Protein AF-A0A960NK13-F1 (afdb_monomer)

Foldseek 3Di:
DVVLVVLLVQLVQQQCQVLVVQVVCCVVPVRHQKDQPCVQQVVPFPVSVPPTPQWIDRPPWKIWGDDDDPPDQKDKDAFAQDAKKFWQKSNDASHDIGHHPDIDMGTDHPSTTTMITHQADWGKTAPGDPDPVPPAGLAIEIEGRADQDKHKDKGKAAPVPDPVVVVFRIKIWMWIWHDDPFKTKIKIAQIDTNHDSHPPQKHKYWYKYFPAAAFPFKDKVNHTFAEDQDPVCCVPDPDWHKYADPQGRMITTIGMNNSHMIMIMTTHDPPTDDDDDPDADDPFDAKDKQKVQNVRFRQPSQWDRQHRQKIKHKDAGAWDAWMKTWMHGPRDLVRIFADDPQPDQEPQRGFTASPDSPGIRINGDIDGGMWMWMARRVRRTIGIHHQCVDQRNPLQAGNRLCVVLVHDSSDSVQQQDQQCPLPHGVVRCRVLVARSNDQQRCPLPDGPVNCVVQVFRSNDSVRDDFDDFDDPPPDFAGKDKGFFDAPKFKWKWKDFPPDPDDIGTQPPRGRHGGDGGMDMDGRRPCPVTHMTMDMDIHD

Radius of gyration: 27.94 Å; Cα contacts (8 Å, |Δi|>4): 1240; chains: 1; bounding box: 67×61×84 Å

Secondary structure (DSSP, 8-state):
-HHHHHHHHHHHHHTHHHHHHHHHHHHHH---SEE-HHHHHTTT-GGGGTS-SS-EEETTTEEE----STT--EEEEEEPSSSEEEE-GGGT----EEESSEEEEEE--TT---EEEETT-EEEEPPP-SSGGG---SEEEEEE---SS-EEEEEEE--SSSSGGGGT--EEEEEEEEE-SSEEEEEEPPPEES--S-TTS-EEEEEEE-SPPPEEEEEETTEEPPB-S-HHHHHH-SS-EEEEETTTTEEEEEEEE-SS-EEEEEEEPTT------SS---S-S-EEEEEGGGTT-TT---BEEEETTEEEEEEEEEEEEEEEEEEEETTSTTSEEB-SS-S--SSSEEEEE--BTT--EEEEEEEEEEEEEEEETTT-EEEEEEGGG--SS-SSS-HHHHHHHT--TT-TTGGG--SSSSS--HHHHHHHT--TT-SSSS-SSS-HHHHHHHT--TT-TT-S---------TTS--EEEEEE-TT-EEEEEEEETT--SPPEEPTT-SSEEP-SEEEEEE-TT-SS--EEEEEEEE-

Solvent-accessible surface area (backbone atoms only — not comparable to full-atom values): 29511 Å² total; per-residue (Å²): 106,69,65,36,55,49,52,52,50,35,43,54,46,15,35,40,53,44,55,48,24,31,52,51,41,29,72,74,74,66,46,62,43,66,34,48,53,34,77,85,37,55,91,76,24,74,62,43,78,76,73,44,90,65,44,38,19,53,49,96,40,31,41,38,43,71,88,84,60,90,88,53,50,56,45,78,45,75,38,66,55,74,51,42,34,25,34,26,46,70,77,78,46,62,63,63,77,40,70,34,62,39,77,47,76,44,78,24,46,93,70,44,51,42,26,34,36,34,55,33,26,63,48,42,26,44,50,87,44,95,49,82,88,63,72,70,52,69,36,39,36,36,40,30,29,60,22,74,57,78,30,72,38,69,44,49,48,58,86,90,78,70,74,52,50,83,76,55,34,23,28,34,35,42,36,39,34,29,31,57,99,57,31,40,40,39,40,38,42,42,56,48,64,67,36,78,92,49,100,80,78,64,37,30,34,40,36,31,42,37,80,40,58,61,70,70,47,44,26,51,73,81,43,77,47,54,78,44,80,41,68,67,59,50,69,72,42,95,60,66,27,31,29,74,43,83,89,70,22,33,35,43,36,41,43,73,50,74,58,49,67,44,38,40,37,37,34,39,40,85,95,62,75,88,78,89,69,102,57,69,48,66,98,60,92,38,34,9,74,17,18,65,90,60,74,53,32,27,65,59,56,54,31,46,80,69,40,69,30,26,31,36,27,74,46,80,37,83,74,39,69,52,42,37,33,28,45,17,34,65,54,28,78,92,43,42,30,6,22,83,77,71,87,66,44,52,83,66,26,56,77,46,57,35,81,27,75,86,38,53,34,60,35,64,52,75,42,69,48,52,29,32,39,38,37,27,75,82,79,32,33,31,34,36,35,50,9,76,78,36,48,76,46,68,55,81,54,34,28,39,55,29,53,73,73,73,47,59,46,68,42,46,68,52,34,72,35,47,77,50,69,64,82,48,28,33,39,55,19,55,76,58,67,31,47,44,78,42,54,40,51,46,72,65,84,58,36,36,52,60,22,58,74,72,71,36,49,32,64,38,68,81,38,67,86,71,80,68,92,57,78,90,72,90,84,51,57,50,48,45,70,50,80,26,46,64,83,34,30,30,30,33,30,33,33,57,60,96,56,94,68,75,77,40,78,39,89,93,36,62,75,39,77,26,45,72,45,83,41,72,50,62,43,68,77,55,84,88,59,65,63,44,63,44,72,47,69,49,123

pLDDT: mean 80.12, std 13.92, range [32.22, 98.44]

Sequence (539 aa):
YFFAMRELAWFRYKLMPYLYTFAWSAHQDGIPMNAPTVFYFHQQDPQTFYDNETEIMVGENLLVAPIYLQGAVDRAVYLPDAGDWYHWPNGESTGEKFAGGQWVTVPAPLSTLPMFVREGAIIPMSAKMRNVYEFQPDFLEVRCWPSTNQTEYLLYEDDGLTMAYTNGVFAKTRFESQRHADKWVLDIGATVGSYDAYTNGTRDFLVMGHDLPMIDEVTVNGESLTRYGDKVVLRNSTNIGWVYDTADGSLLVKTPETGATNRVEALFRSGWTPIVPSSFASSYSHMAVAANFNQWNSGARNMTLVDDYIWAGVISIDNYDNAQLKFTANDTFAVNWGDNSQGDTSVPINLEAADASGANIQVPGNLNGLYSFEFNEATLEYRINLASDYDSDRDGMDDGWEVAHGLNPLEAQDAALDLNNDGLSNLENYQLGANPLWVNSDADEFTDLEEAIAGTNPTNSASFFQWTQGDSAAALGPKVGWMGVTGRLYDVEYKPSGSDGPWFELPGATNLSGVMGPMSVTDTSAASQVRVYRVDVER

Structure (mmCIF, N/CA/C/O backbone):
data_AF-A0A960NK13-F1
#
_entry.id   AF-A0A960NK13-F1
#
loop_
_atom_site.group_PDB
_atom_site.id
_atom_site.type_symbol
_atom_site.label_atom_id
_atom_site.label_alt_id
_atom_site.label_comp_id
_atom_site.label_asym_id
_atom_site.label_entity_id
_atom_site.label_seq_id
_atom_site.pdbx_PDB_ins_code
_atom_site.Cartn_x
_atom_site.Cartn_y
_atom_site.Cartn_z
_atom_site.occupancy
_atom_site.B_iso_or_equiv
_atom_site.auth_seq_id
_atom_site.auth_comp_id
_atom_site.auth_asym_id
_atom_site.auth_atom_id
_atom_site.pdbx_PDB_model_num
ATOM 1 N N . TYR A 1 1 ? 16.468 -3.676 15.982 1.00 56.84 1 TYR A N 1
ATOM 2 C CA . TYR A 1 1 ? 15.453 -4.087 16.990 1.00 56.84 1 TYR A CA 1
ATOM 3 C C . TYR A 1 1 ? 14.478 -2.965 17.352 1.00 56.84 1 TYR A C 1
ATOM 5 O O . TYR A 1 1 ? 13.300 -3.114 17.057 1.00 56.84 1 TYR A O 1
ATOM 13 N N . PHE A 1 2 ? 14.913 -1.852 17.967 1.00 61.72 2 PHE A N 1
ATOM 14 C CA . PHE A 1 2 ? 13.989 -0.782 18.393 1.00 61.72 2 PHE A CA 1
ATOM 15 C C . PHE A 1 2 ? 13.251 -0.114 17.233 1.00 61.72 2 PHE A C 1
ATOM 17 O O . PHE A 1 2 ? 12.047 0.079 17.342 1.00 61.72 2 PHE A O 1
ATOM 24 N N . PHE A 1 3 ? 13.938 0.152 16.119 1.00 60.19 3 PHE A N 1
ATOM 25 C CA . PHE A 1 3 ? 13.314 0.627 14.881 1.00 60.19 3 PHE A CA 1
ATOM 26 C C . PHE A 1 3 ? 12.159 -0.287 14.439 1.00 60.19 3 PHE A C 1
ATOM 28 O O . PHE A 1 3 ? 11.022 0.158 14.351 1.00 60.19 3 PHE A O 1
ATOM 35 N N . ALA A 1 4 ? 12.413 -1.592 14.305 1.00 64.38 4 ALA A N 1
ATOM 36 C CA . ALA A 1 4 ? 11.392 -2.575 13.938 1.00 64.38 4 ALA A CA 1
ATOM 37 C C . ALA A 1 4 ? 10.188 -2.585 14.897 1.00 64.38 4 ALA A C 1
ATOM 39 O O . ALA A 1 4 ? 9.038 -2.575 14.467 1.00 64.38 4 ALA A O 1
ATOM 40 N N . MET A 1 5 ? 10.433 -2.550 16.212 1.00 75.12 5 MET A N 1
ATOM 41 C CA . MET A 1 5 ? 9.354 -2.484 17.208 1.00 75.12 5 MET A CA 1
ATOM 42 C C . MET A 1 5 ? 8.523 -1.205 17.077 1.00 75.12 5 MET A C 1
ATOM 44 O O . MET A 1 5 ? 7.310 -1.225 17.277 1.00 75.12 5 MET A O 1
ATOM 48 N N . ARG A 1 6 ? 9.184 -0.093 16.765 1.00 75.38 6 ARG A N 1
ATOM 49 C CA . ARG A 1 6 ? 8.594 1.230 16.599 1.00 75.38 6 ARG A CA 1
ATOM 50 C C . ARG A 1 6 ? 7.700 1.273 15.353 1.00 75.38 6 ARG A C 1
ATOM 52 O O . ARG A 1 6 ? 6.543 1.668 15.472 1.00 75.38 6 ARG A O 1
ATOM 59 N N . GLU A 1 7 ? 8.187 0.779 14.213 1.00 70.56 7 GLU A N 1
ATOM 60 C CA . GLU A 1 7 ? 7.403 0.660 12.973 1.00 70.56 7 GLU A CA 1
ATOM 61 C C . GLU A 1 7 ? 6.195 -0.264 13.145 1.00 70.56 7 GLU A C 1
ATOM 63 O O . GLU A 1 7 ? 5.072 0.134 12.841 1.00 70.56 7 GLU A O 1
ATOM 68 N N . LEU A 1 8 ? 6.373 -1.443 13.750 1.00 79.31 8 LEU A N 1
ATOM 69 C CA . LEU A 1 8 ? 5.261 -2.359 14.028 1.00 79.31 8 LEU A CA 1
ATOM 70 C C . LEU A 1 8 ? 4.236 -1.763 15.002 1.00 79.31 8 LEU A C 1
ATOM 72 O O . LEU A 1 8 ? 3.032 -1.991 14.856 1.00 79.31 8 LEU A O 1
ATOM 76 N N . ALA A 1 9 ? 4.685 -0.974 15.983 1.00 83.31 9 ALA A N 1
ATOM 77 C CA . ALA A 1 9 ? 3.778 -0.238 16.852 1.00 83.31 9 ALA A CA 1
ATOM 78 C C . ALA A 1 9 ? 2.959 0.775 16.041 1.00 83.31 9 ALA A C 1
ATOM 80 O O . ALA A 1 9 ? 1.735 0.776 16.149 1.00 83.31 9 ALA A O 1
ATOM 81 N N . TRP A 1 10 ? 3.588 1.587 15.188 1.00 77.56 10 TRP A N 1
ATOM 82 C CA . TRP A 1 10 ? 2.859 2.533 14.337 1.00 77.56 10 TRP A CA 1
ATOM 83 C C . TRP A 1 10 ? 1.909 1.858 13.364 1.00 77.56 10 TRP A C 1
ATOM 85 O O . TRP A 1 10 ? 0.780 2.322 13.219 1.00 77.56 10 TRP A O 1
ATOM 95 N N . PHE A 1 11 ? 2.314 0.749 12.756 1.00 82.88 11 PHE A N 1
ATOM 96 C CA . PHE A 1 11 ? 1.445 -0.043 11.901 1.00 82.88 11 PHE A CA 1
ATOM 97 C C . PHE A 1 11 ? 0.209 -0.543 12.661 1.00 82.88 11 PHE A C 1
ATOM 99 O O . PHE A 1 11 ? -0.918 -0.365 12.198 1.00 82.88 11 PHE A O 1
ATOM 106 N N . ARG A 1 12 ? 0.381 -1.058 13.887 1.00 88.50 12 ARG A N 1
ATOM 107 C CA . ARG A 1 12 ? -0.750 -1.416 14.755 1.00 88.50 12 ARG A CA 1
ATOM 108 C C . ARG A 1 12 ? -1.677 -0.224 15.020 1.00 88.50 12 ARG A C 1
ATOM 110 O O . ARG A 1 12 ? -2.889 -0.414 15.044 1.00 88.50 12 ARG A O 1
ATOM 117 N N . TYR A 1 13 ? -1.132 0.977 15.225 1.00 85.56 13 TYR A N 1
ATOM 118 C CA . TYR A 1 13 ? -1.944 2.188 15.388 1.00 85.56 13 TYR A CA 1
ATOM 119 C C . TYR A 1 13 ? -2.686 2.567 14.098 1.00 85.56 13 TYR A C 1
ATOM 121 O O . TYR A 1 13 ? -3.863 2.906 14.178 1.00 85.56 13 TYR A O 1
ATOM 129 N N . LYS A 1 14 ? -2.061 2.434 12.918 1.00 85.81 14 LYS A N 1
ATOM 130 C CA . LYS A 1 14 ? -2.747 2.601 11.622 1.00 85.81 14 LYS A CA 1
ATOM 131 C C . LYS A 1 14 ? -3.895 1.593 11.471 1.00 85.81 14 LYS A C 1
ATOM 133 O O . LYS A 1 14 ? -4.950 1.946 10.969 1.00 85.81 14 LYS A O 1
ATOM 138 N N . LEU A 1 15 ? -3.740 0.359 11.955 1.00 90.75 15 LEU A N 1
ATOM 139 C CA . LEU A 1 15 ? -4.778 -0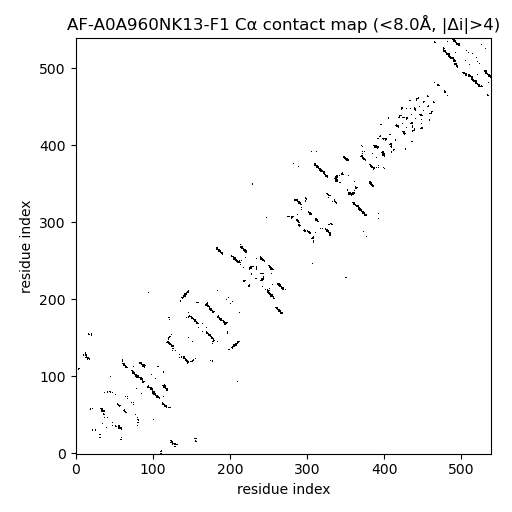.684 11.923 1.00 90.75 15 LEU A CA 1
ATOM 140 C C . LEU A 1 15 ? -5.934 -0.481 12.922 1.00 90.75 15 LEU A C 1
ATOM 142 O O . LEU A 1 15 ? -6.829 -1.325 12.991 1.00 90.75 15 LEU A O 1
ATOM 146 N N . MET A 1 16 ? -5.952 0.591 13.718 1.00 90.44 16 MET A N 1
ATOM 147 C CA . MET A 1 16 ? -6.969 0.765 14.760 1.00 90.44 16 MET A CA 1
ATOM 148 C C . MET A 1 16 ? -8.420 0.718 14.256 1.00 90.44 16 MET A C 1
ATOM 150 O O . MET A 1 16 ? -9.199 0.036 14.918 1.00 90.44 16 MET A O 1
ATOM 154 N N . PRO A 1 17 ? -8.811 1.322 13.114 1.00 91.06 17 PRO A N 1
ATOM 155 C CA . PRO A 1 17 ? -10.180 1.192 12.596 1.00 91.06 17 PRO A CA 1
ATOM 156 C C . PRO A 1 17 ? -10.590 -0.269 12.347 1.00 91.06 17 PRO A C 1
ATOM 158 O O . PRO A 1 17 ? -11.694 -0.690 12.709 1.00 91.06 17 PRO A O 1
ATOM 161 N N . TYR A 1 18 ? -9.667 -1.065 11.798 1.00 94.62 18 TYR A N 1
ATOM 162 C CA . TYR A 1 18 ? -9.856 -2.497 11.582 1.00 94.62 18 TYR A CA 1
ATOM 163 C C . TYR A 1 18 ? -9.993 -3.249 12.914 1.00 94.62 18 TYR A C 1
ATOM 165 O O . TYR A 1 18 ? -11.001 -3.902 13.181 1.00 94.62 18 TYR A O 1
ATOM 173 N N . LEU A 1 19 ? -9.019 -3.092 13.813 1.00 94.12 19 LEU A N 1
ATOM 174 C CA . LEU A 1 19 ? -9.003 -3.781 15.107 1.00 94.12 19 LEU A CA 1
ATOM 175 C C . LEU A 1 19 ? -10.193 -3.400 15.999 1.00 94.12 19 LEU A C 1
ATOM 177 O O . LEU A 1 19 ? -10.745 -4.256 16.688 1.00 94.12 19 LEU A O 1
ATOM 181 N N . TYR A 1 20 ? -10.596 -2.130 15.999 1.00 93.75 20 TYR A N 1
ATOM 182 C CA . TYR A 1 20 ? -11.680 -1.632 16.842 1.00 93.75 20 TYR A CA 1
ATOM 183 C C . TYR A 1 20 ? -13.041 -2.189 16.420 1.00 93.75 20 TYR A C 1
ATOM 185 O O . TYR A 1 20 ? -13.849 -2.574 17.265 1.00 93.75 20 TYR A O 1
ATOM 193 N N . THR A 1 21 ? -13.247 -2.355 15.115 1.00 94.88 21 THR A N 1
ATOM 194 C CA . THR A 1 21 ? -14.425 -3.040 14.578 1.00 94.88 21 THR A CA 1
ATOM 195 C C . THR A 1 21 ? -14.520 -4.482 15.091 1.00 94.88 21 THR A C 1
ATOM 197 O O . THR A 1 21 ? -15.588 -4.910 15.532 1.00 94.88 21 THR A O 1
ATOM 200 N N . PHE A 1 22 ? -13.413 -5.236 15.113 1.00 94.38 22 PHE A N 1
ATOM 201 C CA . PHE A 1 22 ? -13.426 -6.594 15.674 1.00 94.38 22 PHE A CA 1
ATOM 202 C C . PHE A 1 22 ? -13.597 -6.609 17.192 1.00 94.38 22 PHE A C 1
ATOM 204 O O . PHE A 1 22 ? -14.197 -7.543 17.717 1.00 94.38 22 PHE A O 1
ATOM 211 N N . ALA A 1 23 ? -13.124 -5.589 17.913 1.00 94.12 23 ALA A N 1
ATOM 212 C CA . ALA A 1 23 ? -13.413 -5.456 19.341 1.00 94.12 23 ALA A CA 1
ATOM 213 C C . ALA A 1 23 ? -14.922 -5.274 19.587 1.00 94.12 23 ALA A C 1
ATOM 215 O O . ALA A 1 23 ? -15.489 -5.913 20.477 1.00 94.12 23 ALA A O 1
ATOM 216 N N . TRP A 1 24 ? -15.586 -4.463 18.759 1.00 94.44 24 TRP A N 1
ATOM 217 C CA . TRP A 1 24 ? -17.040 -4.316 18.777 1.00 94.44 24 TRP A CA 1
ATOM 218 C C . TRP A 1 24 ? -17.761 -5.628 18.420 1.00 94.44 24 TRP A C 1
ATOM 220 O O . TRP A 1 24 ? -18.676 -6.029 19.140 1.00 94.44 24 TRP A O 1
ATOM 230 N N . SER A 1 25 ? -17.320 -6.344 17.379 1.00 93.00 25 SER A N 1
ATOM 231 C CA . SER A 1 25 ? -17.879 -7.656 17.008 1.00 93.00 25 SER A CA 1
ATOM 232 C C . SER A 1 25 ? -17.698 -8.704 18.116 1.00 93.00 25 SER A C 1
ATOM 234 O O . SER A 1 25 ? -18.624 -9.456 18.417 1.00 93.00 25 SER A O 1
ATOM 236 N N . ALA A 1 26 ? -16.558 -8.700 18.812 1.00 94.50 26 ALA A N 1
ATOM 237 C CA . ALA A 1 26 ? -16.326 -9.563 19.968 1.00 94.50 26 ALA A CA 1
ATOM 238 C C . ALA A 1 26 ? -17.299 -9.269 21.117 1.00 94.50 26 ALA A C 1
ATOM 240 O O . ALA A 1 26 ? -17.813 -10.195 21.744 1.00 94.50 26 ALA A O 1
ATOM 241 N N . HIS A 1 27 ? -17.583 -7.992 21.381 1.00 93.12 27 HIS A N 1
ATOM 242 C CA . HIS A 1 27 ? -18.586 -7.584 22.363 1.00 93.12 27 HIS A CA 1
ATOM 243 C C . HIS A 1 27 ? -20.011 -7.990 21.947 1.00 93.12 27 HIS A C 1
ATOM 245 O O . HIS A 1 27 ? -20.787 -8.444 22.787 1.00 93.12 27 HIS A O 1
ATOM 251 N N . GLN A 1 28 ? -20.354 -7.821 20.669 1.00 92.88 28 GLN A N 1
ATOM 252 C CA . GLN A 1 28 ? -21.710 -8.009 20.156 1.00 92.88 28 GLN A CA 1
ATOM 253 C C . GLN A 1 28 ? -22.070 -9.487 19.943 1.00 92.88 28 GLN A C 1
ATOM 255 O O . GLN A 1 28 ? -23.138 -9.928 20.369 1.00 92.88 28 GLN A O 1
ATOM 260 N N . ASP A 1 29 ? -21.179 -10.239 19.299 1.00 93.50 29 ASP A N 1
ATOM 261 C CA . ASP A 1 29 ? -21.450 -11.576 18.762 1.00 93.50 29 ASP A CA 1
ATOM 262 C C . ASP A 1 29 ? -20.527 -12.657 19.350 1.00 93.50 29 ASP A C 1
ATOM 264 O O . ASP A 1 29 ? -20.713 -13.847 19.095 1.00 93.50 29 ASP A O 1
ATOM 268 N N . GLY A 1 30 ? -19.530 -12.272 20.157 1.00 93.00 30 GLY A N 1
ATOM 269 C CA . GLY A 1 30 ? -18.564 -13.203 20.748 1.00 93.00 30 GLY A CA 1
ATOM 270 C C . GLY A 1 30 ? -17.512 -13.726 19.765 1.00 93.00 30 GLY A C 1
ATOM 271 O O . GLY A 1 30 ? -16.807 -14.683 20.088 1.00 93.00 30 GLY A O 1
ATOM 272 N N . ILE A 1 31 ? -17.397 -13.121 18.579 1.00 91.44 31 ILE A N 1
ATOM 273 C CA . ILE A 1 31 ? -16.384 -13.474 17.577 1.00 91.44 31 ILE A CA 1
ATOM 274 C C . ILE A 1 31 ? -15.017 -12.971 18.067 1.00 91.44 31 ILE A C 1
ATOM 276 O O . ILE A 1 31 ? -14.867 -11.780 18.338 1.00 91.44 31 ILE A O 1
ATOM 280 N N . PRO A 1 32 ? -14.005 -13.839 18.224 1.00 91.44 32 PRO A N 1
ATOM 281 C CA . PRO A 1 32 ? -12.723 -13.418 18.764 1.00 91.44 32 PRO A CA 1
ATOM 282 C C . PRO A 1 32 ? -11.967 -12.531 17.767 1.00 91.44 32 PRO A C 1
ATOM 284 O O . PRO A 1 32 ? -11.891 -12.834 16.580 1.00 91.44 32 PRO A O 1
ATOM 287 N N . MET A 1 33 ? -11.342 -11.462 18.271 1.00 92.69 33 MET A N 1
ATOM 288 C CA . MET A 1 33 ? -10.496 -10.581 17.452 1.00 92.69 33 MET A CA 1
ATOM 289 C C . MET A 1 33 ? -9.311 -11.330 16.836 1.00 92.69 33 MET A C 1
ATOM 291 O O . MET A 1 33 ? -8.970 -11.113 15.678 1.00 92.69 33 MET A O 1
ATOM 295 N N . ASN A 1 34 ? -8.700 -12.206 17.635 1.00 92.75 34 ASN A N 1
ATOM 296 C CA . ASN A 1 34 ? -7.624 -13.089 17.221 1.00 92.75 34 ASN A CA 1
ATOM 297 C C . ASN A 1 34 ? -8.149 -14.519 17.247 1.00 92.75 34 ASN A C 1
ATOM 299 O O . ASN A 1 34 ? -8.603 -14.980 18.297 1.00 92.75 34 ASN A O 1
ATOM 303 N N . ALA A 1 35 ? -8.063 -15.222 16.127 1.00 91.75 35 ALA A N 1
ATOM 304 C CA . ALA A 1 35 ? -8.569 -16.578 16.000 1.00 91.75 35 ALA A CA 1
ATOM 305 C C . ALA A 1 35 ? -7.506 -17.503 15.390 1.00 91.75 35 ALA A C 1
ATOM 307 O O . ALA A 1 35 ? -6.690 -17.052 14.586 1.00 91.75 35 ALA A O 1
ATOM 308 N N . PRO A 1 36 ? -7.500 -18.802 15.726 1.00 91.25 36 PRO A N 1
ATOM 309 C CA . PRO A 1 36 ? -6.766 -19.775 14.925 1.00 91.25 36 PRO A CA 1
ATOM 310 C C . PRO A 1 36 ? -7.412 -19.877 13.534 1.00 91.25 36 PRO A C 1
ATOM 312 O O . PRO A 1 36 ? -8.621 -19.672 13.401 1.00 91.25 36 PRO A O 1
ATOM 315 N N . THR A 1 37 ? -6.654 -20.237 12.498 1.00 90.81 37 THR A N 1
ATOM 316 C CA . THR A 1 37 ? -7.194 -20.338 11.122 1.00 90.81 37 THR A CA 1
ATOM 317 C C . THR A 1 37 ? -8.384 -21.294 11.017 1.00 90.81 37 THR A C 1
ATOM 319 O O . THR A 1 37 ? -9.346 -21.009 10.303 1.00 90.81 37 THR A O 1
ATOM 322 N N . VAL A 1 38 ? -8.394 -22.374 11.807 1.00 91.25 38 VAL A N 1
ATOM 323 C CA . VAL A 1 38 ? -9.515 -23.324 11.888 1.00 91.25 38 VAL A CA 1
ATOM 324 C C . VAL A 1 38 ? -10.846 -22.636 12.215 1.00 91.25 38 VAL A C 1
ATOM 326 O O . VAL A 1 38 ? -11.894 -23.070 11.748 1.00 91.25 38 VAL A O 1
ATOM 329 N N . PHE A 1 39 ? -10.846 -21.520 12.950 1.00 91.12 39 PHE A N 1
ATOM 330 C CA . PHE A 1 39 ? -12.076 -20.791 13.259 1.00 91.12 39 PHE A CA 1
ATOM 331 C C . PHE A 1 39 ? -12.818 -20.361 11.984 1.00 91.12 39 PHE A C 1
ATOM 333 O O . PHE A 1 39 ? -14.020 -20.601 11.872 1.00 91.12 39 PHE A O 1
ATOM 340 N N . TYR A 1 40 ? -12.093 -19.823 11.000 1.00 89.62 40 TYR A N 1
ATOM 341 C CA . TYR A 1 40 ? -12.664 -19.326 9.746 1.00 89.62 40 TYR A CA 1
ATOM 342 C C . TYR A 1 40 ? -12.722 -20.381 8.630 1.00 89.62 40 TYR A C 1
ATOM 344 O O . TYR A 1 40 ? -13.609 -20.306 7.784 1.00 89.62 40 TYR A O 1
ATOM 352 N N . PHE A 1 41 ? -11.822 -21.373 8.631 1.00 87.94 41 PHE A N 1
ATOM 353 C CA . PHE A 1 41 ? -11.599 -22.246 7.465 1.00 87.94 41 PHE A CA 1
ATOM 354 C C . PHE A 1 41 ? -11.849 -23.748 7.709 1.00 87.94 41 PHE A C 1
ATOM 356 O O . PHE A 1 41 ? -11.673 -24.558 6.799 1.00 87.94 41 PHE A O 1
ATOM 363 N N . HIS A 1 42 ? -12.306 -24.151 8.904 1.00 75.50 42 HIS A N 1
ATOM 364 C CA . HIS A 1 42 ? -12.519 -25.565 9.268 1.00 75.50 42 HIS A CA 1
ATOM 365 C C . HIS A 1 42 ? -13.437 -26.361 8.327 1.00 75.50 42 HIS A C 1
ATOM 367 O O . HIS A 1 42 ? -13.396 -27.591 8.338 1.00 75.50 42 HIS A O 1
ATOM 373 N N . GLN A 1 43 ? -14.323 -25.701 7.576 1.00 79.56 43 GLN A N 1
ATOM 374 C CA . GLN A 1 43 ? -15.279 -26.393 6.704 1.00 79.56 43 GLN A CA 1
ATOM 375 C C . GLN A 1 43 ? -14.668 -26.774 5.354 1.00 79.56 43 GLN A C 1
ATOM 377 O O . GLN A 1 43 ? -15.139 -27.720 4.724 1.00 79.56 43 GLN A O 1
ATOM 382 N N . GLN A 1 44 ? -13.649 -26.039 4.916 1.00 79.56 44 GLN A N 1
ATOM 383 C CA . GLN A 1 44 ? -13.031 -26.166 3.601 1.00 79.56 44 GLN A CA 1
ATOM 384 C C . GLN A 1 44 ? -11.677 -26.869 3.686 1.00 79.56 44 GLN A C 1
ATOM 386 O O . GLN A 1 44 ? -11.338 -27.633 2.788 1.00 79.56 44 GLN A O 1
ATOM 391 N N . ASP A 1 45 ? -10.945 -26.669 4.785 1.00 88.06 45 ASP A N 1
ATOM 392 C CA . ASP A 1 45 ? -9.530 -27.008 4.850 1.00 88.06 45 ASP A CA 1
ATOM 393 C C . ASP A 1 45 ? -9.160 -27.825 6.106 1.00 88.06 45 ASP A C 1
ATOM 395 O O . ASP A 1 45 ? -8.931 -27.269 7.190 1.00 88.06 45 ASP A O 1
ATOM 399 N N . PRO A 1 46 ? -9.055 -29.165 5.979 1.00 85.31 46 PRO A N 1
ATOM 400 C CA . PRO A 1 46 ? -8.625 -30.043 7.062 1.00 85.31 46 PRO A CA 1
ATOM 401 C C . PRO A 1 46 ? -7.207 -29.769 7.580 1.00 85.31 46 PRO A C 1
ATOM 403 O O . PRO A 1 46 ? -6.905 -30.137 8.715 1.00 85.31 46 PRO A O 1
ATOM 406 N N . GLN A 1 47 ? -6.326 -29.144 6.794 1.00 86.31 47 GLN A N 1
ATOM 407 C CA . GLN A 1 47 ? -4.946 -28.881 7.209 1.00 86.31 47 GLN A CA 1
ATOM 408 C C . GLN A 1 47 ? -4.889 -27.862 8.356 1.00 86.31 47 GLN A C 1
ATOM 410 O O . GLN A 1 47 ? -4.010 -27.942 9.217 1.00 86.31 47 GLN A O 1
ATOM 415 N N . THR A 1 48 ? -5.890 -26.979 8.453 1.00 88.25 48 THR A N 1
ATOM 416 C CA . THR A 1 48 ? -6.015 -26.004 9.551 1.00 88.25 48 THR A CA 1
ATOM 417 C C . THR A 1 48 ? -6.214 -26.636 10.933 1.00 88.25 48 THR A C 1
ATOM 419 O O . THR A 1 48 ? -5.977 -25.976 11.942 1.00 88.25 48 THR A O 1
ATOM 422 N N . PHE A 1 49 ? -6.600 -27.917 11.008 1.00 84.25 49 PHE A N 1
ATOM 423 C CA . PHE A 1 49 ? -6.735 -28.651 12.272 1.00 84.25 49 PHE A CA 1
ATOM 424 C C . PHE A 1 49 ? -5.409 -29.201 12.805 1.00 84.25 49 PHE A C 1
ATOM 426 O O . PHE A 1 49 ? -5.326 -29.506 13.995 1.00 84.25 49 PHE A O 1
ATOM 433 N N . TYR A 1 50 ? -4.419 -29.400 11.932 1.00 73.12 50 TYR A N 1
ATOM 434 C CA . TYR A 1 50 ? -3.203 -30.145 12.258 1.00 73.12 50 TYR A CA 1
ATOM 435 C C . TYR A 1 50 ? -2.003 -29.237 12.527 1.00 73.12 50 TYR A C 1
ATOM 437 O O . TYR A 1 50 ? -1.297 -29.476 13.499 1.00 73.12 50 TYR A O 1
ATOM 445 N N . ASP A 1 51 ? -1.799 -28.193 11.716 1.00 63.38 51 ASP A N 1
ATOM 446 C CA . ASP A 1 51 ? -0.545 -27.421 11.709 1.00 63.38 51 ASP A CA 1
ATOM 447 C C . ASP A 1 51 ? -0.781 -25.897 11.731 1.00 63.38 51 ASP A C 1
ATOM 449 O O . ASP A 1 51 ? -0.364 -25.177 10.826 1.00 63.38 51 ASP A O 1
ATOM 453 N N . ASN A 1 52 ? -1.475 -25.382 12.754 1.00 64.81 52 ASN A N 1
ATOM 454 C CA . ASN A 1 52 ? -1.748 -23.941 12.877 1.00 64.81 52 ASN A CA 1
ATOM 455 C C . ASN A 1 52 ? -1.661 -23.412 14.319 1.00 64.81 52 ASN A C 1
ATOM 457 O O . ASN A 1 52 ? -2.556 -22.737 14.824 1.00 64.81 52 ASN A O 1
ATOM 461 N N . GLU A 1 53 ? -0.591 -23.784 15.021 1.00 70.69 53 GLU A N 1
ATOM 462 C CA . GLU A 1 53 ? -0.347 -23.322 16.396 1.00 70.69 53 GLU A CA 1
ATOM 463 C C . GLU A 1 53 ? 0.389 -21.976 16.454 1.00 70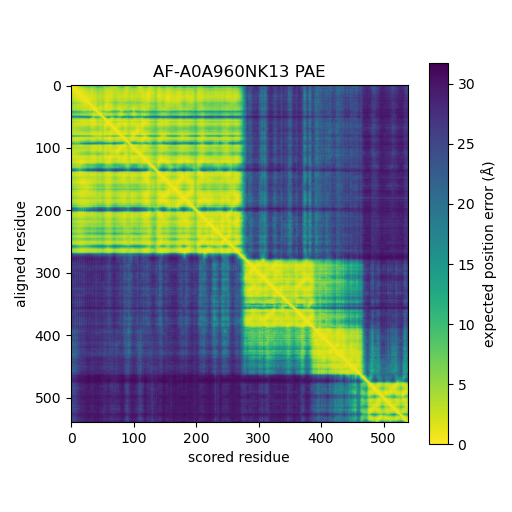.69 53 GLU A C 1
ATOM 465 O O . GLU A 1 53 ? 0.445 -21.345 17.510 1.00 70.69 53 GLU A O 1
ATOM 470 N N . THR A 1 54 ? 0.994 -21.553 15.341 1.00 84.12 54 THR A N 1
ATOM 471 C CA . THR A 1 54 ? 2.000 -20.481 15.333 1.00 84.12 54 THR A CA 1
ATOM 472 C C . THR A 1 54 ? 1.604 -19.253 14.522 1.00 84.12 54 THR A C 1
ATOM 474 O O . THR A 1 54 ? 2.208 -18.196 14.680 1.00 84.12 54 THR A O 1
ATOM 477 N N . GLU A 1 55 ? 0.581 -19.377 13.686 1.00 88.50 55 GLU A N 1
ATOM 478 C CA . GLU A 1 55 ? -0.051 -18.321 12.911 1.00 88.50 55 GLU A CA 1
ATOM 479 C C . GLU A 1 55 ? -1.351 -17.893 13.597 1.00 88.50 55 GLU A C 1
ATOM 481 O O . GLU A 1 55 ? -2.015 -18.676 14.278 1.00 88.50 55 GLU A O 1
ATOM 486 N N . ILE A 1 56 ? -1.731 -16.629 13.431 1.00 92.19 56 ILE A N 1
ATOM 487 C CA . ILE A 1 56 ? -2.937 -16.074 14.047 1.00 92.19 56 ILE A CA 1
ATOM 488 C C . ILE A 1 56 ? -3.699 -15.274 13.000 1.00 92.19 56 ILE A C 1
ATOM 490 O O . ILE A 1 56 ? -3.133 -14.405 12.341 1.00 92.19 56 ILE A O 1
ATOM 494 N N . MET A 1 57 ? -5.001 -15.525 12.892 1.00 94.12 57 MET A N 1
ATOM 495 C CA . MET A 1 57 ? -5.910 -14.655 12.156 1.00 94.12 57 MET A CA 1
ATOM 496 C C . MET A 1 57 ? -6.267 -13.449 13.019 1.00 94.12 57 MET A C 1
ATOM 498 O O . MET A 1 57 ? -6.723 -13.613 14.151 1.00 94.12 57 MET A O 1
ATOM 502 N N . VAL A 1 58 ? -6.075 -12.248 12.487 1.00 94.50 58 VAL A N 1
ATOM 503 C CA . VAL A 1 58 ? -6.525 -10.982 13.070 1.00 94.50 58 VAL A CA 1
ATOM 504 C C . VAL A 1 58 ? -7.742 -10.529 12.273 1.00 94.50 58 VAL A C 1
ATOM 506 O O . VAL A 1 58 ? -7.624 -10.042 11.146 1.00 94.50 58 VAL A O 1
ATOM 509 N N . GLY A 1 59 ? -8.930 -10.737 12.836 1.00 91.81 59 GLY A N 1
ATOM 510 C CA . GLY A 1 59 ? -10.162 -10.754 12.048 1.00 91.81 59 GLY A CA 1
ATOM 511 C C . GLY A 1 59 ? -10.144 -11.861 10.987 1.00 91.81 59 GLY A C 1
ATOM 512 O O . GLY A 1 59 ? -9.349 -12.794 11.064 1.00 91.81 59 GLY A O 1
ATOM 513 N N . GLU A 1 60 ? -11.014 -11.769 9.986 1.00 89.69 60 GLU A N 1
ATOM 514 C CA . GLU A 1 60 ? -11.139 -12.794 8.933 1.00 89.69 60 GLU A CA 1
ATOM 515 C C . GLU A 1 60 ? -10.204 -12.584 7.725 1.00 89.69 60 GLU A C 1
ATOM 517 O O . GLU A 1 60 ? -10.029 -13.494 6.913 1.00 89.69 60 GLU A O 1
ATOM 522 N N . ASN A 1 61 ? -9.595 -11.398 7.612 1.00 93.44 61 ASN A N 1
ATOM 523 C CA . ASN A 1 61 ? -8.905 -10.950 6.397 1.00 93.44 61 ASN A CA 1
ATOM 524 C C . ASN A 1 61 ? -7.374 -10.936 6.491 1.00 93.44 61 ASN A C 1
ATOM 526 O O . ASN A 1 61 ? -6.714 -10.779 5.464 1.00 93.44 61 ASN A O 1
ATOM 530 N N . LEU A 1 62 ? -6.804 -11.082 7.691 1.00 94.88 62 LEU A N 1
ATOM 531 C CA . LEU A 1 62 ? -5.371 -10.914 7.915 1.00 94.88 62 LEU A CA 1
ATOM 532 C C . LEU A 1 62 ? -4.786 -12.084 8.707 1.00 94.88 62 LEU A C 1
ATOM 534 O O . LEU A 1 62 ? -5.171 -12.312 9.851 1.00 94.88 62 LEU A O 1
ATOM 538 N N . LEU A 1 63 ? -3.825 -12.788 8.118 1.00 95.12 63 LEU A N 1
ATOM 539 C CA . LEU A 1 63 ? -3.037 -13.835 8.762 1.00 95.12 63 LEU A CA 1
ATOM 540 C C . LEU A 1 63 ? -1.684 -13.253 9.175 1.00 95.12 63 LEU A C 1
ATOM 542 O O . LEU A 1 63 ? -0.972 -12.679 8.357 1.00 95.12 63 LEU A O 1
ATOM 546 N N . VAL A 1 64 ? -1.312 -13.402 10.441 1.00 94.44 64 VAL A N 1
ATOM 547 C CA . VAL A 1 64 ? -0.030 -12.947 10.991 1.00 94.44 64 VAL A CA 1
ATOM 548 C C . VAL A 1 64 ? 0.786 -14.165 11.403 1.00 94.44 64 VAL A C 1
ATOM 550 O O . VAL A 1 64 ? 0.283 -15.024 12.128 1.00 94.44 64 VAL A O 1
ATOM 553 N N . ALA A 1 65 ? 2.048 -14.229 10.977 1.00 92.56 65 ALA A N 1
ATOM 554 C CA . ALA A 1 65 ? 2.954 -15.340 11.265 1.00 92.56 65 ALA A CA 1
ATOM 555 C C . ALA A 1 65 ? 4.214 -14.845 12.005 1.00 92.56 65 ALA A C 1
ATOM 557 O O . ALA A 1 65 ? 5.247 -14.593 11.381 1.00 92.56 65 ALA A O 1
ATOM 558 N N . PRO A 1 66 ? 4.153 -14.685 13.342 1.00 90.50 66 PRO A N 1
ATOM 559 C CA . PRO A 1 66 ? 5.284 -14.216 14.136 1.00 90.50 66 PRO A CA 1
ATOM 560 C C . PRO A 1 66 ? 6.521 -15.116 14.025 1.00 90.50 66 PRO A C 1
ATOM 562 O O . PRO A 1 66 ? 6.424 -16.341 13.923 1.00 90.50 66 PRO A O 1
ATOM 565 N N . ILE A 1 67 ? 7.701 -14.503 14.141 1.00 89.62 67 ILE A N 1
ATOM 566 C CA . ILE A 1 67 ? 8.975 -15.219 14.254 1.00 89.62 67 ILE A CA 1
ATOM 567 C C . ILE A 1 67 ? 9.251 -15.525 15.721 1.00 89.62 67 ILE A C 1
ATOM 569 O O . ILE A 1 67 ? 9.358 -14.621 16.548 1.00 89.62 67 ILE A O 1
ATOM 573 N N . TYR A 1 68 ? 9.360 -16.812 16.046 1.00 86.69 68 TYR A N 1
ATOM 574 C CA . TYR A 1 68 ? 9.540 -17.293 17.420 1.00 86.69 68 TYR A CA 1
ATOM 575 C C . TYR A 1 68 ? 10.815 -18.125 17.620 1.00 86.69 68 TYR A C 1
ATOM 577 O O . TYR A 1 68 ? 11.167 -18.444 18.756 1.00 86.69 68 TYR A O 1
ATOM 585 N N . LEU A 1 69 ? 11.520 -18.478 16.540 1.00 87.88 69 LEU A N 1
ATOM 586 C CA . LEU A 1 69 ? 12.798 -19.186 16.601 1.00 87.88 69 LEU A CA 1
ATOM 587 C C . LEU A 1 69 ? 13.957 -18.189 16.549 1.00 87.88 69 LEU A C 1
ATOM 589 O O . LEU A 1 69 ? 14.044 -17.358 15.647 1.00 87.88 69 LEU A O 1
ATOM 593 N N . GLN A 1 70 ? 14.868 -18.287 17.517 1.00 89.12 70 GLN A N 1
ATOM 594 C CA . GLN A 1 70 ? 16.050 -17.431 17.568 1.00 89.12 70 GLN A CA 1
ATOM 595 C C . GLN A 1 70 ? 16.934 -17.651 16.332 1.00 89.12 70 GLN A C 1
ATOM 597 O O . GLN A 1 70 ? 17.334 -18.778 16.048 1.00 89.12 70 GLN A O 1
ATOM 602 N N . GLY A 1 71 ? 17.281 -16.560 15.644 1.00 87.75 71 GLY A N 1
ATOM 603 C CA . GLY A 1 71 ? 18.171 -16.575 14.480 1.00 87.75 71 GLY A CA 1
ATOM 604 C C . GLY A 1 71 ? 17.508 -16.983 13.162 1.00 87.75 71 GLY A C 1
ATOM 605 O O . GLY A 1 71 ? 18.210 -17.064 12.159 1.00 87.75 71 GLY A O 1
ATOM 606 N N . ALA A 1 72 ? 16.195 -17.232 13.143 1.00 85.56 72 ALA A N 1
ATOM 607 C CA . ALA A 1 72 ? 15.465 -17.433 11.895 1.00 85.56 72 ALA A CA 1
ATOM 608 C C . ALA A 1 72 ? 15.438 -16.133 11.074 1.00 85.56 72 ALA A C 1
ATOM 610 O O . ALA A 1 72 ? 15.216 -15.056 11.628 1.00 85.56 72 ALA A O 1
ATOM 611 N N . VAL A 1 73 ? 15.669 -16.259 9.766 1.00 85.81 73 VAL A N 1
ATOM 612 C CA . VAL A 1 73 ? 15.633 -15.160 8.780 1.00 85.81 73 VAL A CA 1
ATOM 613 C C . VAL A 1 73 ? 14.584 -15.396 7.689 1.00 85.81 73 VAL A C 1
ATOM 615 O O . VAL A 1 73 ? 14.428 -14.590 6.777 1.00 85.81 73 VAL A O 1
ATOM 618 N N . ASP A 1 74 ? 13.854 -16.502 7.798 1.00 86.94 74 ASP A N 1
ATOM 619 C CA . ASP A 1 74 ? 12.774 -16.934 6.926 1.00 86.94 74 ASP A CA 1
ATOM 620 C C . ASP A 1 74 ? 11.689 -17.628 7.760 1.00 86.94 74 ASP A C 1
ATOM 622 O O . ASP A 1 74 ? 11.910 -18.026 8.914 1.00 86.94 74 ASP A O 1
ATOM 626 N N . ARG A 1 75 ? 10.486 -17.730 7.192 1.00 89.56 75 ARG A N 1
ATOM 627 C CA . ARG A 1 75 ? 9.322 -18.313 7.856 1.00 89.56 75 ARG A CA 1
ATOM 628 C C . ARG A 1 75 ? 8.487 -19.125 6.879 1.00 89.56 75 ARG A C 1
ATOM 630 O O . ARG A 1 75 ? 7.901 -18.573 5.953 1.00 89.56 75 ARG A O 1
ATOM 637 N N . ALA A 1 76 ? 8.384 -20.428 7.136 1.00 91.19 76 ALA A N 1
ATOM 638 C CA . ALA A 1 76 ? 7.394 -21.287 6.490 1.00 91.19 76 ALA A CA 1
ATOM 639 C C . ALA A 1 76 ? 6.003 -21.011 7.079 1.00 91.19 76 ALA A C 1
ATOM 641 O O . ALA A 1 76 ? 5.874 -21.011 8.297 1.00 91.19 76 ALA A O 1
ATOM 642 N N . VAL A 1 77 ? 4.976 -20.791 6.266 1.00 91.94 77 VAL A N 1
ATOM 643 C CA . VAL A 1 77 ? 3.610 -20.445 6.686 1.00 91.94 77 VAL A CA 1
ATOM 644 C C . VAL A 1 77 ? 2.624 -21.267 5.870 1.00 91.94 77 VAL A C 1
ATOM 646 O O . VAL A 1 77 ? 2.751 -21.346 4.649 1.00 91.94 77 VAL A O 1
ATOM 649 N N . TYR A 1 78 ? 1.642 -21.879 6.529 1.00 92.38 78 TYR A N 1
ATOM 650 C CA . TYR A 1 78 ? 0.534 -22.512 5.825 1.00 92.38 78 TYR A CA 1
ATOM 651 C C . TYR A 1 78 ? -0.560 -21.489 5.525 1.00 92.38 78 TYR A C 1
ATOM 653 O O . TYR A 1 78 ? -1.085 -20.852 6.442 1.00 92.38 78 TYR A O 1
ATOM 661 N N . LEU A 1 79 ? -0.917 -21.357 4.249 1.00 93.62 79 LEU A N 1
ATOM 662 C CA . LEU A 1 79 ? -1.986 -20.484 3.779 1.00 93.62 79 LEU A CA 1
ATOM 663 C C . LEU A 1 79 ? -3.262 -21.312 3.581 1.00 93.62 79 LEU A C 1
ATOM 665 O O . LEU A 1 79 ? -3.253 -22.213 2.742 1.00 93.62 79 LEU A O 1
ATOM 669 N N . PRO A 1 80 ? -4.353 -21.036 4.319 1.00 93.19 80 PRO A N 1
ATOM 670 C CA . PRO A 1 80 ? -5.592 -21.803 4.202 1.00 93.19 80 PRO A CA 1
ATOM 671 C C . PRO A 1 80 ? -6.190 -21.804 2.787 1.00 93.19 80 PRO A C 1
ATOM 673 O O . PRO A 1 80 ? -6.079 -20.813 2.059 1.00 93.19 80 PRO A O 1
ATOM 676 N N . ASP A 1 81 ? -6.860 -22.894 2.411 1.00 88.50 81 ASP A N 1
ATOM 677 C CA . ASP A 1 81 ? -7.525 -23.083 1.107 1.00 88.50 81 ASP A CA 1
ATOM 678 C C . ASP A 1 81 ? -8.828 -22.267 0.990 1.00 88.50 81 ASP A C 1
ATOM 680 O O . ASP A 1 81 ? -9.946 -22.786 1.038 1.00 88.50 81 ASP A O 1
ATOM 684 N N . ALA A 1 82 ? -8.688 -20.941 0.931 1.00 80.44 82 ALA A N 1
ATOM 685 C CA . ALA A 1 82 ? -9.801 -19.997 0.995 1.00 80.44 82 ALA A CA 1
ATOM 686 C C . ALA A 1 82 ? -9.655 -18.814 0.026 1.00 80.44 82 ALA A C 1
ATOM 688 O O . ALA A 1 82 ? -10.066 -17.692 0.353 1.00 80.44 82 ALA A O 1
ATOM 689 N N . GLY A 1 83 ? -9.107 -19.094 -1.159 1.00 86.50 83 GLY A N 1
ATOM 690 C CA . GLY A 1 83 ? -8.764 -18.114 -2.189 1.00 86.50 83 GLY A CA 1
ATOM 691 C C . GLY A 1 83 ? -7.264 -17.838 -2.241 1.00 86.50 83 GLY A C 1
ATOM 692 O O . GLY A 1 83 ? -6.465 -18.562 -1.642 1.00 86.50 83 GLY A O 1
ATOM 693 N N . ASP A 1 84 ? -6.897 -16.794 -2.974 1.00 93.19 84 ASP A N 1
ATOM 694 C CA . ASP A 1 84 ? -5.517 -16.325 -3.018 1.00 93.19 84 ASP A CA 1
ATOM 695 C C . ASP A 1 84 ? -5.169 -15.505 -1.760 1.00 93.19 84 ASP A C 1
ATOM 697 O O . ASP A 1 84 ? -6.035 -14.963 -1.067 1.00 93.19 84 ASP A O 1
ATOM 701 N N . TRP A 1 85 ? -3.878 -15.406 -1.472 1.00 94.50 85 TRP A N 1
ATOM 702 C CA . TRP A 1 85 ? -3.301 -14.662 -0.360 1.00 94.50 85 TRP A CA 1
ATOM 703 C C . TRP A 1 85 ? -2.171 -13.771 -0.865 1.00 94.50 85 TRP A C 1
ATOM 705 O O . TRP A 1 85 ? -1.395 -14.163 -1.731 1.00 94.50 85 TRP A O 1
ATOM 715 N N . TYR A 1 86 ? -2.051 -12.585 -0.289 1.00 92.44 86 TYR A N 1
ATOM 716 C CA . TYR A 1 86 ? -1.081 -11.567 -0.675 1.00 92.44 86 TYR A CA 1
ATOM 717 C C . TYR A 1 86 ? -0.110 -11.347 0.475 1.00 92.44 86 TYR A C 1
ATOM 719 O O . TYR A 1 86 ? -0.544 -11.018 1.582 1.00 92.44 86 TYR A O 1
ATOM 727 N N . HIS A 1 87 ? 1.185 -11.560 0.253 1.00 90.69 87 HIS A N 1
ATOM 728 C CA . HIS A 1 87 ? 2.193 -11.343 1.287 1.00 90.69 87 HIS A CA 1
ATOM 729 C C . HIS A 1 87 ? 2.377 -9.847 1.553 1.00 90.69 87 HIS A C 1
ATOM 731 O O . HIS A 1 87 ? 2.883 -9.122 0.713 1.00 90.69 87 HIS A O 1
ATOM 737 N N . TRP A 1 88 ? 1.991 -9.385 2.740 1.00 88.62 88 TRP A N 1
ATOM 738 C CA . TRP A 1 88 ? 1.924 -7.970 3.104 1.00 88.62 88 TRP A CA 1
ATOM 739 C C . TRP A 1 88 ? 2.869 -7.627 4.270 1.00 88.62 88 TRP A C 1
ATOM 741 O O . TRP A 1 88 ? 2.404 -7.279 5.363 1.00 88.62 88 TRP A O 1
ATOM 751 N N . PRO A 1 89 ? 4.198 -7.763 4.094 1.00 81.56 89 PRO A N 1
ATOM 752 C CA . PRO A 1 89 ? 5.163 -7.571 5.170 1.00 81.56 89 PRO A CA 1
ATOM 753 C C . PRO A 1 89 ? 5.088 -6.145 5.720 1.00 81.56 89 PRO A C 1
ATOM 755 O O . PRO A 1 89 ? 5.084 -5.168 4.970 1.00 81.56 89 PRO A O 1
ATOM 758 N N . ASN A 1 90 ? 5.016 -6.025 7.048 1.00 72.12 90 ASN A N 1
ATOM 759 C CA . ASN A 1 90 ? 4.953 -4.749 7.778 1.00 72.12 90 ASN A CA 1
ATOM 760 C C . ASN A 1 90 ? 3.816 -3.784 7.373 1.00 72.12 90 ASN A C 1
ATOM 762 O O . ASN A 1 90 ? 3.762 -2.668 7.887 1.00 72.12 90 ASN A O 1
ATOM 766 N N . GLY A 1 91 ? 2.894 -4.191 6.498 1.00 71.00 91 GLY A N 1
ATOM 767 C CA . GLY A 1 91 ? 1.790 -3.348 6.061 1.00 71.00 91 GLY A CA 1
ATOM 768 C C . GLY A 1 91 ? 2.086 -2.363 4.927 1.00 71.00 91 GLY A C 1
ATOM 769 O O . GLY A 1 91 ? 1.267 -1.471 4.697 1.00 71.00 91 GLY A O 1
ATOM 770 N N . GLU A 1 92 ? 3.222 -2.480 4.234 1.00 62.41 92 GLU A N 1
ATOM 771 C CA . GLU A 1 92 ? 3.670 -1.452 3.277 1.00 62.41 92 GLU A CA 1
ATOM 772 C C . GLU A 1 92 ? 3.598 -1.905 1.801 1.00 62.41 92 GLU A C 1
ATOM 774 O O . GLU A 1 92 ? 3.101 -1.135 0.982 1.00 62.41 92 GLU A O 1
ATOM 779 N N . SER A 1 93 ? 3.923 -3.160 1.452 1.00 61.41 93 SER A N 1
ATOM 780 C CA . SER A 1 93 ? 3.869 -3.671 0.063 1.00 61.41 93 SER A CA 1
ATOM 781 C C . SER A 1 93 ? 3.010 -4.929 -0.064 1.00 61.41 93 SER A C 1
ATOM 783 O O . SER A 1 93 ? 3.114 -5.823 0.765 1.00 61.41 93 SER A O 1
ATOM 785 N N . THR A 1 94 ? 2.142 -5.030 -1.079 1.00 58.00 94 THR A N 1
ATOM 786 C CA . THR A 1 94 ? 1.240 -6.195 -1.252 1.00 58.00 94 THR A CA 1
ATOM 787 C C . THR A 1 94 ? 1.935 -7.503 -1.595 1.00 58.00 94 THR A C 1
ATOM 789 O O . THR A 1 94 ? 1.279 -8.543 -1.530 1.00 58.00 94 THR A O 1
ATOM 792 N N . GLY A 1 95 ? 3.227 -7.423 -1.930 1.00 64.75 95 GLY A N 1
ATOM 793 C CA . GLY A 1 95 ? 4.131 -8.543 -2.141 1.00 64.75 95 GLY A CA 1
ATOM 794 C C . GLY A 1 95 ? 3.622 -9.589 -3.126 1.00 64.75 95 GLY A C 1
ATOM 795 O O . GLY A 1 95 ? 2.721 -9.359 -3.931 1.00 64.75 95 GLY A O 1
ATOM 796 N N . GLU A 1 96 ? 4.255 -10.756 -3.074 1.00 80.94 96 GLU A N 1
ATOM 797 C CA . GLU A 1 96 ? 3.915 -11.887 -3.927 1.00 80.94 96 GLU A CA 1
ATOM 798 C C . GLU A 1 96 ? 2.523 -12.441 -3.589 1.00 80.94 96 GLU A C 1
ATOM 800 O O . GLU A 1 96 ? 2.111 -12.534 -2.425 1.00 80.94 96 GLU A O 1
ATOM 805 N N . LYS A 1 97 ? 1.804 -12.825 -4.645 1.00 88.06 97 LYS A N 1
ATOM 806 C CA . LYS A 1 97 ? 0.504 -13.479 -4.572 1.00 88.06 97 LYS A CA 1
ATOM 807 C C . LYS A 1 97 ? 0.680 -14.996 -4.549 1.00 88.06 97 LYS A C 1
ATOM 809 O O . LYS A 1 97 ? 1.276 -15.575 -5.453 1.00 88.06 97 LYS A O 1
ATOM 814 N N . PHE A 1 98 ? 0.068 -15.647 -3.571 1.00 91.31 98 PHE A N 1
ATOM 815 C CA . PHE A 1 98 ? 0.106 -17.090 -3.377 1.00 91.31 98 PHE A CA 1
ATOM 816 C C . PHE A 1 98 ? -1.298 -17.683 -3.447 1.00 91.31 98 PHE A C 1
ATOM 818 O O . PHE A 1 98 ? -2.226 -17.166 -2.831 1.00 91.31 98 PHE A O 1
ATOM 825 N N . ALA A 1 99 ? -1.457 -18.814 -4.132 1.00 93.50 99 ALA A N 1
ATOM 826 C CA . ALA A 1 99 ? -2.686 -19.593 -4.007 1.00 93.50 99 ALA A CA 1
ATOM 827 C C . ALA A 1 99 ? -2.819 -20.154 -2.576 1.00 93.50 99 ALA A C 1
ATOM 829 O O . ALA A 1 99 ? -1.814 -20.486 -1.945 1.00 93.50 99 ALA A O 1
ATOM 830 N N . GLY A 1 100 ? -4.041 -20.283 -2.062 1.00 93.06 100 GLY A N 1
ATOM 831 C CA . GLY A 1 100 ? -4.302 -20.974 -0.797 1.00 93.06 100 GLY A CA 1
ATOM 832 C C . GLY A 1 100 ? -4.036 -22.485 -0.857 1.00 93.06 100 GLY A C 1
ATOM 833 O O . GLY A 1 100 ? -3.730 -23.056 -1.904 1.00 93.06 100 GLY A O 1
ATOM 834 N N . GLY A 1 101 ? -4.148 -23.143 0.295 1.00 91.31 101 GLY A N 1
ATOM 835 C CA . GLY A 1 101 ? -4.033 -24.595 0.440 1.00 91.31 101 GLY A CA 1
ATOM 836 C C . GLY A 1 101 ? -2.598 -25.128 0.444 1.00 91.31 101 GLY A C 1
ATOM 837 O O . GLY A 1 101 ? -2.395 -26.339 0.324 1.00 91.31 101 GLY A O 1
ATOM 838 N N . GLN A 1 102 ? -1.594 -24.260 0.587 1.00 91.25 102 GLN A N 1
ATOM 839 C CA . GLN A 1 102 ? -0.181 -24.627 0.478 1.00 91.25 102 GLN A CA 1
ATOM 840 C C . GLN A 1 102 ? 0.697 -24.005 1.567 1.00 91.25 102 GLN A C 1
ATOM 842 O O . GLN A 1 102 ? 0.334 -23.031 2.224 1.00 91.25 102 GLN A O 1
ATOM 847 N N . TRP A 1 103 ? 1.889 -24.580 1.722 1.00 91.69 103 TRP A N 1
ATOM 848 C CA . TRP A 1 103 ? 2.970 -23.987 2.499 1.00 91.69 103 TRP A CA 1
ATOM 849 C C . TRP A 1 103 ? 3.794 -23.057 1.618 1.00 91.69 103 TRP A C 1
ATOM 851 O O . TRP A 1 103 ? 4.207 -23.445 0.526 1.00 91.69 103 TRP A O 1
ATOM 861 N N . VAL A 1 104 ? 4.084 -21.869 2.131 1.00 91.25 104 VAL A N 1
ATOM 862 C CA . VAL A 1 104 ? 4.990 -20.897 1.514 1.00 91.25 104 VAL A CA 1
ATOM 863 C C . VAL A 1 104 ? 6.122 -20.585 2.479 1.00 91.25 104 VAL A C 1
ATOM 865 O O . VAL A 1 104 ? 5.917 -20.630 3.688 1.00 91.25 104 VAL A O 1
ATOM 868 N N . THR A 1 105 ? 7.307 -20.260 1.973 1.00 90.81 105 THR A N 1
ATOM 869 C CA . THR A 1 105 ? 8.412 -19.765 2.803 1.00 90.81 105 THR A CA 1
ATOM 870 C C . THR A 1 105 ? 8.729 -18.349 2.375 1.00 90.81 105 THR A C 1
ATOM 872 O O . THR A 1 105 ? 9.100 -18.133 1.225 1.00 90.81 105 THR A O 1
ATOM 875 N N . VAL A 1 106 ? 8.589 -17.400 3.296 1.00 85.62 106 VAL A N 1
ATOM 876 C CA . VAL A 1 106 ? 8.838 -15.979 3.032 1.00 85.62 106 VAL A CA 1
ATOM 877 C C . VAL A 1 106 ? 10.033 -15.466 3.835 1.00 85.62 106 VAL A C 1
ATOM 879 O O . VAL A 1 106 ? 10.289 -15.975 4.934 1.00 85.62 106 VAL A O 1
ATOM 882 N N . PRO A 1 107 ? 10.768 -14.462 3.323 1.00 82.56 107 PRO A N 1
ATOM 883 C CA . PRO A 1 107 ? 11.791 -13.771 4.094 1.00 82.56 107 PRO A CA 1
ATOM 884 C C . PRO A 1 107 ? 11.207 -13.162 5.369 1.00 82.56 107 PRO A C 1
ATOM 886 O O . PRO A 1 107 ? 10.132 -12.564 5.364 1.00 82.56 107 PRO A O 1
ATOM 889 N N . ALA A 1 108 ? 11.941 -13.299 6.463 1.00 84.81 108 ALA A N 1
ATOM 890 C CA . ALA A 1 108 ? 11.601 -12.721 7.751 1.00 84.81 108 ALA A CA 1
ATOM 891 C C . ALA A 1 108 ? 12.864 -12.205 8.458 1.00 84.81 108 ALA A C 1
ATOM 893 O O . ALA A 1 108 ? 13.211 -12.688 9.542 1.00 84.81 108 ALA A O 1
ATOM 894 N N . PRO A 1 109 ? 13.597 -11.249 7.848 1.00 81.12 109 PRO A N 1
ATOM 895 C CA . PRO A 1 109 ? 14.690 -10.582 8.536 1.00 81.12 109 PRO A CA 1
ATOM 896 C C . PRO A 1 109 ? 14.158 -9.879 9.787 1.00 81.12 109 PRO A C 1
ATOM 898 O O . PRO A 1 109 ? 12.961 -9.655 9.951 1.00 81.12 109 PRO A O 1
ATOM 901 N N . LEU A 1 110 ? 15.064 -9.495 10.680 1.00 77.00 110 LEU A N 1
ATOM 902 C CA . LEU A 1 110 ? 14.717 -9.030 12.020 1.00 77.00 110 LEU A CA 1
ATOM 903 C C . LEU A 1 110 ? 13.689 -7.875 12.070 1.00 77.00 110 LEU A C 1
ATOM 905 O O . LEU A 1 110 ? 12.975 -7.723 13.063 1.00 77.00 110 LEU A O 1
ATOM 909 N N . SER A 1 111 ? 13.638 -7.044 11.032 1.00 72.94 111 SER A N 1
ATOM 910 C CA . SER A 1 111 ? 12.728 -5.904 10.897 1.00 72.94 111 SER A CA 1
ATOM 911 C C . SER A 1 111 ? 11.391 -6.223 10.224 1.00 72.94 111 SER A C 1
ATOM 913 O O . SER A 1 111 ? 10.590 -5.313 10.028 1.00 72.94 111 SER A O 1
ATOM 915 N N . THR A 1 112 ? 11.129 -7.481 9.870 1.00 77.56 112 THR A N 1
ATOM 916 C CA . THR A 1 112 ? 9.964 -7.879 9.073 1.00 77.56 112 THR A CA 1
ATOM 917 C C . THR A 1 112 ? 9.064 -8.835 9.839 1.00 77.56 112 THR A C 1
ATOM 919 O O . THR A 1 112 ? 9.494 -9.900 10.279 1.00 77.56 112 THR A O 1
ATOM 922 N N . LEU A 1 113 ? 7.790 -8.464 9.971 1.00 86.44 113 LEU A N 1
ATOM 923 C CA . LEU A 1 113 ? 6.725 -9.352 10.422 1.00 86.44 113 LEU A CA 1
ATOM 924 C C . LEU A 1 113 ? 6.007 -9.938 9.197 1.00 86.44 113 LEU A C 1
ATOM 926 O O . LEU A 1 113 ? 5.324 -9.184 8.496 1.00 86.44 113 LEU A O 1
ATOM 930 N N . PRO A 1 114 ? 6.105 -11.259 8.950 1.00 90.38 114 PRO A N 1
ATOM 931 C CA . PRO A 1 114 ? 5.337 -11.903 7.895 1.00 90.38 114 PRO A CA 1
ATOM 932 C C . PRO A 1 114 ? 3.839 -11.821 8.164 1.00 90.38 114 PRO A C 1
ATOM 934 O O . PRO A 1 114 ? 3.340 -12.215 9.227 1.00 90.38 114 PRO A O 1
ATOM 937 N N . MET A 1 115 ? 3.120 -11.306 7.178 1.00 93.19 115 MET A N 1
ATOM 938 C CA . MET A 1 115 ? 1.679 -11.114 7.221 1.00 93.19 115 MET A CA 1
ATOM 939 C C . MET A 1 115 ? 1.096 -11.409 5.847 1.00 93.19 115 MET A C 1
ATOM 941 O O . MET A 1 115 ? 1.750 -11.168 4.838 1.00 93.19 115 MET A O 1
ATOM 945 N N . PHE A 1 116 ? -0.130 -11.915 5.802 1.00 94.62 116 PHE A N 1
ATOM 946 C CA . PHE A 1 116 ? -0.810 -12.254 4.560 1.00 94.62 116 PHE A CA 1
ATOM 947 C C . PHE A 1 116 ? -2.235 -11.729 4.581 1.00 94.62 116 PHE A C 1
ATOM 949 O O . PHE A 1 116 ? -2.972 -11.933 5.548 1.00 94.62 116 PHE A O 1
ATOM 956 N N . VAL A 1 117 ? -2.620 -11.064 3.502 1.00 95.62 117 VAL A N 1
ATOM 957 C CA . VAL A 1 117 ? -3.962 -10.527 3.307 1.00 95.62 117 VAL A CA 1
ATOM 958 C C . VAL A 1 117 ? -4.729 -11.447 2.376 1.00 95.62 117 VAL A C 1
ATOM 960 O O . VAL A 1 117 ? -4.210 -11.883 1.352 1.00 95.62 117 VAL A O 1
ATOM 963 N N . ARG A 1 118 ? -5.964 -11.769 2.738 1.00 94.44 118 ARG A N 1
ATOM 964 C CA . ARG A 1 118 ? -6.816 -12.654 1.946 1.00 94.44 118 ARG A CA 1
ATOM 965 C C . ARG A 1 118 ? -7.373 -11.938 0.710 1.00 94.44 118 ARG A C 1
ATOM 967 O O . ARG A 1 118 ? -7.745 -10.768 0.791 1.00 94.44 118 ARG A O 1
ATOM 974 N N . GLU A 1 119 ? -7.510 -12.637 -0.416 1.00 94.44 119 GLU A N 1
ATOM 975 C CA . GLU A 1 119 ? -8.311 -12.150 -1.545 1.00 94.44 119 GLU A CA 1
ATOM 976 C C . GLU A 1 119 ? -9.738 -11.814 -1.077 1.00 94.44 119 GLU A C 1
ATOM 978 O O . GLU A 1 119 ? -10.385 -12.570 -0.352 1.00 94.44 119 GLU A O 1
ATOM 983 N N . GLY A 1 120 ? -10.231 -10.652 -1.486 1.00 95.25 120 GLY A N 1
ATOM 984 C CA . GLY A 1 120 ? -11.505 -10.084 -1.063 1.00 95.25 120 GLY A CA 1
ATOM 985 C C . GLY A 1 120 ? -11.421 -9.185 0.171 1.00 95.25 120 GLY A C 1
ATOM 986 O O . GLY A 1 120 ? -12.424 -8.556 0.512 1.00 95.25 120 GLY A O 1
ATOM 987 N N . ALA A 1 121 ? -10.265 -9.084 0.829 1.00 96.38 121 ALA A N 1
ATOM 988 C CA . ALA A 1 121 ? -10.109 -8.269 2.025 1.00 96.38 121 ALA A CA 1
ATOM 989 C C . ALA A 1 121 ? -10.365 -6.778 1.766 1.00 96.38 121 ALA A C 1
ATOM 991 O O . ALA A 1 121 ? -9.915 -6.208 0.768 1.00 96.38 121 ALA A O 1
ATOM 992 N N . ILE A 1 122 ? -11.025 -6.143 2.734 1.00 97.56 122 ILE A N 1
ATOM 993 C CA . ILE A 1 122 ? -11.138 -4.691 2.870 1.00 97.56 122 ILE A CA 1
ATOM 994 C C . ILE A 1 122 ? -10.603 -4.344 4.264 1.00 97.56 122 ILE A C 1
ATOM 996 O O . ILE A 1 122 ? -11.117 -4.834 5.271 1.00 97.56 122 ILE A O 1
ATOM 1000 N N . ILE A 1 123 ? -9.545 -3.538 4.326 1.00 96.06 123 ILE A N 1
ATOM 1001 C CA . ILE A 1 123 ? -8.832 -3.187 5.558 1.00 96.06 123 ILE A CA 1
ATOM 1002 C C . ILE A 1 123 ? -8.813 -1.658 5.692 1.00 96.06 123 ILE A C 1
ATOM 1004 O O . ILE A 1 123 ? -8.023 -0.995 5.012 1.00 96.06 123 ILE A O 1
ATOM 1008 N N . PRO A 1 124 ? -9.671 -1.067 6.547 1.00 94.00 124 PRO A N 1
ATOM 1009 C CA . PRO A 1 124 ? -9.595 0.348 6.866 1.00 94.00 124 PRO A CA 1
ATOM 1010 C C . PRO A 1 124 ? -8.435 0.642 7.821 1.00 94.00 124 PRO A C 1
ATOM 1012 O O . PRO A 1 124 ? -8.211 -0.062 8.811 1.00 94.00 124 PRO A O 1
ATOM 1015 N N . MET A 1 125 ? -7.723 1.726 7.542 1.00 89.38 125 MET A N 1
ATOM 1016 C CA . MET A 1 125 ? -6.558 2.178 8.284 1.00 89.38 125 MET A CA 1
ATOM 1017 C C . MET A 1 125 ? -6.630 3.685 8.533 1.00 89.38 125 MET A C 1
ATOM 1019 O O . MET A 1 125 ? -7.115 4.456 7.707 1.00 89.38 125 MET A O 1
ATOM 1023 N N . SER A 1 126 ? -6.136 4.121 9.684 1.00 79.12 126 SER A N 1
ATOM 1024 C CA . SER A 1 126 ? -5.972 5.533 10.005 1.00 79.12 126 SER A CA 1
ATOM 1025 C C . SER A 1 126 ? -4.617 6.056 9.531 1.00 79.12 126 SER A C 1
ATOM 1027 O O . SER A 1 126 ? -3.701 5.299 9.196 1.00 79.12 126 SER A O 1
ATOM 1029 N N . ALA A 1 127 ? -4.455 7.376 9.597 1.00 72.12 127 ALA A N 1
ATOM 1030 C CA . ALA A 1 127 ? -3.140 7.999 9.554 1.00 72.12 127 ALA A CA 1
ATOM 1031 C C . ALA A 1 127 ? -2.232 7.508 10.703 1.00 72.12 127 ALA A C 1
ATOM 1033 O O . ALA A 1 127 ? -2.686 6.914 11.689 1.00 72.12 127 ALA A O 1
ATOM 1034 N N . LYS A 1 128 ? -0.931 7.800 10.587 1.00 68.38 128 LYS A N 1
ATOM 1035 C CA . LYS A 1 128 ? 0.051 7.564 11.653 1.00 68.38 128 LYS A CA 1
ATOM 1036 C C . LYS A 1 128 ? -0.323 8.394 12.887 1.00 68.38 128 LYS A C 1
ATOM 1038 O O . LYS A 1 128 ? -0.435 9.611 12.802 1.00 68.38 128 LYS A O 1
ATOM 1043 N N . MET A 1 129 ? -0.470 7.732 14.033 1.00 65.69 129 MET A N 1
ATOM 1044 C CA . MET A 1 129 ? -0.866 8.347 15.306 1.00 65.69 129 MET A CA 1
ATOM 1045 C C . MET A 1 129 ? 0.106 7.963 16.422 1.00 65.69 129 MET A C 1
ATOM 1047 O O . MET A 1 129 ? 0.671 6.866 16.399 1.00 65.69 129 MET A O 1
ATOM 1051 N N . ARG A 1 130 ? 0.299 8.836 17.421 1.00 63.38 130 ARG A N 1
ATOM 1052 C CA . ARG A 1 130 ? 1.124 8.512 18.603 1.00 63.38 130 ARG A CA 1
ATOM 1053 C C . ARG A 1 130 ? 0.314 7.842 19.706 1.00 63.38 130 ARG A C 1
ATOM 1055 O O . ARG A 1 130 ? 0.878 7.115 20.519 1.00 63.38 130 ARG A O 1
ATOM 1062 N N . ASN A 1 131 ? -0.988 8.105 19.765 1.00 70.12 131 ASN A N 1
ATOM 1063 C CA . ASN A 1 131 ? -1.919 7.479 20.699 1.00 70.12 131 ASN A CA 1
ATOM 1064 C C . ASN A 1 131 ? -3.361 7.554 20.165 1.00 70.12 131 ASN A C 1
ATOM 1066 O O . ASN A 1 131 ? -3.648 8.321 19.254 1.00 70.12 131 ASN A O 1
ATOM 1070 N N . VAL A 1 132 ? -4.276 6.783 20.758 1.00 68.88 132 VAL A N 1
ATOM 1071 C CA . VAL A 1 132 ? -5.686 6.716 20.326 1.00 68.88 132 VAL A CA 1
ATOM 1072 C C . VAL A 1 132 ? -6.489 8.005 20.554 1.00 68.88 132 VAL A C 1
ATOM 1074 O O . VAL A 1 132 ? -7.519 8.178 19.921 1.00 68.88 132 VAL A O 1
ATOM 1077 N N . TYR A 1 133 ? -6.036 8.931 21.408 1.00 64.12 133 TYR A N 1
ATOM 1078 C CA . TYR A 1 133 ? -6.703 10.229 21.601 1.00 64.12 133 TYR A CA 1
ATOM 1079 C C . TYR A 1 133 ? -6.342 11.245 20.509 1.00 64.12 133 TYR A C 1
ATOM 1081 O O . TYR A 1 133 ? -7.038 12.241 20.344 1.00 64.12 133 TYR A O 1
ATOM 1089 N N . GLU A 1 134 ? -5.276 10.983 19.749 1.00 60.16 134 GLU A N 1
ATOM 1090 C CA . GLU A 1 134 ? -4.939 11.699 18.514 1.00 60.16 134 GLU A CA 1
ATOM 1091 C C . GLU A 1 134 ? -5.731 11.165 17.310 1.00 60.16 134 GLU A C 1
ATOM 1093 O O . GLU A 1 134 ? -5.393 11.488 16.173 1.00 60.16 134 GLU A O 1
ATOM 1098 N N . PHE A 1 135 ? -6.754 10.323 17.529 1.00 58.56 135 PHE A N 1
ATOM 1099 C CA . PHE A 1 135 ? -7.620 9.826 16.461 1.00 58.56 135 PHE A CA 1
ATOM 1100 C C . PHE A 1 135 ? -8.457 10.981 15.913 1.00 58.56 135 PHE A C 1
ATOM 1102 O O . PHE A 1 135 ? -9.578 11.218 16.347 1.00 58.56 135 PHE A O 1
ATOM 1109 N N . GLN A 1 136 ? -7.865 11.733 14.992 1.00 59.84 136 GLN A N 1
ATOM 1110 C CA . GLN A 1 136 ? -8.522 12.686 14.105 1.00 59.84 136 GLN A CA 1
ATOM 1111 C C . GLN A 1 136 ? -7.784 12.687 12.769 1.00 59.84 136 GLN A C 1
ATOM 1113 O O . GLN A 1 136 ? -7.064 13.637 12.464 1.00 59.84 136 GLN A O 1
ATOM 1118 N N . PRO A 1 137 ? -7.859 11.601 11.987 1.00 59.38 137 PRO A N 1
ATOM 1119 C CA . PRO A 1 137 ? -7.195 11.606 10.708 1.00 59.38 137 PRO A CA 1
ATOM 1120 C C . PRO A 1 137 ? -8.110 12.330 9.716 1.00 59.38 137 PRO A C 1
ATOM 1122 O O . PRO A 1 137 ? -9.257 11.939 9.506 1.00 59.38 137 PRO A O 1
ATOM 1125 N N . ASP A 1 138 ? -7.588 13.381 9.086 1.00 62.88 138 ASP A N 1
ATOM 1126 C CA . ASP A 1 138 ? -8.259 14.111 8.001 1.00 62.88 138 ASP A CA 1
ATOM 1127 C C . ASP A 1 138 ? -8.699 13.176 6.845 1.00 62.88 138 ASP A C 1
ATOM 1129 O O . ASP A 1 138 ? -9.512 13.554 6.001 1.00 62.88 138 ASP A O 1
ATOM 1133 N N . PHE A 1 139 ? -8.199 11.930 6.826 1.00 74.69 139 PHE A N 1
ATOM 1134 C CA . PHE A 1 139 ? -8.598 10.864 5.915 1.00 74.69 139 PHE A CA 1
ATOM 1135 C C . PHE A 1 139 ? -8.689 9.473 6.581 1.00 74.69 139 PHE A C 1
ATOM 1137 O O . PHE A 1 139 ? -8.023 9.192 7.575 1.00 74.69 139 PHE A O 1
ATOM 1144 N N . LEU A 1 140 ? -9.447 8.557 5.977 1.00 86.75 140 LEU A N 1
ATOM 1145 C CA . LEU A 1 140 ? -9.412 7.116 6.241 1.00 86.75 140 LEU A CA 1
ATOM 1146 C C . LEU A 1 140 ? -8.839 6.395 5.015 1.00 86.75 140 LEU A C 1
ATOM 1148 O O . LEU A 1 140 ? -9.371 6.518 3.912 1.00 86.75 140 LEU A O 1
ATOM 1152 N N . GLU A 1 141 ? -7.764 5.632 5.196 1.00 89.12 141 GLU A N 1
ATOM 1153 C CA . GLU A 1 141 ? -7.276 4.719 4.161 1.00 89.12 141 GLU A CA 1
ATOM 1154 C C . GLU A 1 141 ? -8.167 3.475 4.120 1.00 89.12 141 GLU A C 1
ATOM 1156 O O . GLU A 1 141 ? -8.485 2.904 5.159 1.00 89.12 141 GLU A O 1
ATOM 1161 N N . VAL A 1 142 ? -8.564 3.032 2.930 1.00 94.38 142 VAL A N 1
ATOM 1162 C CA . VAL A 1 142 ? -9.370 1.819 2.739 1.00 94.38 142 VAL A CA 1
ATOM 1163 C C . VAL A 1 142 ? -8.673 0.948 1.708 1.00 94.38 142 VAL A C 1
ATOM 1165 O O . VAL A 1 142 ? -8.798 1.178 0.506 1.00 94.38 142 VAL A O 1
ATOM 1168 N N . ARG A 1 143 ? -7.909 -0.040 2.177 1.00 94.81 143 ARG A N 1
ATOM 1169 C CA . ARG A 1 143 ? -7.157 -0.952 1.309 1.00 94.81 143 ARG A CA 1
ATOM 1170 C C . ARG A 1 143 ? -8.006 -2.154 0.928 1.00 94.81 143 ARG A C 1
ATOM 1172 O O . ARG A 1 143 ? -8.589 -2.793 1.800 1.00 94.81 143 ARG A O 1
ATOM 1179 N N . CYS A 1 144 ? -8.077 -2.454 -0.359 1.00 96.44 144 CYS A N 1
ATOM 1180 C CA . CYS A 1 144 ? -8.933 -3.477 -0.940 1.00 96.44 144 CYS A CA 1
ATOM 1181 C C . CYS A 1 144 ? -8.099 -4.427 -1.800 1.00 96.44 144 CYS A C 1
ATOM 1183 O O . CYS A 1 144 ? -7.356 -3.973 -2.667 1.00 96.44 144 CYS A O 1
ATOM 1185 N N . TRP A 1 145 ? -8.288 -5.733 -1.618 1.00 95.25 145 TRP A N 1
ATOM 1186 C CA . TRP A 1 145 ? -7.753 -6.790 -2.484 1.00 95.25 145 TRP A CA 1
ATOM 1187 C C . TRP A 1 145 ? -8.924 -7.439 -3.217 1.00 95.25 145 TRP A C 1
ATOM 1189 O O . TRP A 1 145 ? -9.532 -8.360 -2.683 1.00 95.25 145 TRP A O 1
ATOM 1199 N N . PRO A 1 146 ? -9.355 -6.926 -4.377 1.00 94.88 146 PRO A N 1
ATOM 1200 C CA . PRO A 1 146 ? -10.672 -7.253 -4.910 1.00 94.88 146 PRO A CA 1
ATOM 1201 C C . PRO A 1 146 ? -10.780 -8.697 -5.411 1.00 94.88 146 PRO A C 1
ATOM 1203 O O . PRO A 1 146 ? -9.976 -9.145 -6.224 1.00 94.88 146 PRO A O 1
ATOM 1206 N N . SER A 1 147 ? -11.836 -9.400 -4.991 1.00 94.69 147 SER A N 1
ATOM 1207 C CA . SER A 1 147 ? -12.164 -10.742 -5.488 1.00 94.69 147 SER A CA 1
ATOM 1208 C C . SER A 1 147 ? -13.254 -10.691 -6.561 1.00 94.69 147 SER A C 1
ATOM 1210 O O . SER A 1 147 ? -13.993 -9.712 -6.674 1.00 94.69 147 SER A O 1
ATOM 1212 N N . THR A 1 148 ? -13.395 -11.763 -7.343 1.00 94.88 148 THR A N 1
ATOM 1213 C CA . THR A 1 148 ? -14.520 -11.896 -8.292 1.00 94.88 148 THR A CA 1
ATOM 1214 C C . THR A 1 148 ? -15.870 -12.106 -7.599 1.00 94.88 148 THR A C 1
ATOM 1216 O O . THR A 1 148 ? -16.916 -11.730 -8.136 1.00 94.88 148 THR A O 1
ATOM 1219 N N . ASN A 1 149 ? -15.856 -12.661 -6.387 1.00 94.44 149 ASN A N 1
ATOM 1220 C CA . ASN A 1 149 ? -17.009 -12.673 -5.499 1.00 94.44 149 ASN A CA 1
ATOM 1221 C C . ASN A 1 149 ? -17.128 -11.315 -4.802 1.00 94.44 149 ASN A C 1
ATOM 1223 O O . ASN A 1 149 ? -16.126 -10.704 -4.429 1.00 94.44 149 ASN A O 1
ATOM 1227 N N . GLN A 1 150 ? -18.357 -10.851 -4.600 1.00 97.25 150 GLN A N 1
ATOM 1228 C CA . GLN A 1 150 ? -18.576 -9.659 -3.793 1.00 97.25 150 GLN A CA 1
ATOM 1229 C C . GLN A 1 150 ? -18.169 -9.945 -2.343 1.00 97.25 150 GLN A C 1
ATOM 1231 O O . GLN A 1 150 ? -18.601 -10.944 -1.763 1.00 97.25 150 GLN A O 1
ATOM 1236 N N . THR A 1 151 ? -17.352 -9.067 -1.771 1.00 97.31 151 THR A N 1
ATOM 1237 C CA . THR A 1 151 ? -16.970 -9.091 -0.358 1.00 97.31 151 THR A CA 1
ATOM 1238 C C . THR A 1 151 ? -17.416 -7.821 0.340 1.00 97.31 151 THR A C 1
ATOM 1240 O O . THR A 1 151 ? -17.695 -6.809 -0.305 1.00 97.31 151 THR A O 1
ATOM 1243 N N . GLU A 1 152 ? -17.514 -7.879 1.666 1.00 97.25 152 GLU A N 1
ATOM 1244 C CA . GLU A 1 152 ? -17.963 -6.755 2.475 1.00 97.25 152 GLU A CA 1
ATOM 1245 C C . GLU A 1 152 ? -17.097 -6.544 3.714 1.00 97.25 152 GLU A C 1
ATOM 1247 O O . GLU A 1 152 ? -16.452 -7.463 4.212 1.00 97.25 152 GLU A O 1
ATOM 1252 N N . TYR A 1 153 ? -17.123 -5.318 4.227 1.00 97.06 153 TYR A N 1
ATOM 1253 C CA . TYR A 1 153 ? -16.582 -4.968 5.531 1.00 97.06 153 TYR A CA 1
ATOM 1254 C C . TYR A 1 153 ? -17.452 -3.891 6.178 1.00 97.06 153 TYR A C 1
ATOM 1256 O O . TYR A 1 153 ? -17.867 -2.936 5.522 1.00 97.06 153 TYR A O 1
ATOM 1264 N N . LEU A 1 154 ? -17.731 -4.021 7.474 1.00 95.88 154 LEU A N 1
ATOM 1265 C CA . LEU A 1 154 ? -18.509 -3.043 8.231 1.00 95.88 154 LEU A CA 1
ATOM 1266 C C . LEU A 1 154 ? -17.593 -2.290 9.190 1.00 95.88 154 LEU A C 1
ATOM 1268 O O . LEU A 1 154 ? -17.212 -2.841 10.211 1.00 95.88 154 LEU A O 1
ATOM 1272 N N . LEU A 1 155 ? -17.286 -1.027 8.911 1.00 94.75 155 LEU A N 1
ATOM 1273 C CA . LEU A 1 155 ? -16.585 -0.162 9.856 1.00 94.75 155 LEU A CA 1
ATOM 1274 C C . LEU A 1 155 ? -17.525 0.254 10.991 1.00 94.75 155 LEU A C 1
ATOM 1276 O O . LEU A 1 155 ? -18.659 0.658 10.731 1.00 94.75 155 LEU A O 1
ATOM 1280 N N . TYR A 1 156 ? -17.039 0.175 12.230 1.00 94.56 156 TYR A N 1
ATOM 1281 C CA . TYR A 1 156 ? -17.722 0.664 13.427 1.00 94.56 156 TYR A CA 1
ATOM 1282 C C . TYR A 1 156 ? -16.890 1.748 14.121 1.00 94.56 156 TYR A C 1
ATOM 1284 O O . TYR A 1 156 ? -15.706 1.541 14.392 1.00 94.56 156 TYR A O 1
ATOM 1292 N N . GLU A 1 157 ? -17.527 2.872 14.450 1.00 91.50 157 GLU A N 1
ATOM 1293 C CA . GLU A 1 157 ? -16.911 4.012 15.136 1.00 91.50 157 GLU A CA 1
ATOM 1294 C C . GLU A 1 157 ? -17.820 4.488 16.288 1.00 91.50 157 GLU A C 1
ATOM 1296 O O . GLU A 1 157 ? -19.036 4.603 16.131 1.00 91.50 157 GLU A O 1
ATOM 1301 N N . ASP A 1 158 ? -17.245 4.770 17.456 1.00 91.12 158 ASP A N 1
ATOM 1302 C CA . ASP A 1 158 ? -17.899 5.458 18.576 1.00 91.12 158 ASP A CA 1
ATOM 1303 C C . ASP A 1 158 ? -16.864 6.301 19.348 1.00 91.12 158 ASP A C 1
ATOM 1305 O O . ASP A 1 158 ? -15.735 6.475 18.889 1.00 91.12 158 ASP A O 1
ATOM 1309 N N . ASP A 1 159 ? -17.235 6.860 20.504 1.00 87.81 159 ASP A N 1
ATOM 1310 C CA . ASP A 1 159 ? -16.334 7.730 21.267 1.00 87.81 159 ASP A CA 1
ATOM 1311 C C . ASP A 1 159 ? -15.143 7.011 21.926 1.00 87.81 159 ASP A C 1
ATOM 1313 O O . ASP A 1 159 ? -14.268 7.685 22.472 1.00 87.81 159 ASP A O 1
ATOM 1317 N N . GLY A 1 160 ? -15.102 5.674 21.907 1.00 87.69 160 GLY A N 1
ATOM 1318 C CA . GLY A 1 160 ? -14.039 4.841 22.463 1.00 87.69 160 GLY A CA 1
ATOM 1319 C C . GLY A 1 160 ? -13.876 4.917 23.985 1.00 87.69 160 GLY A C 1
ATOM 1320 O O . GLY A 1 160 ? -12.940 4.323 24.527 1.00 87.69 160 GLY A O 1
ATOM 1321 N N . LEU A 1 161 ? -14.741 5.654 24.690 1.00 87.69 161 LEU A N 1
ATOM 1322 C CA . LEU A 1 161 ? -14.515 6.087 26.073 1.00 87.69 161 LEU A CA 1
ATOM 1323 C C . LEU A 1 161 ? -15.715 5.859 26.987 1.00 87.69 161 LEU A C 1
ATOM 1325 O O . LEU A 1 161 ? -15.537 5.537 28.165 1.00 87.69 161 LEU A O 1
ATOM 1329 N N . THR A 1 162 ? -16.931 6.063 26.491 1.00 91.88 162 THR A N 1
ATOM 1330 C CA . THR A 1 162 ? -18.150 6.032 27.295 1.00 91.88 162 THR A CA 1
ATOM 1331 C C . THR A 1 162 ? -19.082 4.900 26.874 1.00 91.88 162 THR A C 1
ATOM 1333 O O . THR A 1 162 ? -18.870 4.185 25.903 1.00 91.88 162 THR A O 1
ATOM 1336 N N . MET A 1 163 ? -20.163 4.720 27.634 1.00 93.50 163 MET A N 1
ATOM 1337 C CA . MET A 1 163 ? -21.224 3.767 27.297 1.00 93.50 163 MET A CA 1
ATOM 1338 C C . MET A 1 163 ? -22.285 4.385 26.371 1.00 93.50 163 MET A C 1
ATOM 1340 O O . MET A 1 163 ? -23.396 3.861 26.284 1.00 93.50 163 MET A O 1
ATOM 1344 N N . ALA A 1 164 ? -22.008 5.513 25.705 1.00 94.19 164 ALA A N 1
ATOM 1345 C CA . ALA A 1 164 ? -22.982 6.192 24.848 1.00 94.19 164 ALA A CA 1
ATOM 1346 C C . ALA A 1 164 ? -23.467 5.308 23.684 1.00 94.19 164 ALA A C 1
ATOM 1348 O O . ALA A 1 164 ? -24.642 5.392 23.310 1.00 94.19 164 ALA A O 1
ATOM 1349 N N . TYR A 1 165 ? -22.629 4.384 23.201 1.00 93.25 165 TYR A N 1
ATOM 1350 C CA . TYR A 1 165 ? -23.002 3.394 22.188 1.00 93.25 165 TYR A CA 1
ATOM 1351 C C . TYR A 1 165 ? -24.225 2.549 22.587 1.00 93.25 165 TYR A C 1
ATOM 1353 O O . TYR A 1 165 ? -25.038 2.196 21.733 1.00 93.25 165 TYR A O 1
ATOM 1361 N N . THR A 1 166 ? -24.435 2.300 23.889 1.00 92.31 166 THR A N 1
ATOM 1362 C CA . THR A 1 166 ? -25.614 1.567 24.399 1.00 92.31 166 THR A CA 1
ATOM 1363 C C . THR A 1 166 ? -26.931 2.309 24.159 1.00 92.31 166 THR A C 1
ATOM 1365 O O . THR A 1 166 ? -27.995 1.692 24.134 1.00 92.31 166 THR A O 1
ATOM 1368 N N . ASN A 1 167 ? -26.861 3.624 23.935 1.00 93.00 167 ASN A N 1
ATOM 1369 C CA . ASN A 1 167 ? -27.993 4.484 23.599 1.00 93.00 167 ASN A CA 1
ATOM 1370 C C . ASN A 1 167 ? -28.063 4.809 22.095 1.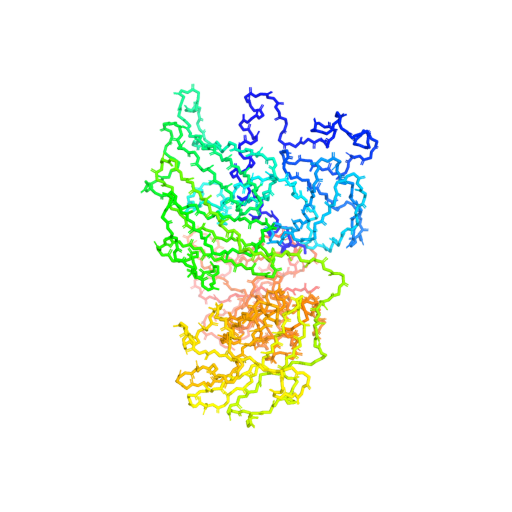00 93.00 167 ASN A C 1
ATOM 1372 O O . ASN A 1 167 ? -28.804 5.709 21.706 1.00 93.00 167 ASN A O 1
ATOM 1376 N N . GLY A 1 168 ? -27.303 4.107 21.247 1.00 90.38 168 GLY A N 1
ATOM 1377 C CA . GLY A 1 168 ? -27.294 4.329 19.797 1.00 90.38 168 GLY A CA 1
ATOM 1378 C C . GLY A 1 168 ? -26.315 5.401 19.310 1.00 90.38 168 GLY A C 1
ATOM 1379 O O . GLY A 1 168 ? -26.384 5.795 18.144 1.00 90.38 168 GLY A O 1
ATOM 1380 N N . VAL A 1 169 ? -25.416 5.884 20.176 1.00 94.31 169 VAL A N 1
ATOM 1381 C CA . VAL A 1 169 ? -24.365 6.846 19.806 1.00 94.31 169 VAL A CA 1
ATOM 1382 C C . VAL A 1 169 ? -23.142 6.096 19.287 1.00 94.31 169 VAL A C 1
ATOM 1384 O O . VAL A 1 169 ? -22.180 5.865 20.008 1.00 94.31 169 VAL A O 1
ATOM 1387 N N . PHE A 1 170 ? -23.238 5.672 18.033 1.00 92.94 170 PHE A N 1
ATOM 1388 C CA . PHE A 1 170 ? -22.168 5.081 17.228 1.00 92.94 170 PHE A CA 1
ATOM 1389 C C . PHE A 1 170 ? -22.393 5.465 15.759 1.00 92.94 170 PHE A C 1
ATOM 1391 O O . PHE A 1 170 ? -23.440 6.038 15.434 1.00 92.94 170 PHE A O 1
ATOM 1398 N N . ALA A 1 171 ? -21.438 5.145 14.893 1.00 91.94 171 ALA A N 1
ATOM 1399 C CA . ALA A 1 171 ? -21.501 5.254 13.443 1.00 91.94 171 ALA A CA 1
ATOM 1400 C C . ALA A 1 171 ? -21.066 3.930 12.800 1.00 91.94 171 ALA A C 1
ATOM 1402 O O . ALA A 1 171 ? -20.224 3.203 13.331 1.00 91.94 171 ALA A O 1
ATOM 1403 N N . LYS A 1 172 ? -21.693 3.591 11.674 1.00 93.75 172 LYS A N 1
ATOM 1404 C CA . LYS A 1 172 ? -21.397 2.394 10.889 1.00 93.75 172 LYS A CA 1
ATOM 1405 C C . LYS A 1 172 ? -21.337 2.723 9.408 1.00 93.75 172 LYS A C 1
ATOM 1407 O O . LYS A 1 172 ? -22.298 3.281 8.879 1.00 93.75 172 LYS A O 1
ATOM 1412 N N . THR A 1 173 ? -20.281 2.271 8.745 1.00 94.06 173 THR A N 1
ATOM 1413 C CA . THR A 1 173 ? -20.076 2.470 7.304 1.00 94.06 173 THR A CA 1
ATOM 1414 C C . THR A 1 173 ? -19.768 1.128 6.663 1.00 94.06 173 THR A C 1
ATOM 1416 O O . THR A 1 173 ? -18.820 0.446 7.047 1.00 94.06 173 THR A O 1
ATOM 1419 N N . ARG A 1 174 ? -20.613 0.704 5.721 1.00 96.94 174 ARG A N 1
ATOM 1420 C CA . ARG A 1 174 ? -20.463 -0.580 5.024 1.00 96.94 174 ARG A CA 1
ATOM 1421 C C . ARG A 1 174 ? -19.683 -0.371 3.735 1.00 96.94 174 ARG A C 1
ATOM 1423 O O . ARG A 1 174 ? -20.019 0.523 2.972 1.00 96.94 174 ARG A O 1
ATOM 1430 N N . PHE A 1 175 ? -18.692 -1.208 3.492 1.00 97.69 175 PHE A N 1
ATOM 1431 C CA . PHE A 1 175 ? -17.915 -1.259 2.263 1.00 97.69 175 PHE A CA 1
ATOM 1432 C C . PHE A 1 175 ? -18.246 -2.557 1.538 1.00 97.69 175 PHE A C 1
ATOM 1434 O O . PHE A 1 175 ? -18.291 -3.607 2.177 1.00 97.69 175 PHE A O 1
ATOM 1441 N N . GLU A 1 176 ? -18.461 -2.499 0.229 1.00 98.44 176 GLU A N 1
ATOM 1442 C CA . GLU A 1 176 ? -18.652 -3.673 -0.624 1.00 98.44 176 GLU A CA 1
ATOM 1443 C C . GLU A 1 176 ? -17.725 -3.584 -1.832 1.00 98.44 176 GLU A C 1
ATOM 1445 O O . GLU A 1 176 ? -17.737 -2.586 -2.545 1.00 98.44 176 GLU A O 1
ATOM 1450 N N . SER A 1 177 ? -16.929 -4.622 -2.075 1.00 98.25 177 SER A N 1
ATOM 1451 C CA . SER A 1 177 ? -15.941 -4.656 -3.157 1.00 98.25 177 SER A CA 1
ATOM 1452 C C . SER A 1 177 ? -16.201 -5.839 -4.080 1.00 98.25 177 SER A C 1
ATOM 14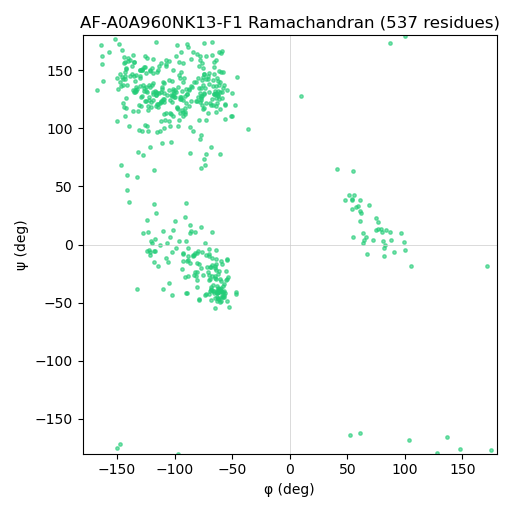54 O O . SER A 1 177 ? -16.484 -6.946 -3.618 1.00 98.25 177 SER A O 1
ATOM 1456 N N . GLN A 1 178 ? -16.102 -5.623 -5.392 1.00 98.00 178 GLN A N 1
ATOM 1457 C CA . GLN A 1 178 ? -16.147 -6.701 -6.376 1.00 98.00 178 GLN A CA 1
ATOM 1458 C C . GLN A 1 178 ? -15.314 -6.368 -7.617 1.00 98.00 178 GLN A C 1
ATOM 1460 O O . GLN A 1 178 ? -15.417 -5.287 -8.201 1.00 98.00 178 GLN A O 1
ATOM 1465 N N . ARG A 1 179 ? -14.512 -7.337 -8.061 1.00 96.06 179 ARG A N 1
ATOM 1466 C CA . ARG A 1 179 ? -13.817 -7.317 -9.349 1.00 96.06 179 ARG A CA 1
ATOM 1467 C C . ARG A 1 179 ? -14.687 -7.969 -10.421 1.00 96.06 179 ARG A C 1
ATOM 1469 O O . ARG A 1 179 ? -15.048 -9.140 -10.318 1.00 96.06 179 ARG A O 1
ATOM 1476 N N . HIS A 1 180 ? -14.992 -7.220 -11.470 1.00 95.12 180 HIS A N 1
ATOM 1477 C CA . HIS A 1 180 ? -15.595 -7.726 -12.699 1.00 95.12 180 HIS A CA 1
ATOM 1478 C C . HIS A 1 180 ? -14.513 -7.978 -13.757 1.00 95.12 180 HIS A C 1
ATOM 1480 O O . HIS A 1 180 ? -13.326 -7.780 -13.514 1.00 95.12 180 HIS A O 1
ATOM 1486 N N . ALA A 1 181 ? -14.916 -8.444 -14.940 1.00 89.00 181 ALA A N 1
ATOM 1487 C CA . ALA A 1 181 ? -13.978 -8.708 -16.031 1.00 89.00 181 ALA A CA 1
ATOM 1488 C C . ALA A 1 181 ? -13.371 -7.422 -16.623 1.00 89.00 181 ALA A C 1
ATOM 1490 O O . ALA A 1 181 ? -12.253 -7.447 -17.124 1.00 89.00 181 ALA A O 1
ATOM 1491 N N . ASP A 1 182 ? -14.118 -6.321 -16.585 1.00 88.94 182 ASP A N 1
ATOM 1492 C CA . ASP A 1 182 ? -13.819 -5.050 -17.247 1.00 88.94 182 ASP A CA 1
ATOM 1493 C C . ASP A 1 182 ? -13.621 -3.884 -16.273 1.00 88.94 182 ASP A C 1
ATOM 1495 O O . ASP A 1 182 ? -13.288 -2.785 -16.706 1.00 88.94 182 ASP A O 1
ATOM 1499 N N . LYS A 1 183 ? -13.845 -4.094 -14.972 1.00 95.06 183 LYS A N 1
ATOM 1500 C CA . LYS A 1 183 ? -13.708 -3.052 -13.954 1.00 95.06 183 LYS A CA 1
ATOM 1501 C C . LYS A 1 183 ? -13.616 -3.601 -12.540 1.00 95.06 183 LYS A C 1
ATOM 1503 O O . LYS A 1 183 ? -14.066 -4.711 -12.255 1.00 95.06 183 LYS A O 1
ATOM 1508 N N . TRP A 1 184 ? -13.139 -2.768 -11.630 1.00 97.94 184 TRP A N 1
ATOM 1509 C CA . TRP A 1 184 ? -13.310 -2.932 -10.192 1.00 97.94 184 TRP A CA 1
ATOM 1510 C C . TRP A 1 184 ? -14.352 -1.941 -9.670 1.00 97.94 184 TRP A C 1
ATOM 1512 O O . TRP A 1 184 ? -14.414 -0.800 -10.127 1.00 97.94 184 TRP A O 1
ATOM 1522 N N . VAL A 1 185 ? -15.177 -2.386 -8.723 1.00 98.44 185 VAL A N 1
ATOM 1523 C CA . VAL A 1 185 ? -16.179 -1.565 -8.042 1.00 98.44 185 VAL A CA 1
ATOM 1524 C C . VAL A 1 185 ? -15.963 -1.650 -6.534 1.00 98.44 185 VAL A C 1
ATOM 1526 O O . VAL A 1 185 ? -15.872 -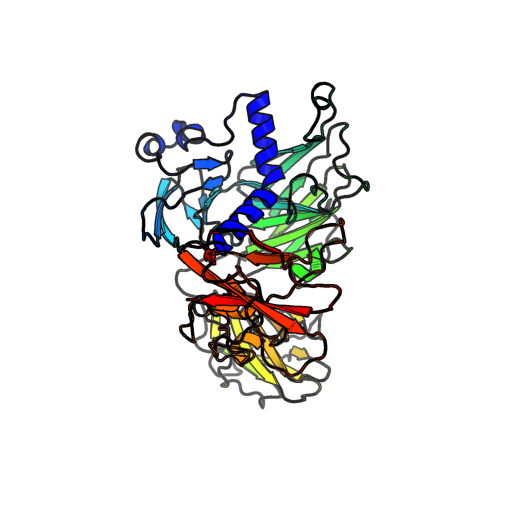2.750 -5.985 1.00 98.44 185 VAL A O 1
ATOM 1529 N N . LEU A 1 186 ? -15.949 -0.490 -5.876 1.00 98.44 186 LEU A N 1
ATOM 1530 C CA . LEU A 1 186 ? -16.073 -0.351 -4.428 1.00 98.44 186 LEU A CA 1
ATOM 1531 C C . LEU A 1 186 ? -17.261 0.565 -4.107 1.00 98.44 186 LEU A C 1
ATOM 1533 O O . LEU A 1 186 ? -17.245 1.755 -4.423 1.00 98.44 186 LEU A O 1
ATOM 1537 N N . ASP A 1 187 ? -18.275 0.020 -3.446 1.00 97.75 187 ASP A N 1
ATOM 1538 C CA . ASP A 1 187 ? -19.389 0.777 -2.886 1.00 97.75 187 ASP A CA 1
ATOM 1539 C C . ASP A 1 187 ? -19.089 1.107 -1.415 1.00 97.75 187 ASP A C 1
ATOM 1541 O O . ASP A 1 187 ? -18.986 0.223 -0.563 1.00 97.75 187 ASP A O 1
ATOM 1545 N N . ILE A 1 188 ? -18.959 2.396 -1.111 1.00 95.62 188 ILE A N 1
ATOM 1546 C CA . ILE A 1 188 ? -18.875 2.937 0.246 1.00 95.62 188 ILE A CA 1
ATOM 1547 C C . ILE A 1 188 ? -20.282 3.389 0.627 1.00 95.62 188 ILE A C 1
ATOM 1549 O O . ILE A 1 188 ? -20.799 4.372 0.101 1.00 95.62 188 ILE A O 1
ATOM 1553 N N . GLY A 1 189 ? -20.938 2.644 1.508 1.00 94.00 189 GLY A N 1
ATOM 1554 C CA . GLY A 1 189 ? -22.288 2.920 1.980 1.00 94.00 189 GLY A CA 1
ATOM 1555 C C . GLY A 1 189 ? -22.390 4.235 2.753 1.00 94.00 189 GLY A C 1
ATOM 1556 O O . GLY A 1 189 ? -21.409 4.740 3.288 1.00 94.00 189 GLY A O 1
ATOM 1557 N N . ALA A 1 190 ? -23.607 4.774 2.842 1.00 91.25 190 ALA A N 1
ATOM 1558 C CA . ALA A 1 190 ? -23.870 5.933 3.687 1.00 91.25 190 ALA A CA 1
ATOM 1559 C C . ALA A 1 190 ? -23.575 5.598 5.157 1.00 91.25 190 ALA A C 1
ATOM 1561 O O . ALA A 1 190 ? -23.961 4.527 5.638 1.00 91.25 190 ALA A O 1
ATOM 1562 N N . THR A 1 191 ? -22.935 6.523 5.868 1.00 89.25 191 THR A N 1
ATOM 1563 C CA . THR A 1 191 ? -22.636 6.370 7.293 1.00 89.25 191 THR A CA 1
ATOM 1564 C C . THR A 1 191 ? -23.941 6.426 8.092 1.00 89.25 191 THR A C 1
ATOM 1566 O O . THR A 1 191 ? -24.688 7.405 8.036 1.00 89.25 191 THR A O 1
ATOM 1569 N N . VAL A 1 192 ? -24.253 5.355 8.826 1.00 89.69 192 VAL A N 1
ATOM 1570 C CA . VAL A 1 192 ? -25.481 5.230 9.626 1.00 89.69 192 VAL A CA 1
ATOM 1571 C C . VAL A 1 192 ? -25.149 5.308 11.105 1.00 89.69 192 VAL A C 1
ATOM 1573 O O . VAL A 1 192 ? -24.375 4.504 11.620 1.00 89.69 192 VAL A O 1
ATOM 1576 N N . GLY A 1 193 ? -25.802 6.223 11.815 1.00 88.88 193 GLY A N 1
ATOM 1577 C CA . GLY A 1 193 ? -25.607 6.386 13.247 1.00 88.88 193 GLY A CA 1
ATOM 1578 C C . GLY A 1 193 ? -25.784 7.827 13.701 1.00 88.88 193 GLY A C 1
ATOM 1579 O O . GLY A 1 193 ? -26.175 8.687 12.917 1.00 88.88 193 GLY A O 1
ATOM 1580 N N . SER A 1 194 ? -25.546 8.072 14.987 1.00 87.44 194 SER A N 1
ATOM 1581 C CA . SER A 1 194 ? -25.648 9.411 15.591 1.00 87.44 194 SER A CA 1
ATOM 1582 C C . SER A 1 194 ? -24.326 9.927 16.154 1.00 87.44 194 SER A C 1
ATOM 1584 O O . SER A 1 194 ? -24.261 11.075 16.591 1.00 87.44 194 SER A O 1
ATOM 1586 N N . TYR A 1 195 ? -23.286 9.089 16.148 1.00 86.81 195 TYR A N 1
ATOM 1587 C CA . TYR A 1 195 ? -21.936 9.523 16.466 1.00 86.81 195 TYR A CA 1
ATOM 1588 C C . TYR A 1 195 ? -21.357 10.288 15.279 1.00 86.81 195 TYR A C 1
ATOM 1590 O O . TYR A 1 195 ? -21.378 9.799 14.151 1.00 86.81 195 TYR A O 1
ATOM 1598 N N . ASP A 1 196 ? -20.860 11.487 15.554 1.00 76.88 196 ASP A N 1
ATOM 1599 C CA . ASP A 1 196 ? -20.085 12.253 14.592 1.00 76.88 196 ASP A CA 1
ATOM 1600 C C . ASP A 1 196 ? -18.628 11.809 14.716 1.00 76.88 196 ASP A C 1
ATOM 1602 O O . ASP A 1 196 ? -17.939 12.172 15.671 1.00 76.88 196 ASP A O 1
ATOM 1606 N N . ALA A 1 197 ? -18.191 10.959 13.788 1.00 64.50 197 ALA A N 1
ATOM 1607 C CA . ALA A 1 197 ? -16.849 10.390 13.805 1.00 64.50 197 ALA A CA 1
ATOM 1608 C C . ALA A 1 197 ? -15.751 11.423 13.486 1.00 64.50 197 ALA A C 1
ATOM 1610 O O . ALA A 1 197 ? -14.568 11.091 13.559 1.00 64.50 197 ALA A O 1
ATOM 1611 N N . TYR A 1 198 ? -16.107 12.672 13.151 1.00 69.38 198 TYR A N 1
ATOM 1612 C CA . TYR A 1 198 ? -15.154 13.697 12.729 1.00 69.38 198 TYR A CA 1
ATOM 1613 C C . TYR A 1 198 ? -15.537 15.105 13.218 1.00 69.38 198 TYR A C 1
ATOM 1615 O O . TYR A 1 198 ? -16.527 15.709 12.824 1.00 69.38 198 TYR A O 1
ATOM 1623 N N . THR A 1 199 ? -14.662 15.704 14.025 1.00 55.12 199 THR A N 1
ATOM 1624 C CA . THR A 1 199 ? -14.826 17.012 14.694 1.00 55.12 199 THR A CA 1
ATOM 1625 C C . THR A 1 199 ? -15.049 18.219 13.770 1.00 55.12 199 THR A C 1
ATOM 1627 O O . THR A 1 199 ? -15.509 19.253 14.254 1.00 55.12 199 THR A O 1
ATOM 1630 N N . ASN A 1 200 ? -14.750 18.105 12.468 1.00 55.41 200 ASN A N 1
ATOM 1631 C CA . ASN A 1 200 ? -14.851 19.189 11.477 1.00 55.41 200 ASN A CA 1
ATOM 1632 C C . ASN A 1 200 ? -15.875 18.941 10.347 1.00 55.41 200 ASN A C 1
ATOM 1634 O O . ASN A 1 200 ? -15.978 19.761 9.436 1.00 55.41 200 ASN A O 1
ATOM 1638 N N . GLY A 1 201 ? -16.651 17.852 10.389 1.00 57.81 201 GLY A N 1
ATOM 1639 C CA . GLY A 1 201 ? -17.759 17.616 9.449 1.00 57.81 201 GLY A CA 1
ATOM 1640 C C . GLY A 1 201 ? -17.403 17.042 8.066 1.00 57.81 201 GLY A C 1
ATOM 1641 O O . GLY A 1 201 ? -18.326 16.775 7.299 1.00 57.81 201 GLY A O 1
ATOM 1642 N N . THR A 1 202 ? -16.123 16.825 7.736 1.00 66.62 202 THR A N 1
ATOM 1643 C CA . THR A 1 202 ? -15.674 16.144 6.500 1.00 66.62 202 THR A CA 1
ATOM 1644 C C . THR A 1 202 ? -14.389 15.344 6.743 1.00 66.62 202 THR A C 1
ATOM 1646 O O . THR A 1 202 ? -13.460 15.878 7.349 1.00 66.62 202 THR A O 1
ATOM 1649 N N . ARG A 1 203 ? -14.316 14.111 6.226 1.00 80.06 203 ARG A N 1
ATOM 1650 C CA . ARG A 1 203 ? -13.119 13.245 6.153 1.00 80.06 203 ARG A CA 1
ATOM 1651 C C . ARG A 1 203 ? -12.915 12.832 4.696 1.00 80.06 203 ARG A C 1
ATOM 1653 O O . ARG A 1 203 ? -13.904 12.666 3.996 1.00 80.06 203 ARG A O 1
ATOM 1660 N N . ASP A 1 204 ? -11.690 12.634 4.224 1.00 86.81 204 ASP A N 1
ATOM 1661 C CA . ASP A 1 204 ? -11.455 12.021 2.907 1.00 86.81 204 ASP A CA 1
ATOM 1662 C C . ASP A 1 204 ? -11.305 10.494 3.016 1.00 86.81 204 ASP A C 1
ATOM 1664 O O . ASP A 1 204 ? -10.685 9.983 3.940 1.00 86.81 204 ASP A O 1
ATOM 1668 N N . PHE A 1 205 ? -11.802 9.733 2.048 1.00 90.25 205 PHE A N 1
ATOM 1669 C CA . PHE A 1 205 ? -11.370 8.356 1.826 1.00 90.25 205 PHE A CA 1
ATOM 1670 C C . PHE A 1 205 ? -10.177 8.329 0.868 1.00 90.25 205 PHE A C 1
ATOM 1672 O O . PHE A 1 205 ? -10.226 8.886 -0.233 1.00 90.25 205 PHE A O 1
ATOM 1679 N N . LEU A 1 206 ? -9.123 7.628 1.281 1.00 91.31 206 LEU A N 1
ATOM 1680 C CA . LEU A 1 206 ? -8.016 7.202 0.430 1.00 91.31 206 LEU A CA 1
ATOM 1681 C C . LEU A 1 206 ? -8.206 5.717 0.119 1.00 91.31 206 LEU A C 1
ATOM 1683 O O . LEU A 1 206 ? -7.749 4.840 0.852 1.00 91.31 206 LEU A O 1
ATOM 1687 N N . VAL A 1 207 ? -8.942 5.439 -0.948 1.00 95.50 207 VAL A N 1
ATOM 1688 C CA . VAL A 1 207 ? -9.256 4.081 -1.388 1.00 95.50 207 VAL A CA 1
ATOM 1689 C C . VAL A 1 207 ? -8.068 3.524 -2.158 1.00 95.50 207 VAL A C 1
ATOM 1691 O O . VAL A 1 207 ? -7.656 4.110 -3.154 1.00 95.50 207 VAL A O 1
ATOM 1694 N N . MET A 1 208 ? -7.538 2.387 -1.721 1.00 92.50 208 MET A N 1
ATOM 1695 C CA . MET A 1 208 ? -6.460 1.681 -2.407 1.00 92.50 208 MET A CA 1
ATOM 1696 C C . MET A 1 208 ? -6.968 0.339 -2.926 1.00 92.50 208 MET A C 1
ATOM 1698 O O . MET A 1 208 ? -7.391 -0.497 -2.135 1.00 92.50 208 MET A O 1
ATOM 1702 N N . GLY A 1 209 ? -6.945 0.129 -4.238 1.00 94.19 209 GLY A N 1
ATOM 1703 C CA . GLY A 1 209 ? -7.204 -1.169 -4.859 1.00 94.19 209 GLY A CA 1
ATOM 1704 C C . GLY A 1 209 ? -5.893 -1.840 -5.246 1.00 94.19 209 GLY A C 1
ATOM 1705 O O . GLY A 1 209 ? -5.057 -1.197 -5.869 1.00 94.19 209 GLY A O 1
ATOM 1706 N N . HIS A 1 210 ? -5.710 -3.102 -4.877 1.00 90.00 210 HIS A N 1
ATOM 1707 C CA . HIS A 1 210 ? -4.490 -3.874 -5.122 1.00 90.00 210 HIS A CA 1
ATOM 1708 C C . HIS A 1 210 ? -4.713 -5.003 -6.137 1.00 90.00 210 HIS A C 1
ATOM 1710 O O . HIS A 1 210 ? -5.842 -5.477 -6.273 1.00 90.00 210 HIS A O 1
ATOM 1716 N N . ASP A 1 211 ? -3.643 -5.456 -6.808 1.00 86.56 211 ASP A N 1
ATOM 1717 C CA . ASP A 1 211 ? -3.693 -6.518 -7.835 1.00 86.56 211 ASP A CA 1
ATOM 1718 C C . ASP A 1 211 ? -4.754 -6.231 -8.916 1.00 86.56 211 ASP A C 1
ATOM 1720 O O . ASP A 1 211 ? -5.569 -7.081 -9.307 1.00 86.56 211 ASP A O 1
ATOM 1724 N N . LEU A 1 212 ? -4.801 -4.968 -9.345 1.00 86.06 212 LEU A N 1
ATOM 1725 C CA . LEU A 1 212 ? -5.712 -4.510 -10.377 1.00 86.06 212 LEU A CA 1
ATOM 1726 C C . LEU A 1 212 ? -5.023 -4.502 -11.737 1.00 86.06 212 LEU A C 1
ATOM 1728 O O . LEU A 1 212 ? -3.838 -4.192 -11.836 1.00 86.06 212 LEU A O 1
ATOM 1732 N N . PRO A 1 213 ? -5.775 -4.797 -12.809 1.00 79.94 213 PRO A N 1
ATOM 1733 C CA . PRO A 1 213 ? -5.319 -4.505 -14.145 1.00 79.94 213 PRO A CA 1
ATOM 1734 C C . PRO A 1 213 ? -5.097 -3.016 -14.386 1.00 79.94 213 PRO A C 1
ATOM 1736 O O . PRO A 1 213 ? -5.611 -2.178 -13.648 1.00 79.94 213 PRO A O 1
ATOM 1739 N N . MET A 1 214 ? -4.406 -2.691 -15.481 1.00 77.25 214 MET A N 1
ATOM 1740 C CA . MET A 1 214 ? -4.247 -1.311 -15.921 1.00 77.25 214 MET A CA 1
ATOM 1741 C C . MET A 1 214 ? -5.591 -0.587 -15.973 1.00 77.25 214 MET A C 1
ATOM 1743 O O . MET A 1 214 ? -6.553 -1.082 -16.563 1.00 77.25 214 MET A O 1
ATOM 1747 N N . ILE A 1 215 ? -5.634 0.596 -15.368 1.00 83.00 215 ILE A N 1
ATOM 1748 C CA . ILE A 1 215 ? -6.845 1.401 -15.239 1.00 83.00 215 ILE A CA 1
ATOM 1749 C C . ILE A 1 215 ? -6.902 2.428 -16.366 1.00 83.00 215 ILE A C 1
ATOM 1751 O O . ILE A 1 215 ? -5.955 3.185 -16.578 1.00 83.00 215 ILE A O 1
ATOM 1755 N N . ASP A 1 216 ? -8.018 2.445 -17.086 1.00 81.12 216 ASP A N 1
ATOM 1756 C CA . ASP A 1 216 ? -8.278 3.403 -18.161 1.00 81.12 216 ASP A CA 1
ATOM 1757 C C . ASP A 1 216 ? -8.969 4.664 -17.633 1.00 81.12 216 ASP A C 1
ATOM 1759 O O . ASP A 1 216 ? -8.605 5.784 -17.982 1.00 81.12 216 ASP A O 1
ATOM 1763 N N . GLU A 1 217 ? -9.933 4.477 -16.734 1.00 87.75 217 GLU A N 1
ATOM 1764 C CA . GLU A 1 217 ? -10.729 5.552 -16.156 1.00 87.75 217 GLU A CA 1
ATOM 1765 C C . GLU A 1 217 ? -11.159 5.186 -14.736 1.00 87.75 217 GLU A C 1
ATOM 1767 O O . GLU A 1 217 ? -11.511 4.040 -14.455 1.00 87.75 217 GLU A O 1
ATOM 1772 N N . VAL A 1 218 ? -11.190 6.179 -13.849 1.00 95.88 218 VAL A N 1
ATOM 1773 C CA . VAL A 1 218 ? -11.834 6.062 -12.539 1.00 95.88 218 VAL A CA 1
ATOM 1774 C C . VAL A 1 218 ? -12.973 7.058 -12.458 1.00 95.88 218 VAL A C 1
ATOM 1776 O O . VAL A 1 218 ? -12.795 8.242 -12.746 1.00 95.88 218 VAL A O 1
ATOM 1779 N N . THR A 1 219 ? -14.130 6.585 -12.006 1.00 95.62 219 THR A N 1
ATOM 1780 C CA . THR A 1 219 ? -15.287 7.424 -11.706 1.00 95.62 219 THR A CA 1
ATOM 1781 C C . THR A 1 219 ? -15.669 7.309 -10.237 1.00 95.62 219 THR A C 1
ATOM 1783 O O . THR A 1 219 ? -15.522 6.250 -9.620 1.00 95.62 219 THR A O 1
ATOM 1786 N N . VAL A 1 220 ? -16.191 8.398 -9.679 1.00 96.19 220 VAL A N 1
ATOM 1787 C CA . VAL A 1 220 ? -16.897 8.387 -8.397 1.00 96.19 220 VAL A CA 1
ATOM 1788 C C . VAL A 1 220 ? -18.308 8.889 -8.627 1.00 96.19 220 VAL A C 1
ATOM 1790 O O . VAL A 1 220 ? -18.507 9.983 -9.144 1.00 96.19 220 VAL A O 1
ATOM 1793 N N . ASN A 1 221 ? -19.300 8.077 -8.263 1.00 94.50 221 ASN A N 1
ATOM 1794 C CA . ASN A 1 221 ? -20.719 8.371 -8.490 1.00 94.50 221 ASN A CA 1
ATOM 1795 C C . ASN A 1 221 ? -21.043 8.680 -9.969 1.00 94.50 221 ASN A C 1
ATOM 1797 O O . ASN A 1 221 ? -21.963 9.439 -10.268 1.00 94.50 221 ASN A O 1
ATOM 1801 N N . GLY A 1 222 ? -20.287 8.075 -10.892 1.00 92.31 222 GLY A N 1
ATOM 1802 C CA . GLY A 1 222 ? -20.410 8.274 -12.337 1.00 92.31 222 GLY A CA 1
ATOM 1803 C C . GLY A 1 222 ? -19.690 9.509 -12.891 1.00 92.31 222 GLY A C 1
ATOM 1804 O O . GLY A 1 222 ? -19.735 9.721 -14.099 1.00 92.31 222 GLY A O 1
ATOM 1805 N N . GLU A 1 223 ? -19.022 10.308 -12.054 1.00 94.38 223 GLU A N 1
ATOM 1806 C CA . GLU A 1 223 ? -18.193 11.434 -12.497 1.00 94.38 223 GLU A CA 1
ATOM 1807 C C . GLU A 1 223 ? -16.729 11.004 -12.635 1.00 94.38 223 GLU A C 1
ATOM 1809 O O . GLU A 1 223 ? -16.136 10.489 -11.685 1.00 94.38 223 GLU A O 1
ATOM 1814 N N . SER A 1 224 ? -16.144 11.216 -13.815 1.00 93.38 224 SER A N 1
ATOM 1815 C CA . SER A 1 224 ? -14.740 10.906 -14.098 1.00 93.38 224 SER A CA 1
ATOM 1816 C C . SER A 1 224 ? -13.801 11.765 -13.259 1.00 93.38 224 SER A C 1
ATOM 1818 O O . SER A 1 224 ? -13.942 12.988 -13.187 1.00 93.38 224 SER A O 1
ATOM 1820 N N . LEU A 1 225 ? -12.813 11.121 -12.645 1.00 92.88 225 LEU A N 1
ATOM 1821 C CA . LEU A 1 225 ? -11.812 11.780 -11.821 1.00 92.88 225 LEU A CA 1
ATOM 1822 C C . LEU A 1 225 ? -10.549 12.120 -12.617 1.00 92.88 225 LEU A C 1
ATOM 1824 O O . LEU A 1 225 ? -10.124 11.381 -13.507 1.00 92.88 225 LEU A O 1
ATOM 1828 N N . THR A 1 226 ? -9.896 13.214 -12.229 1.00 88.75 226 THR A N 1
ATOM 1829 C CA . THR A 1 226 ? -8.581 13.593 -12.754 1.00 88.75 226 THR A CA 1
ATOM 1830 C C . THR A 1 226 ? -7.529 12.557 -12.354 1.00 88.75 226 THR A C 1
ATOM 1832 O O . THR A 1 226 ? -7.409 12.226 -11.170 1.00 88.75 226 THR A O 1
ATOM 1835 N N . ARG A 1 227 ? -6.752 12.075 -13.332 1.00 83.31 227 ARG A N 1
ATOM 1836 C CA . ARG A 1 227 ? -5.573 11.230 -13.099 1.00 83.31 227 ARG A CA 1
ATOM 1837 C C . ARG A 1 227 ? -4.388 12.099 -12.671 1.00 83.31 227 ARG A C 1
ATOM 1839 O O . ARG A 1 227 ? -4.132 13.135 -13.278 1.00 83.31 227 ARG A O 1
ATOM 1846 N N . TYR A 1 228 ? -3.677 11.666 -11.642 1.00 77.94 228 TYR A N 1
ATOM 1847 C CA . TYR A 1 228 ? -2.454 12.269 -11.120 1.00 77.94 228 TYR A CA 1
ATOM 1848 C C . TYR A 1 228 ? -1.247 11.395 -11.475 1.00 77.94 228 TYR A C 1
ATOM 1850 O O . TYR A 1 228 ? -1.392 10.190 -11.676 1.00 77.94 228 TYR A O 1
ATOM 1858 N N . GLY A 1 229 ? -0.063 12.012 -11.536 1.00 59.59 229 GLY A N 1
ATOM 1859 C CA . GLY A 1 229 ? 1.199 11.318 -11.812 1.00 59.59 229 GLY A CA 1
ATOM 1860 C C . GLY A 1 229 ? 1.813 10.610 -10.602 1.00 59.59 229 GLY A C 1
ATOM 1861 O O . GLY A 1 229 ? 2.552 9.652 -10.783 1.00 59.59 229 GLY A O 1
ATOM 1862 N N . ASP A 1 230 ? 1.484 11.051 -9.382 1.00 69.31 230 ASP A N 1
ATOM 1863 C CA . ASP A 1 230 ? 2.117 10.576 -8.150 1.00 69.31 230 ASP A CA 1
ATOM 1864 C C . ASP A 1 230 ? 1.127 10.452 -6.965 1.00 69.31 230 ASP A C 1
ATOM 1866 O O . ASP A 1 230 ? 0.192 11.252 -6.808 1.00 69.31 230 ASP A O 1
ATOM 1870 N N . LYS A 1 231 ? 1.347 9.433 -6.118 1.00 66.75 231 LYS A N 1
ATOM 1871 C CA . LYS A 1 231 ? 0.542 9.107 -4.925 1.00 66.75 231 LYS A CA 1
ATOM 1872 C C . LYS A 1 231 ? 0.687 10.158 -3.829 1.00 66.75 231 LYS A C 1
ATOM 1874 O O . LYS A 1 231 ? -0.317 10.500 -3.197 1.00 66.75 231 LYS A O 1
ATOM 1879 N N . VAL A 1 232 ? 1.885 10.697 -3.611 1.00 66.62 232 VAL A N 1
ATOM 1880 C CA . VAL A 1 232 ? 2.145 11.728 -2.593 1.00 66.62 232 VAL A CA 1
ATOM 1881 C C . VAL A 1 232 ? 1.494 13.051 -2.997 1.00 66.62 232 VAL A C 1
ATOM 1883 O O . VAL A 1 232 ? 0.825 13.685 -2.173 1.00 66.62 232 VAL A O 1
ATOM 1886 N N . VAL A 1 233 ? 1.590 13.431 -4.272 1.00 69.44 233 VAL A N 1
ATOM 1887 C CA . VAL A 1 233 ? 0.936 14.623 -4.830 1.00 69.44 233 VAL A CA 1
ATOM 1888 C C . VAL A 1 233 ? -0.581 14.537 -4.671 1.00 69.44 233 VAL A C 1
ATOM 1890 O O . VAL A 1 233 ? -1.190 15.484 -4.169 1.00 69.44 233 VAL A O 1
ATOM 1893 N N . LEU A 1 234 ? -1.207 13.413 -5.042 1.00 76.75 234 LEU A N 1
ATOM 1894 C CA . LEU A 1 234 ? -2.654 13.239 -4.871 1.00 76.75 234 LEU A CA 1
ATOM 1895 C C . LEU A 1 234 ? -3.057 13.287 -3.392 1.00 76.75 234 LEU A C 1
ATOM 1897 O O . LEU A 1 234 ? -4.010 13.978 -3.030 1.00 76.75 234 LEU A O 1
ATOM 1901 N N . ARG A 1 235 ? -2.321 12.584 -2.525 1.00 71.19 235 ARG A N 1
ATOM 1902 C CA . ARG A 1 235 ? -2.602 12.522 -1.085 1.00 71.19 235 ARG A CA 1
ATOM 1903 C C . ARG A 1 235 ? -2.620 13.912 -0.447 1.00 71.19 235 ARG A C 1
ATOM 1905 O O . ARG A 1 235 ? -3.541 14.215 0.315 1.00 71.19 235 ARG A O 1
ATOM 1912 N N . ASN A 1 236 ? -1.657 14.757 -0.814 1.00 72.56 236 ASN A N 1
ATOM 1913 C CA . ASN A 1 236 ? -1.512 16.127 -0.318 1.00 72.56 236 ASN A CA 1
ATOM 1914 C C . ASN A 1 236 ? -2.385 17.157 -1.062 1.00 72.56 236 ASN A C 1
ATOM 1916 O O . ASN A 1 236 ? -2.478 18.308 -0.633 1.00 72.56 236 ASN A O 1
ATOM 1920 N N . SER A 1 237 ? -3.035 16.776 -2.165 1.00 74.56 237 SER A N 1
ATOM 1921 C CA . SER A 1 237 ? -3.930 17.661 -2.916 1.00 74.56 237 SER A CA 1
ATOM 1922 C C . SER A 1 237 ? -5.221 17.941 -2.145 1.00 74.56 237 SER A C 1
ATOM 1924 O O . SER A 1 237 ? -5.741 17.071 -1.458 1.00 74.56 237 SER A O 1
ATOM 1926 N N . THR A 1 238 ? -5.807 19.128 -2.304 1.00 82.25 238 THR A N 1
ATOM 1927 C CA . THR A 1 238 ? -7.173 19.415 -1.820 1.00 82.25 238 THR A CA 1
ATOM 1928 C C . THR A 1 238 ? -8.263 18.897 -2.760 1.00 82.25 238 THR A C 1
ATOM 1930 O O . THR A 1 238 ? -9.444 19.001 -2.443 1.00 82.25 238 THR A O 1
ATOM 1933 N N . ASN A 1 239 ? -7.886 18.402 -3.939 1.00 85.44 239 ASN A N 1
ATOM 1934 C CA . ASN A 1 239 ? -8.817 17.934 -4.958 1.00 85.44 239 ASN A CA 1
ATOM 1935 C C . ASN A 1 239 ? -9.004 16.415 -4.880 1.00 85.44 239 ASN A C 1
ATOM 1937 O O . ASN A 1 239 ? -8.128 15.683 -4.417 1.00 85.44 239 ASN A O 1
ATOM 1941 N N . ILE A 1 240 ? -10.139 15.951 -5.398 1.00 91.75 240 ILE A N 1
ATOM 1942 C CA . ILE A 1 240 ? -10.379 14.533 -5.676 1.00 91.75 240 ILE A CA 1
ATOM 1943 C C . ILE A 1 240 ? -9.617 14.102 -6.928 1.00 91.75 240 ILE A C 1
ATOM 1945 O O . ILE A 1 240 ? -9.380 14.905 -7.833 1.00 91.75 240 ILE A O 1
ATOM 1949 N N . GLY A 1 241 ? -9.257 12.829 -6.998 1.00 91.00 241 GLY A N 1
ATOM 1950 C CA . GLY A 1 241 ? -8.467 12.310 -8.106 1.00 91.00 241 GLY A CA 1
ATOM 1951 C C . GLY A 1 241 ? -8.075 10.860 -7.903 1.00 91.00 241 GLY A C 1
ATOM 1952 O O . GLY A 1 241 ? -8.447 10.234 -6.908 1.00 91.00 241 GLY A O 1
ATOM 1953 N N . TRP A 1 242 ? -7.305 10.336 -8.845 1.00 93.69 242 TRP A N 1
ATOM 1954 C CA . TRP A 1 242 ? -6.758 8.989 -8.759 1.00 93.69 242 TRP A CA 1
ATOM 1955 C C . TRP A 1 242 ? -5.356 8.909 -9.350 1.00 93.69 242 TRP A C 1
ATOM 1957 O O . TRP A 1 242 ? -4.981 9.718 -10.192 1.00 93.69 242 TRP A O 1
ATOM 1967 N N . VAL A 1 243 ? -4.585 7.920 -8.923 1.00 82.88 243 VAL A N 1
ATOM 1968 C CA . VAL A 1 243 ? -3.288 7.566 -9.501 1.00 82.88 243 VAL A CA 1
ATOM 1969 C C . VAL A 1 243 ? -3.168 6.053 -9.515 1.00 82.88 243 VAL A C 1
ATOM 1971 O O . VAL A 1 243 ? -3.542 5.387 -8.551 1.00 82.88 243 VAL A O 1
ATOM 1974 N N . TYR A 1 244 ? -2.666 5.515 -10.618 1.00 78.62 244 TYR A N 1
ATOM 1975 C CA . TYR A 1 244 ? -2.426 4.089 -10.780 1.00 78.62 244 TYR A CA 1
ATOM 1976 C C . TYR A 1 244 ? -0.938 3.847 -10.957 1.00 78.62 244 TYR A C 1
ATOM 1978 O O . TYR A 1 244 ? -0.290 4.510 -11.769 1.00 78.62 244 TYR A O 1
ATOM 1986 N N . ASP A 1 245 ? -0.429 2.898 -10.192 1.00 70.12 245 ASP A N 1
ATOM 1987 C CA . ASP A 1 245 ? 0.946 2.455 -10.223 1.00 70.12 245 ASP A CA 1
ATOM 1988 C C . ASP A 1 245 ? 1.024 1.123 -10.965 1.00 70.12 245 ASP A C 1
ATOM 1990 O O . ASP A 1 245 ? 0.475 0.104 -10.551 1.00 70.12 245 ASP A O 1
ATOM 1994 N N . THR A 1 246 ? 1.664 1.169 -12.127 1.00 63.41 246 THR A N 1
ATOM 1995 C CA . THR A 1 246 ? 1.748 0.052 -13.063 1.00 63.41 246 THR A CA 1
ATOM 1996 C C . THR A 1 246 ? 2.635 -1.083 -12.576 1.00 63.41 246 THR A C 1
ATOM 1998 O O . THR A 1 246 ? 2.420 -2.199 -13.035 1.00 63.41 246 THR A O 1
ATOM 2001 N N . ALA A 1 247 ? 3.595 -0.829 -11.680 1.00 56.78 247 ALA A N 1
ATOM 2002 C CA . ALA A 1 247 ? 4.545 -1.864 -11.264 1.00 56.78 247 ALA A CA 1
ATOM 2003 C C . ALA A 1 247 ? 3.960 -2.804 -10.200 1.00 56.78 247 ALA A C 1
ATOM 2005 O O . ALA A 1 247 ? 4.194 -4.004 -10.230 1.00 56.78 247 ALA A O 1
ATOM 2006 N N . ASP A 1 248 ? 3.141 -2.284 -9.279 1.00 62.88 248 ASP A N 1
ATOM 2007 C CA . ASP A 1 248 ? 2.497 -3.100 -8.237 1.00 62.88 248 ASP A CA 1
ATOM 2008 C C . ASP A 1 248 ? 0.992 -3.325 -8.479 1.00 62.88 248 ASP A C 1
ATOM 2010 O O . ASP A 1 248 ? 0.306 -3.959 -7.672 1.00 62.88 248 ASP A O 1
ATOM 2014 N N . GLY A 1 249 ? 0.462 -2.800 -9.589 1.00 74.25 249 GLY A N 1
ATOM 2015 C CA . GLY A 1 249 ? -0.953 -2.892 -9.940 1.00 74.25 249 GLY A CA 1
ATOM 2016 C C . GLY A 1 249 ? -1.870 -2.212 -8.924 1.00 74.25 249 GLY A C 1
ATOM 2017 O O . GLY A 1 249 ? -3.019 -2.636 -8.753 1.00 74.25 249 GLY A O 1
ATOM 2018 N N . SER A 1 250 ? -1.373 -1.203 -8.198 1.00 82.25 250 SER A N 1
ATOM 2019 C CA . SER A 1 250 ? -2.148 -0.504 -7.177 1.00 82.25 250 SER A CA 1
ATOM 2020 C C . SER A 1 250 ? -2.771 0.792 -7.689 1.00 82.25 250 SER A C 1
ATOM 2022 O O . SER A 1 250 ? -2.150 1.629 -8.342 1.00 82.25 250 SER A O 1
ATOM 2024 N N . LEU A 1 251 ? -4.037 0.988 -7.344 1.00 89.56 251 LEU A N 1
ATOM 2025 C CA . LEU A 1 251 ? -4.805 2.191 -7.621 1.00 89.56 251 LEU A CA 1
ATOM 2026 C C . LEU A 1 251 ? -5.051 2.938 -6.314 1.00 89.56 251 LEU A C 1
ATOM 2028 O O . LEU A 1 251 ? -5.652 2.366 -5.414 1.00 89.56 251 LEU A O 1
ATOM 2032 N N . LEU A 1 252 ? -4.683 4.215 -6.226 1.00 89.44 252 LEU A N 1
ATOM 2033 C CA . LEU A 1 252 ? -5.131 5.120 -5.165 1.00 89.44 252 LEU A CA 1
ATOM 2034 C C . LEU A 1 252 ? -6.209 6.058 -5.714 1.00 89.44 252 LEU A C 1
ATOM 2036 O O . LEU A 1 252 ? -5.990 6.737 -6.714 1.00 89.44 252 LEU A O 1
ATOM 2040 N N . VAL A 1 253 ? -7.346 6.145 -5.028 1.00 96.00 253 VAL A N 1
ATOM 2041 C CA . VAL A 1 253 ? -8.444 7.076 -5.312 1.00 96.00 253 VAL A CA 1
ATOM 2042 C C . VAL A 1 253 ? -8.704 7.928 -4.076 1.00 96.00 253 VAL A C 1
ATOM 2044 O O . VAL A 1 253 ? -8.935 7.403 -2.988 1.00 96.00 253 VAL A O 1
ATOM 2047 N N . LYS A 1 254 ? -8.697 9.250 -4.246 1.00 92.31 254 LYS A N 1
ATOM 2048 C CA . LYS A 1 254 ? -9.059 10.214 -3.205 1.00 92.31 254 LYS A CA 1
ATOM 2049 C C . LYS A 1 254 ? -10.472 10.731 -3.446 1.00 92.31 254 LYS A C 1
ATOM 2051 O O . LYS A 1 254 ? -10.752 11.300 -4.502 1.00 92.31 254 LYS A O 1
ATOM 2056 N N . THR A 1 255 ? -11.354 10.560 -2.465 1.00 91.69 255 THR A N 1
ATOM 2057 C CA . THR A 1 255 ? -12.756 10.995 -2.542 1.00 91.69 255 THR A CA 1
ATOM 2058 C C . THR A 1 255 ? -13.289 11.412 -1.167 1.00 91.69 255 THR A C 1
ATOM 2060 O O . THR A 1 255 ? -12.963 10.746 -0.192 1.00 91.69 255 THR A O 1
ATOM 2063 N N . PRO A 1 256 ? -14.093 12.481 -1.034 1.00 87.88 256 PRO A N 1
ATOM 2064 C CA . PRO A 1 256 ? -14.604 12.921 0.259 1.00 87.88 256 PRO A CA 1
ATOM 2065 C C . PRO A 1 256 ? -15.650 11.952 0.814 1.00 87.88 256 PRO A C 1
ATOM 2067 O O . PRO A 1 256 ? -16.526 11.474 0.093 1.00 87.88 256 PRO A O 1
ATOM 2070 N N . GLU A 1 257 ? -15.638 11.735 2.122 1.00 82.81 257 GLU A N 1
ATOM 2071 C CA . GLU A 1 257 ? -16.761 11.174 2.864 1.00 82.81 257 GLU A CA 1
ATOM 2072 C C . GLU A 1 257 ? -17.865 12.228 2.961 1.00 82.81 257 GLU A C 1
ATOM 2074 O O . GLU A 1 257 ? -17.767 13.221 3.681 1.00 82.81 257 GLU A O 1
ATOM 2079 N N . THR A 1 258 ? -18.939 12.015 2.207 1.00 72.69 258 THR A N 1
ATOM 2080 C CA . THR A 1 258 ? -20.077 12.942 2.143 1.00 72.69 258 THR A CA 1
ATOM 2081 C C . THR A 1 258 ? -21.219 12.540 3.081 1.00 72.69 258 THR A C 1
ATOM 2083 O O . THR A 1 258 ? -22.289 13.150 3.054 1.00 72.69 258 THR A O 1
ATOM 2086 N N . GLY A 1 259 ? -21.038 11.473 3.871 1.00 72.50 259 GLY A N 1
ATOM 2087 C CA . GLY A 1 259 ? -22.099 10.807 4.638 1.00 72.50 259 GLY A CA 1
ATOM 2088 C C . GLY A 1 259 ? -23.150 10.092 3.772 1.00 72.50 259 GLY A C 1
ATOM 2089 O O . GLY A 1 259 ? -23.988 9.364 4.301 1.00 72.50 259 GLY A O 1
ATOM 2090 N N . ALA A 1 260 ? -23.108 10.270 2.449 1.00 81.19 260 ALA A N 1
ATOM 2091 C CA . ALA A 1 260 ? -23.903 9.544 1.470 1.00 81.19 260 ALA A CA 1
ATOM 2092 C C . ALA A 1 260 ? -23.096 8.389 0.863 1.00 81.19 260 ALA A C 1
ATOM 2094 O O . ALA A 1 260 ? -21.897 8.251 1.096 1.00 81.19 260 ALA A O 1
ATOM 2095 N N . THR A 1 261 ? -23.769 7.548 0.079 1.00 89.38 261 THR A N 1
ATOM 2096 C CA . THR A 1 261 ? -23.103 6.467 -0.648 1.00 89.38 261 THR A CA 1
ATOM 2097 C C . THR A 1 261 ? -22.154 7.036 -1.702 1.00 89.38 261 THR A C 1
ATOM 2099 O O . THR A 1 261 ? -22.578 7.845 -2.527 1.00 89.38 261 THR A O 1
ATOM 2102 N N . ASN A 1 262 ? -20.907 6.567 -1.703 1.00 92.12 262 ASN A N 1
ATOM 2103 C CA . ASN A 1 262 ? -19.925 6.815 -2.751 1.00 92.12 262 ASN A CA 1
ATOM 2104 C C . ASN A 1 262 ? -19.620 5.509 -3.481 1.00 92.12 262 ASN A C 1
ATOM 2106 O O . ASN A 1 262 ? -19.155 4.549 -2.873 1.00 92.12 262 ASN A O 1
ATOM 2110 N N . ARG A 1 263 ? -19.837 5.484 -4.791 1.00 96.31 263 ARG A N 1
ATOM 2111 C CA . ARG A 1 263 ? -19.482 4.356 -5.652 1.00 96.31 263 ARG A CA 1
ATOM 2112 C C . ARG A 1 263 ? -18.227 4.692 -6.440 1.00 96.31 263 ARG A C 1
ATOM 2114 O O . ARG A 1 263 ? -18.274 5.577 -7.290 1.00 96.31 263 ARG A O 1
ATOM 2121 N N . VAL A 1 264 ? -17.133 3.994 -6.159 1.00 97.81 264 VAL A N 1
ATOM 2122 C CA . VAL A 1 264 ? -15.880 4.068 -6.915 1.00 97.81 264 VAL A CA 1
ATOM 2123 C C . VAL A 1 264 ? -15.905 2.979 -7.982 1.00 97.81 264 VAL A C 1
ATOM 2125 O O . VAL A 1 264 ? -16.077 1.804 -7.658 1.00 97.81 264 VAL A O 1
ATOM 2128 N N . GLU A 1 265 ? -15.724 3.347 -9.248 1.00 98.19 265 GLU A N 1
ATOM 2129 C CA . GLU A 1 265 ? -15.572 2.388 -10.348 1.00 98.19 265 GLU A CA 1
ATOM 2130 C C . GLU A 1 265 ? -14.275 2.674 -11.097 1.00 98.19 265 GLU A C 1
ATOM 2132 O O . GLU A 1 265 ? -14.077 3.785 -11.585 1.00 98.19 265 GLU A O 1
ATOM 2137 N N . ALA A 1 266 ? -13.411 1.670 -11.201 1.00 96.81 266 ALA A N 1
ATOM 2138 C CA . ALA A 1 266 ? -12.163 1.736 -11.944 1.00 96.81 266 ALA A CA 1
ATOM 2139 C C . ALA A 1 266 ? -12.264 0.821 -13.167 1.00 96.81 266 ALA A C 1
ATOM 2141 O O . ALA A 1 266 ? -12.264 -0.404 -13.029 1.00 96.81 266 ALA A O 1
ATOM 2142 N N . LEU A 1 267 ? -12.413 1.412 -14.351 1.00 90.88 267 LEU A N 1
ATOM 2143 C CA . LEU A 1 267 ? -12.505 0.698 -15.619 1.00 90.88 267 LEU A CA 1
ATOM 2144 C C . LEU A 1 267 ? -11.130 0.174 -16.019 1.00 90.88 267 LEU A C 1
ATOM 2146 O O . LEU A 1 267 ? -10.150 0.918 -16.041 1.00 90.88 267 LEU A O 1
ATOM 2150 N N . PHE A 1 268 ? -11.062 -1.107 -16.356 1.00 86.56 268 PHE A N 1
ATOM 2151 C CA . PHE A 1 268 ? -9.840 -1.747 -16.817 1.00 86.56 268 PHE A CA 1
ATOM 2152 C C . PHE A 1 268 ? -9.622 -1.459 -18.297 1.00 86.56 268 PHE A C 1
ATOM 2154 O O . PHE A 1 268 ? -10.546 -1.525 -19.113 1.00 86.56 268 PHE A O 1
ATOM 2161 N N . ARG A 1 269 ? -8.373 -1.204 -18.671 1.00 75.69 269 ARG A N 1
ATOM 2162 C CA . ARG A 1 269 ? -7.983 -1.051 -20.065 1.00 75.69 269 ARG A CA 1
ATOM 2163 C C . ARG A 1 269 ? -8.089 -2.398 -20.780 1.00 75.69 269 ARG A C 1
ATOM 2165 O O . ARG A 1 269 ? -7.454 -3.384 -20.407 1.00 75.69 269 ARG A O 1
ATOM 2172 N N . SER A 1 270 ? -8.893 -2.447 -21.841 1.00 55.62 270 SER A N 1
ATOM 2173 C CA . SER A 1 270 ? -9.112 -3.676 -22.609 1.00 55.62 270 SER A CA 1
ATOM 2174 C C . SER A 1 270 ? -7.829 -4.163 -23.292 1.00 55.62 270 SER A C 1
ATOM 2176 O O . SER A 1 270 ? -7.139 -3.370 -23.929 1.00 55.62 270 SER A O 1
ATOM 2178 N N . GLY A 1 271 ? -7.563 -5.472 -23.243 1.00 46.50 271 GLY A N 1
ATOM 2179 C CA . GLY A 1 271 ? -6.409 -6.091 -23.911 1.00 46.50 271 GLY A CA 1
ATOM 2180 C C . GLY A 1 271 ? -5.121 -6.118 -23.082 1.00 46.50 271 GLY A C 1
ATOM 2181 O O . GLY A 1 271 ? -4.104 -6.586 -23.585 1.00 46.50 271 GLY A O 1
ATOM 2182 N N . TRP A 1 272 ? -5.174 -5.666 -21.827 1.00 38.53 272 TRP A N 1
ATOM 2183 C CA . TRP A 1 272 ? -4.069 -5.738 -20.876 1.00 38.53 272 TRP A CA 1
ATOM 2184 C C . TRP A 1 272 ? -4.323 -6.857 -19.856 1.00 38.53 272 TRP A C 1
ATOM 2186 O O . TRP A 1 272 ? -5.367 -6.888 -19.205 1.00 38.53 272 TRP A O 1
ATOM 2196 N N . THR A 1 273 ? -3.383 -7.791 -19.724 1.00 37.34 273 THR A N 1
ATOM 2197 C CA . THR A 1 273 ? -3.374 -8.819 -18.671 1.00 37.34 273 THR A CA 1
ATOM 2198 C C . THR A 1 273 ? -2.071 -8.689 -17.894 1.00 37.34 273 THR A C 1
ATOM 2200 O O . THR A 1 273 ? -1.024 -8.779 -18.540 1.00 37.34 273 THR A O 1
ATOM 2203 N N . PRO A 1 274 ? -2.107 -8.518 -16.560 1.00 34.56 274 PRO A N 1
ATOM 2204 C CA . PRO A 1 274 ? -0.891 -8.531 -15.761 1.00 34.56 274 PRO A CA 1
ATOM 2205 C C . PRO A 1 274 ? -0.255 -9.919 -15.866 1.00 34.56 274 PRO A C 1
ATOM 2207 O O . PRO A 1 274 ? -0.897 -10.935 -15.586 1.00 34.56 274 PRO A O 1
ATOM 2210 N N . ILE A 1 275 ? 0.987 -9.962 -16.335 1.00 36.59 275 ILE A N 1
ATOM 2211 C CA . ILE A 1 275 ? 1.848 -11.141 -16.294 1.00 36.59 275 ILE A CA 1
ATOM 2212 C C . ILE A 1 275 ? 2.782 -10.889 -15.111 1.00 36.59 275 ILE A C 1
ATOM 2214 O O . ILE A 1 275 ? 3.374 -9.824 -15.035 1.00 36.59 275 ILE A O 1
ATOM 2218 N N . VAL A 1 276 ? 2.872 -11.837 -14.176 1.00 34.28 276 VAL A N 1
ATOM 2219 C CA . VAL A 1 276 ? 3.861 -11.803 -13.086 1.00 34.28 276 VAL A CA 1
ATOM 2220 C C . VAL A 1 276 ? 4.835 -12.960 -13.328 1.00 34.28 276 VAL A C 1
ATOM 2222 O O . VAL A 1 276 ? 4.482 -14.109 -13.043 1.00 34.28 276 VAL A O 1
ATOM 2225 N N . PRO A 1 277 ? 6.008 -12.728 -13.940 1.00 32.22 277 PRO A N 1
ATOM 2226 C CA . PRO A 1 277 ? 6.977 -13.774 -14.224 1.00 32.22 277 PRO A CA 1
ATOM 2227 C C . PRO A 1 277 ? 8.184 -13.741 -13.278 1.00 32.22 277 PRO A C 1
ATOM 2229 O O . PRO A 1 277 ? 8.560 -12.732 -12.698 1.00 32.22 277 PRO A O 1
ATOM 2232 N N . SER A 1 278 ? 8.850 -14.892 -13.178 1.00 38.31 278 SER A N 1
ATOM 2233 C CA . SER A 1 278 ? 10.048 -15.142 -12.363 1.00 38.31 278 SER A CA 1
ATOM 2234 C C . SER A 1 278 ? 11.359 -14.590 -12.963 1.00 38.31 278 SER A C 1
ATOM 2236 O O . SER A 1 278 ? 12.445 -15.041 -12.602 1.00 38.31 278 SER A O 1
ATOM 2238 N N . SER A 1 279 ? 11.258 -13.705 -13.955 1.00 52.22 279 SER A N 1
ATOM 2239 C CA . SER A 1 279 ? 12.345 -13.007 -14.650 1.00 52.22 279 SER A CA 1
ATOM 2240 C C . SER A 1 279 ? 11.721 -11.888 -15.474 1.00 52.22 279 SER A C 1
ATOM 2242 O O . SER A 1 279 ? 10.775 -12.193 -16.203 1.00 52.22 279 SER A O 1
ATOM 2244 N N . PHE A 1 280 ? 12.264 -10.669 -15.419 1.00 56.00 280 PHE A N 1
ATOM 2245 C CA . PHE A 1 280 ? 11.690 -9.544 -16.155 1.00 56.00 280 PHE A CA 1
ATOM 2246 C C . PHE A 1 280 ? 11.581 -9.858 -17.648 1.00 56.00 280 PHE A C 1
ATOM 2248 O O . PHE A 1 280 ? 12.560 -10.210 -18.319 1.00 56.00 280 PHE A O 1
ATOM 2255 N N . ALA A 1 281 ? 10.363 -9.796 -18.163 1.00 64.56 281 ALA A N 1
ATOM 2256 C CA . ALA A 1 281 ? 10.057 -10.044 -19.553 1.00 64.56 281 ALA A CA 1
ATOM 2257 C C . ALA A 1 281 ? 10.431 -8.817 -20.391 1.00 64.56 281 ALA A C 1
ATOM 2259 O O . ALA A 1 281 ? 10.037 -7.698 -20.096 1.00 64.56 281 ALA A O 1
ATOM 2260 N N . SER A 1 282 ? 11.169 -9.022 -21.479 1.00 77.00 282 SER A N 1
ATOM 2261 C CA . SER A 1 282 ? 11.358 -8.006 -22.513 1.00 77.00 282 SER A CA 1
ATOM 2262 C C . SER A 1 282 ? 11.500 -8.665 -23.882 1.00 77.00 282 SER A C 1
ATOM 2264 O O . SER A 1 282 ? 12.021 -9.774 -24.032 1.00 77.00 282 SER A O 1
ATOM 2266 N N . SER A 1 283 ? 11.011 -7.969 -24.899 1.00 79.00 283 SER A N 1
ATOM 2267 C CA . SER A 1 283 ? 11.161 -8.280 -26.317 1.00 79.00 283 SER A CA 1
ATOM 2268 C C . SER A 1 283 ? 12.505 -7.800 -26.879 1.00 79.00 283 SER A C 1
ATOM 2270 O O . SER A 1 283 ? 12.831 -8.099 -28.033 1.00 79.00 283 SER A O 1
ATOM 2272 N N . TYR A 1 284 ? 13.286 -7.052 -26.094 1.00 84.56 284 TYR A N 1
ATOM 2273 C CA . TYR A 1 284 ? 14.511 -6.383 -26.516 1.00 84.56 284 TYR A CA 1
ATOM 2274 C C . TYR A 1 284 ? 15.679 -6.718 -25.585 1.00 84.56 284 TYR A C 1
ATOM 2276 O O . TYR A 1 284 ? 15.514 -6.998 -24.406 1.00 84.56 284 TYR A O 1
ATOM 2284 N N . SER A 1 285 ? 16.898 -6.726 -26.126 1.00 83.12 285 SER A N 1
ATOM 2285 C CA . SER A 1 285 ? 18.101 -7.030 -25.336 1.00 83.12 285 SER A CA 1
ATOM 2286 C C . SER A 1 285 ? 18.782 -5.782 -24.781 1.00 83.12 285 SER A C 1
ATOM 2288 O O . SER A 1 285 ? 19.575 -5.881 -23.853 1.00 83.12 285 SER A O 1
ATOM 2290 N N . HIS A 1 286 ? 18.523 -4.618 -25.382 1.00 86.19 286 HIS A N 1
ATOM 2291 C CA . HIS A 1 286 ? 19.080 -3.333 -24.967 1.00 86.19 286 HIS A CA 1
ATOM 2292 C C . HIS A 1 286 ? 18.052 -2.231 -25.215 1.00 86.19 286 HIS A C 1
ATOM 2294 O O . HIS A 1 286 ? 17.395 -2.251 -26.261 1.00 86.19 286 HIS A O 1
ATOM 2300 N N . MET A 1 287 ? 18.004 -1.244 -24.325 1.00 93.44 287 MET A N 1
ATOM 2301 C CA . MET A 1 287 ? 17.214 -0.026 -24.479 1.00 93.44 287 MET A CA 1
ATOM 2302 C C . MET A 1 287 ? 18.097 1.203 -24.257 1.00 93.44 287 MET A C 1
ATOM 2304 O O . MET A 1 287 ? 19.096 1.153 -23.537 1.00 93.44 287 MET A O 1
ATOM 2308 N N . ALA A 1 288 ? 17.752 2.306 -24.910 1.00 95.06 288 ALA A N 1
ATOM 2309 C CA . ALA A 1 288 ? 18.435 3.575 -24.745 1.00 95.06 288 ALA A CA 1
ATOM 2310 C C . ALA A 1 288 ? 17.474 4.758 -24.852 1.00 95.06 288 ALA A C 1
ATOM 2312 O O . ALA A 1 288 ? 16.619 4.792 -25.742 1.00 95.06 288 ALA A O 1
ATOM 2313 N N . VAL A 1 289 ? 17.710 5.775 -24.026 1.00 95.94 289 VAL A N 1
ATOM 2314 C CA . VAL A 1 289 ? 17.246 7.140 -24.276 1.00 95.94 289 VAL A CA 1
ATOM 2315 C C . VAL A 1 289 ? 18.201 7.765 -25.286 1.00 95.94 289 VAL A C 1
ATOM 2317 O O . VAL A 1 289 ? 19.342 8.096 -24.953 1.00 95.94 289 VAL A O 1
ATOM 2320 N N . ALA A 1 290 ? 17.749 7.935 -26.525 1.00 95.81 290 ALA A N 1
ATOM 2321 C CA . ALA A 1 290 ? 18.463 8.658 -27.570 1.00 95.81 290 ALA A CA 1
ATOM 2322 C C . ALA A 1 290 ? 17.912 10.083 -27.658 1.00 95.81 290 ALA A C 1
ATOM 2324 O O . ALA A 1 290 ? 16.740 10.282 -27.967 1.00 95.81 290 ALA A O 1
ATOM 2325 N N . ALA A 1 291 ? 18.754 11.079 -27.414 1.00 95.50 291 ALA A N 1
ATOM 2326 C CA . ALA A 1 291 ? 18.347 12.468 -27.276 1.00 95.50 291 ALA A CA 1
ATOM 2327 C C . ALA A 1 291 ? 19.336 13.437 -27.921 1.00 95.50 291 ALA A C 1
ATOM 2329 O O . ALA A 1 291 ? 20.514 13.138 -28.116 1.00 95.50 291 ALA A O 1
ATOM 2330 N N . ASN A 1 292 ? 18.889 14.653 -28.206 1.00 94.88 292 ASN A N 1
ATOM 2331 C CA . ASN A 1 292 ? 19.763 15.699 -28.735 1.00 94.88 292 ASN A CA 1
ATOM 2332 C C . ASN A 1 292 ? 20.944 16.037 -27.796 1.00 94.88 292 ASN A C 1
ATOM 2334 O O . ASN A 1 292 ? 22.039 16.323 -28.289 1.00 94.88 292 ASN A O 1
ATOM 2338 N N . PHE A 1 293 ? 20.778 15.914 -26.475 1.00 94.19 293 PHE A N 1
ATOM 2339 C CA . PHE A 1 293 ? 21.855 16.096 -25.494 1.00 94.19 293 PHE A CA 1
ATOM 2340 C C . PHE A 1 293 ? 22.899 14.968 -25.483 1.00 94.19 293 PHE A C 1
ATOM 2342 O O . PHE A 1 293 ? 24.026 15.193 -25.050 1.00 94.19 293 PHE A O 1
ATOM 2349 N N . ASN A 1 294 ? 22.584 13.784 -26.022 1.00 93.62 294 ASN A N 1
ATOM 2350 C CA . ASN A 1 294 ? 23.535 12.676 -26.175 1.00 93.62 294 ASN A CA 1
ATOM 2351 C C . ASN A 1 294 ? 23.808 12.314 -27.646 1.00 93.62 294 ASN A C 1
ATOM 2353 O O . ASN A 1 294 ? 24.190 11.187 -27.960 1.00 93.62 294 ASN A O 1
ATOM 2357 N N . GLN A 1 295 ? 23.652 13.293 -28.547 1.00 94.88 295 GLN A N 1
ATOM 2358 C CA . GLN A 1 295 ? 23.922 13.167 -29.986 1.00 94.88 295 GLN A CA 1
ATOM 2359 C C . GLN A 1 295 ? 23.061 12.106 -30.693 1.00 94.88 295 GLN A C 1
ATOM 2361 O O . GLN A 1 295 ? 23.485 11.541 -31.700 1.00 94.88 295 GLN A O 1
ATOM 2366 N N . TRP A 1 296 ? 21.850 11.852 -30.191 1.00 95.44 296 TRP A N 1
ATOM 2367 C CA . TRP A 1 296 ? 20.930 10.839 -30.709 1.00 95.44 296 TRP A CA 1
ATOM 2368 C C . TRP A 1 296 ? 21.567 9.443 -30.746 1.00 95.44 296 TRP A C 1
ATOM 2370 O O . TRP A 1 296 ? 21.429 8.702 -31.720 1.00 95.44 296 TRP A O 1
ATOM 2380 N N . ASN A 1 297 ? 22.301 9.080 -29.695 1.00 94.50 297 ASN A N 1
ATOM 2381 C CA . ASN A 1 297 ? 22.986 7.795 -29.636 1.00 94.50 297 ASN A CA 1
ATOM 2382 C C . ASN A 1 297 ? 22.008 6.649 -29.316 1.00 94.50 297 ASN A C 1
ATOM 2384 O O . ASN A 1 297 ? 21.764 6.345 -28.151 1.00 94.50 297 ASN A O 1
ATOM 2388 N N . SER A 1 298 ? 21.490 5.968 -30.345 1.00 93.25 298 SER A N 1
ATOM 2389 C CA . SER A 1 298 ? 20.619 4.791 -30.172 1.00 93.25 298 SER A CA 1
ATOM 2390 C C . SER A 1 298 ? 21.316 3.591 -29.524 1.00 93.25 298 SER A C 1
ATOM 2392 O O . SER A 1 298 ? 20.648 2.690 -29.034 1.00 93.25 298 SER A O 1
ATOM 2394 N N . GLY A 1 299 ? 22.652 3.558 -29.524 1.00 90.25 299 GLY A N 1
ATOM 2395 C CA . GLY A 1 299 ? 23.465 2.522 -28.883 1.00 90.25 299 GLY A CA 1
ATOM 2396 C C . GLY A 1 299 ? 24.012 2.937 -27.518 1.00 90.25 299 GLY A C 1
ATOM 2397 O O . GLY A 1 299 ? 25.020 2.383 -27.085 1.00 90.25 299 GLY A O 1
ATOM 2398 N N . ALA A 1 300 ? 23.417 3.942 -26.862 1.00 88.75 300 ALA A N 1
ATOM 2399 C CA . ALA A 1 300 ? 23.896 4.427 -25.567 1.00 88.75 300 ALA A CA 1
ATOM 2400 C C . ALA A 1 300 ? 23.768 3.380 -24.453 1.00 88.75 300 ALA A C 1
ATOM 2402 O O . ALA A 1 300 ? 24.576 3.398 -23.530 1.00 88.75 300 ALA A O 1
ATOM 2403 N N . ARG A 1 301 ? 22.777 2.478 -24.557 1.00 88.06 301 ARG A N 1
ATOM 2404 C CA . ARG A 1 301 ? 22.471 1.437 -23.557 1.00 88.06 301 ARG A CA 1
ATOM 2405 C C . ARG A 1 301 ? 22.404 1.992 -22.133 1.00 88.06 301 ARG A C 1
ATOM 2407 O O . ARG A 1 301 ? 22.889 1.386 -21.188 1.00 88.06 301 ARG A O 1
ATOM 2414 N N . ASN A 1 302 ? 21.851 3.191 -22.016 1.00 84.75 302 ASN A N 1
ATOM 2415 C CA . ASN A 1 302 ? 21.728 3.963 -20.786 1.00 84.75 302 ASN A CA 1
ATOM 2416 C C . ASN A 1 302 ? 20.407 3.677 -20.063 1.00 84.75 302 ASN A C 1
ATOM 2418 O O . ASN A 1 302 ? 19.918 4.531 -19.331 1.00 84.75 302 ASN A O 1
ATOM 2422 N N . MET A 1 303 ? 19.821 2.507 -20.317 1.00 86.81 303 MET A N 1
ATOM 2423 C CA . MET A 1 303 ? 18.653 1.999 -19.619 1.00 86.81 303 MET A CA 1
ATOM 2424 C C . MET A 1 303 ? 18.833 0.505 -19.360 1.00 86.81 303 MET A C 1
ATOM 2426 O O . MET A 1 303 ? 19.368 -0.220 -20.208 1.00 86.81 303 MET A O 1
ATOM 2430 N N . THR A 1 304 ? 18.331 0.051 -18.223 1.00 76.69 304 THR A N 1
ATOM 2431 C CA . THR A 1 304 ? 18.346 -1.343 -17.778 1.00 76.69 304 THR A CA 1
ATOM 2432 C C . THR A 1 304 ? 16.913 -1.799 -17.544 1.00 76.69 304 THR A C 1
ATOM 2434 O O . THR A 1 304 ? 16.047 -0.988 -17.235 1.00 76.69 304 THR A O 1
ATOM 2437 N N . LEU A 1 305 ? 16.652 -3.088 -17.739 1.00 70.75 305 LEU A N 1
ATOM 2438 C CA . LEU A 1 305 ? 15.353 -3.688 -17.459 1.00 70.75 305 LEU A CA 1
ATOM 2439 C C . LEU A 1 305 ? 15.198 -3.838 -15.940 1.00 70.75 305 LEU A C 1
ATOM 2441 O O . LEU A 1 305 ? 15.990 -4.557 -15.328 1.00 70.75 305 LEU A O 1
ATOM 2445 N N . VAL A 1 306 ? 14.216 -3.150 -15.364 1.00 59.66 306 VAL A N 1
ATOM 2446 C CA . VAL A 1 306 ? 13.984 -3.073 -13.908 1.00 59.66 306 VAL A CA 1
ATOM 2447 C C . VAL A 1 306 ? 12.681 -3.727 -13.471 1.00 59.66 306 VAL A C 1
ATOM 2449 O O . VAL A 1 306 ? 12.535 -4.073 -12.307 1.00 59.66 306 VAL A O 1
ATOM 2452 N N . ASP A 1 307 ? 11.757 -3.928 -14.408 1.00 55.75 307 ASP A N 1
ATOM 2453 C CA . ASP A 1 307 ? 10.542 -4.712 -14.219 1.00 55.75 307 ASP A CA 1
ATOM 2454 C C . ASP A 1 307 ? 10.110 -5.301 -15.571 1.00 55.75 307 ASP A C 1
ATOM 2456 O O . ASP A 1 307 ? 10.715 -5.031 -16.615 1.00 55.75 307 ASP A O 1
ATOM 2460 N N . ASP A 1 308 ? 9.048 -6.095 -15.580 1.00 59.38 308 ASP A N 1
ATOM 2461 C CA . ASP A 1 308 ? 8.402 -6.607 -16.779 1.00 59.38 308 ASP A CA 1
ATOM 2462 C C . ASP A 1 308 ? 8.107 -5.500 -17.786 1.00 59.38 308 ASP A C 1
ATOM 2464 O O . ASP A 1 308 ? 7.225 -4.658 -17.608 1.00 59.38 308 ASP A O 1
ATOM 2468 N N . TYR A 1 309 ? 8.845 -5.534 -18.893 1.00 73.38 309 TYR A N 1
ATOM 2469 C CA . TYR A 1 309 ? 8.786 -4.567 -19.978 1.00 73.38 309 TYR A CA 1
ATOM 2470 C C . TYR A 1 309 ? 9.196 -3.141 -19.564 1.00 73.38 309 TYR A C 1
ATOM 2472 O O . TYR A 1 309 ? 9.180 -2.252 -20.413 1.00 73.38 309 TYR A O 1
ATOM 2480 N N . ILE A 1 310 ? 9.593 -2.896 -18.311 1.00 73.94 310 ILE A N 1
ATOM 2481 C CA . ILE A 1 310 ? 9.977 -1.570 -17.817 1.00 73.94 310 ILE A CA 1
ATOM 2482 C C . ILE A 1 310 ? 11.489 -1.427 -17.855 1.00 73.94 310 ILE A C 1
ATOM 2484 O O . ILE A 1 310 ? 12.233 -2.106 -17.147 1.00 73.94 310 ILE A O 1
ATOM 2488 N N . TRP A 1 311 ? 11.938 -0.484 -18.668 1.00 81.44 311 TRP A N 1
ATOM 2489 C CA . TRP A 1 311 ? 13.317 -0.041 -18.712 1.00 81.44 311 TRP A CA 1
ATOM 2490 C C . TRP A 1 311 ? 13.447 1.272 -17.958 1.00 81.44 311 TRP A C 1
ATOM 2492 O O . TRP A 1 311 ? 12.688 2.201 -18.228 1.00 81.44 311 TRP A O 1
ATOM 2502 N N . ALA A 1 312 ? 14.441 1.378 -17.086 1.00 80.62 312 ALA A N 1
ATOM 2503 C CA . ALA A 1 312 ? 14.754 2.607 -16.372 1.00 80.62 312 ALA A CA 1
ATOM 2504 C C . ALA A 1 312 ? 16.227 2.993 -16.538 1.00 80.62 312 ALA A C 1
ATOM 2506 O O . ALA A 1 312 ? 17.089 2.151 -16.802 1.00 80.62 312 ALA A O 1
ATOM 2507 N N . GLY A 1 313 ? 16.521 4.285 -16.442 1.00 77.12 313 GLY A N 1
ATOM 2508 C CA . GLY A 1 313 ? 17.880 4.799 -16.520 1.00 77.12 313 GLY A CA 1
ATOM 2509 C C . GLY A 1 313 ? 18.008 6.208 -15.963 1.00 77.12 313 GLY A C 1
ATOM 2510 O O . GLY A 1 313 ? 17.161 7.065 -16.210 1.00 77.12 313 GLY A O 1
ATOM 2511 N N . VAL A 1 314 ? 19.111 6.456 -15.261 1.00 77.88 314 VAL A N 1
ATOM 2512 C CA . VAL A 1 314 ? 19.451 7.772 -14.714 1.00 77.88 314 VAL A CA 1
ATOM 2513 C C . VAL A 1 314 ? 20.510 8.428 -15.594 1.00 77.88 314 VAL A C 1
ATOM 2515 O O . VAL A 1 314 ? 21.543 7.832 -15.909 1.00 77.88 314 VAL A O 1
ATOM 2518 N N . ILE A 1 315 ? 20.259 9.664 -16.028 1.00 87.12 315 ILE A N 1
ATOM 2519 C CA . ILE A 1 315 ? 21.135 10.391 -16.953 1.00 87.12 315 ILE A CA 1
ATOM 2520 C C . ILE A 1 315 ? 21.463 11.772 -16.386 1.00 87.12 315 ILE A C 1
ATOM 2522 O O . ILE A 1 315 ? 20.572 12.558 -16.070 1.00 87.12 315 ILE A O 1
ATOM 2526 N N . SER A 1 316 ? 22.759 12.088 -16.323 1.00 86.19 316 SER A N 1
ATOM 2527 C CA . SER A 1 316 ? 23.239 13.445 -16.043 1.00 86.19 316 SER A CA 1
ATOM 2528 C C . SER A 1 316 ? 23.112 14.318 -17.283 1.00 86.19 316 SER A C 1
ATOM 2530 O O . SER A 1 316 ? 23.636 13.980 -18.349 1.00 86.19 316 SER A O 1
ATOM 2532 N N . ILE A 1 317 ? 22.438 15.453 -17.136 1.00 91.62 317 ILE A N 1
ATOM 2533 C CA . ILE A 1 317 ? 22.233 16.438 -18.194 1.00 91.62 317 ILE A CA 1
ATOM 2534 C C . ILE A 1 317 ? 22.840 17.763 -17.738 1.00 91.62 317 ILE A C 1
ATOM 2536 O O . ILE A 1 317 ? 22.393 18.354 -16.759 1.00 91.62 317 ILE A O 1
ATOM 2540 N N . ASP A 1 318 ? 23.840 18.244 -18.475 1.00 89.88 318 ASP A N 1
ATOM 2541 C CA . ASP A 1 318 ? 24.555 19.480 -18.153 1.00 89.88 318 ASP A CA 1
ATOM 2542 C C . ASP A 1 318 ? 23.996 20.659 -18.963 1.00 89.88 318 ASP A C 1
ATOM 2544 O O . ASP A 1 318 ? 24.337 20.828 -20.136 1.00 89.88 318 ASP A O 1
ATOM 2548 N N . ASN A 1 319 ? 23.169 21.495 -18.324 1.00 90.81 319 ASN A N 1
ATOM 2549 C CA . ASN A 1 319 ? 22.604 22.739 -18.873 1.00 90.81 319 ASN A CA 1
ATOM 2550 C C . ASN A 1 319 ? 22.151 22.643 -20.343 1.00 90.81 319 ASN A C 1
ATOM 2552 O O . ASN A 1 319 ? 22.692 23.327 -21.220 1.00 90.81 319 ASN A O 1
ATOM 2556 N N . TYR A 1 320 ? 21.138 21.825 -20.617 1.00 93.75 320 TYR A N 1
ATOM 2557 C CA . TYR A 1 320 ? 20.615 21.622 -21.963 1.00 93.75 320 TYR A CA 1
ATOM 2558 C C . TYR A 1 320 ? 19.227 22.242 -22.142 1.00 93.75 320 TYR A C 1
ATOM 2560 O O . TYR A 1 320 ? 18.284 21.884 -21.446 1.00 93.75 320 TYR A O 1
ATOM 2568 N N . ASP A 1 321 ? 19.091 23.149 -23.110 1.00 94.44 321 ASP A N 1
ATOM 2569 C CA . ASP A 1 321 ? 17.821 23.811 -23.423 1.00 94.44 321 ASP A CA 1
ATOM 2570 C C . ASP A 1 321 ? 17.018 23.045 -24.478 1.00 94.44 321 ASP A C 1
ATOM 2572 O O . ASP A 1 321 ? 17.536 22.713 -25.547 1.00 94.44 321 ASP A O 1
ATOM 2576 N N . ASN A 1 322 ? 15.719 22.876 -24.220 1.00 93.12 322 ASN A N 1
ATOM 2577 C CA . ASN A 1 322 ? 14.745 22.257 -25.124 1.00 93.12 322 ASN A CA 1
ATOM 2578 C C . ASN A 1 322 ? 15.193 20.859 -25.566 1.00 93.12 322 ASN A C 1
ATOM 2580 O O . ASN A 1 322 ? 15.473 20.595 -26.745 1.00 93.12 322 ASN A O 1
ATOM 2584 N N . ALA A 1 323 ? 15.294 19.961 -24.590 1.00 94.75 323 ALA A N 1
ATOM 2585 C CA . ALA A 1 323 ? 15.656 18.584 -24.853 1.00 94.75 323 ALA A CA 1
ATOM 2586 C C . ALA A 1 323 ? 14.592 17.900 -25.723 1.00 94.75 323 ALA A C 1
ATOM 2588 O O . ALA A 1 323 ? 13.388 18.152 -25.630 1.00 94.75 323 ALA A O 1
ATOM 2589 N N . GLN A 1 324 ? 15.076 17.038 -26.608 1.00 94.75 324 GLN A N 1
ATOM 2590 C CA . GLN A 1 324 ? 14.260 16.189 -27.459 1.00 94.75 324 GLN A CA 1
ATOM 2591 C C . GLN A 1 324 ? 14.821 14.785 -27.397 1.00 94.75 324 GLN A C 1
ATOM 2593 O O . GLN A 1 324 ? 16.035 14.616 -27.537 1.00 94.75 324 GLN A O 1
ATOM 2598 N N . LEU A 1 325 ? 13.951 13.795 -27.232 1.00 95.38 325 LEU A N 1
ATOM 2599 C CA . LEU A 1 325 ? 14.381 12.415 -27.051 1.00 95.38 325 LEU A CA 1
ATOM 2600 C C . LEU A 1 325 ? 13.441 11.391 -27.680 1.00 95.38 325 LEU A C 1
ATOM 2602 O O . LEU A 1 325 ? 12.326 11.698 -28.108 1.00 95.38 325 LEU A O 1
ATOM 2606 N N . LYS A 1 326 ? 13.950 10.164 -27.744 1.00 94.44 326 LYS A N 1
ATOM 2607 C CA . LYS A 1 326 ? 13.270 8.933 -28.132 1.00 94.44 326 LYS A CA 1
ATOM 2608 C C . LYS A 1 326 ? 13.776 7.793 -27.262 1.00 94.44 326 LYS A C 1
ATOM 2610 O O . LYS A 1 326 ? 14.960 7.756 -26.925 1.00 94.44 326 LYS A O 1
ATOM 2615 N N . PHE A 1 327 ? 12.921 6.809 -27.039 1.00 94.94 327 PHE A N 1
ATOM 2616 C CA . PHE A 1 327 ? 13.362 5.489 -26.609 1.00 94.94 327 PHE A CA 1
ATOM 2617 C C . PHE A 1 327 ? 13.719 4.662 -27.843 1.00 94.94 327 PHE A C 1
ATOM 2619 O O . PHE A 1 327 ? 13.023 4.710 -28.861 1.00 94.94 327 PHE A O 1
ATOM 2626 N N . THR A 1 328 ? 14.830 3.938 -27.790 1.00 94.88 328 THR A N 1
ATOM 2627 C CA . THR A 1 328 ? 15.303 3.078 -28.883 1.00 94.88 328 THR A CA 1
ATOM 2628 C C . THR A 1 328 ? 15.725 1.729 -28.340 1.00 94.88 328 THR A C 1
ATOM 2630 O O . THR A 1 328 ? 16.370 1.675 -27.296 1.00 94.88 328 THR A O 1
ATOM 2633 N N . ALA A 1 329 ? 15.419 0.660 -29.069 1.00 92.94 329 ALA A N 1
ATOM 2634 C CA . ALA A 1 329 ? 15.788 -0.694 -28.682 1.00 92.94 329 ALA A CA 1
ATOM 2635 C C . ALA A 1 329 ? 16.814 -1.313 -29.640 1.00 92.94 329 ALA A C 1
ATOM 2637 O O . ALA A 1 329 ? 16.874 -0.984 -30.828 1.00 92.94 329 ALA A O 1
ATOM 2638 N N . ASN A 1 330 ? 17.602 -2.263 -29.128 1.00 92.00 330 ASN A N 1
ATOM 2639 C CA . ASN A 1 330 ? 18.574 -3.065 -29.884 1.00 92.00 330 ASN A CA 1
ATOM 2640 C C . ASN A 1 330 ? 19.582 -2.230 -30.696 1.00 92.00 330 ASN A C 1
ATOM 2642 O O . ASN A 1 330 ? 19.950 -2.589 -31.816 1.00 92.00 330 ASN A O 1
ATOM 2646 N N . ASP A 1 331 ? 20.022 -1.111 -30.119 1.00 94.12 331 ASP A N 1
ATOM 2647 C CA . ASP A 1 331 ? 21.043 -0.216 -30.668 1.00 94.12 331 ASP A CA 1
ATOM 2648 C C . ASP A 1 331 ? 20.681 0.421 -32.031 1.00 94.12 331 ASP A C 1
ATOM 2650 O O . ASP A 1 331 ? 21.559 0.878 -32.768 1.00 94.12 331 ASP A O 1
ATOM 2654 N N . THR A 1 332 ? 19.393 0.470 -32.398 1.00 91.81 332 THR A N 1
ATOM 2655 C CA . THR A 1 332 ? 18.935 0.900 -33.730 1.00 91.81 332 THR A CA 1
ATOM 2656 C C . THR A 1 332 ? 17.716 1.818 -33.685 1.00 91.81 332 THR A C 1
ATOM 2658 O O . THR A 1 332 ? 16.801 1.634 -32.894 1.00 91.81 332 THR A O 1
ATOM 2661 N N . PHE A 1 333 ? 17.633 2.763 -34.626 1.00 92.44 333 PHE A N 1
ATOM 2662 C CA . PHE A 1 333 ? 16.414 3.549 -34.855 1.00 92.44 333 PHE A CA 1
ATOM 2663 C C . PHE A 1 333 ? 15.316 2.777 -35.597 1.00 92.44 333 PHE A C 1
ATOM 2665 O O . PHE A 1 333 ? 14.209 3.289 -35.741 1.00 92.44 333 PHE A O 1
ATOM 2672 N N . ALA A 1 334 ? 15.581 1.555 -36.073 1.00 90.44 334 ALA A N 1
ATOM 2673 C CA . ALA A 1 334 ? 14.539 0.716 -36.670 1.00 90.44 334 ALA A CA 1
ATOM 2674 C C . ALA A 1 334 ? 13.431 0.360 -35.663 1.00 90.44 334 ALA A C 1
ATOM 2676 O O . ALA A 1 334 ? 12.297 0.121 -36.071 1.00 90.44 334 ALA A O 1
ATOM 2677 N N . VAL A 1 335 ? 13.759 0.363 -34.368 1.00 90.56 335 VAL A N 1
ATOM 2678 C CA . VAL A 1 335 ? 12.821 0.190 -33.261 1.00 90.56 335 VAL A CA 1
ATOM 2679 C C . VAL A 1 335 ? 12.958 1.410 -32.351 1.00 90.56 335 VAL A C 1
ATOM 2681 O O . VAL A 1 335 ? 13.903 1.509 -31.573 1.00 90.56 335 VAL A O 1
ATOM 2684 N N . ASN A 1 336 ? 12.060 2.382 -32.521 1.00 92.44 336 ASN A N 1
ATOM 2685 C CA . ASN A 1 336 ? 12.051 3.612 -31.733 1.00 92.44 336 ASN A CA 1
ATOM 2686 C C . ASN A 1 336 ? 10.631 4.073 -31.414 1.00 92.44 336 ASN A C 1
ATOM 2688 O O . ASN A 1 336 ? 9.722 3.885 -32.231 1.00 92.44 336 ASN A O 1
ATOM 2692 N N . TRP A 1 337 ? 10.514 4.766 -30.287 1.00 92.38 337 TRP A N 1
ATOM 2693 C CA . TRP A 1 337 ? 9.286 5.369 -29.795 1.00 92.38 337 TRP A CA 1
ATOM 2694 C C . TRP A 1 337 ? 9.527 6.827 -29.415 1.00 92.38 337 TRP A C 1
ATOM 2696 O O . TRP A 1 337 ? 10.538 7.174 -28.799 1.00 92.38 337 TRP A O 1
ATOM 2706 N N . GLY A 1 338 ? 8.594 7.681 -29.815 1.00 88.31 338 GLY A N 1
ATOM 2707 C CA . GLY A 1 338 ? 8.476 9.061 -29.365 1.00 88.31 338 GLY A CA 1
ATOM 2708 C C . GLY A 1 338 ? 7.009 9.476 -29.397 1.00 88.31 338 GLY A C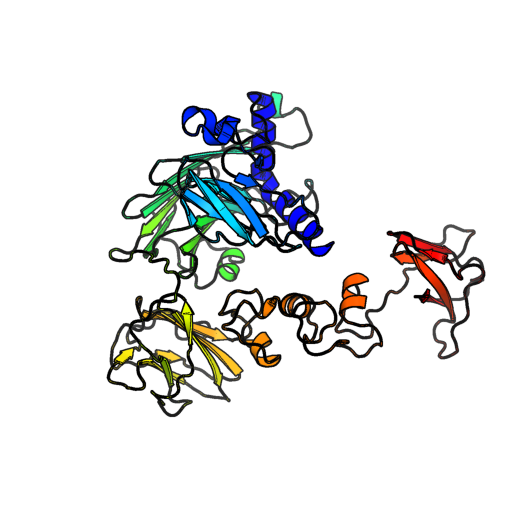 1
ATOM 2709 O O . GLY A 1 338 ? 6.151 8.649 -29.694 1.00 88.31 338 GLY A O 1
ATOM 2710 N N . ASP A 1 339 ? 6.728 10.741 -29.108 1.00 85.69 339 ASP A N 1
ATOM 2711 C CA . ASP A 1 339 ? 5.363 11.209 -28.859 1.00 85.69 339 ASP A CA 1
ATOM 2712 C C . ASP A 1 339 ? 4.988 12.371 -29.800 1.00 85.69 339 ASP A C 1
ATOM 2714 O O . ASP A 1 339 ? 5.768 13.308 -29.992 1.00 85.69 339 ASP A O 1
ATOM 2718 N N . ASN A 1 340 ? 3.821 12.277 -30.448 1.00 78.12 340 ASN A N 1
ATOM 2719 C CA . ASN A 1 340 ? 3.250 13.317 -31.318 1.00 78.12 340 ASN A CA 1
ATOM 2720 C C . ASN A 1 340 ? 2.072 14.076 -30.681 1.00 78.12 340 ASN A C 1
ATOM 2722 O O . ASN A 1 340 ? 1.671 15.112 -31.220 1.00 78.12 340 ASN A O 1
ATOM 2726 N N . SER A 1 341 ? 1.499 13.553 -29.598 1.00 73.44 341 SER A N 1
ATOM 2727 C CA . SER A 1 341 ? 0.286 14.059 -28.942 1.00 73.44 341 SER A CA 1
ATOM 2728 C C . SER A 1 341 ? 0.511 14.372 -27.459 1.00 73.44 341 SER A C 1
ATOM 2730 O O . SER A 1 341 ? -0.458 14.445 -26.708 1.00 73.44 341 SER A O 1
ATOM 2732 N N . GLN A 1 342 ? 1.772 14.575 -27.078 1.00 77.56 342 GLN A N 1
ATOM 2733 C CA . GLN A 1 342 ? 2.236 14.762 -25.710 1.00 77.56 342 GLN A CA 1
ATOM 2734 C C . GLN A 1 342 ? 1.392 15.786 -24.935 1.00 77.56 342 GLN A C 1
ATOM 2736 O O . GLN A 1 342 ? 1.295 16.956 -25.333 1.00 77.56 342 GLN A O 1
ATOM 2741 N N . GLY A 1 343 ? 0.782 15.339 -23.835 1.00 72.25 343 GLY A N 1
ATOM 2742 C CA . GLY A 1 343 ? -0.056 16.160 -22.959 1.00 72.25 343 GLY A CA 1
ATOM 2743 C C . GLY A 1 343 ? 0.762 17.036 -22.011 1.00 72.25 343 GLY A C 1
ATOM 2744 O O . GLY A 1 343 ? 0.505 18.239 -21.902 1.00 72.25 343 GLY A O 1
ATOM 2745 N N . ASP A 1 344 ? 1.769 16.446 -21.370 1.00 73.69 344 ASP A N 1
ATOM 2746 C CA . ASP A 1 344 ? 2.689 17.089 -20.437 1.00 73.69 344 ASP A CA 1
ATOM 2747 C C . ASP A 1 344 ? 4.113 17.177 -20.996 1.00 73.69 344 ASP A C 1
ATOM 2749 O O . ASP A 1 344 ? 4.697 16.211 -21.482 1.00 73.69 344 ASP A O 1
ATOM 2753 N N . THR A 1 345 ? 4.694 18.369 -20.910 1.00 83.75 345 THR A N 1
ATOM 2754 C CA . THR A 1 345 ? 6.008 18.704 -21.480 1.00 83.75 345 THR A CA 1
ATOM 2755 C C . THR A 1 345 ? 6.996 19.212 -20.429 1.00 83.75 345 THR A C 1
ATOM 2757 O O . THR A 1 345 ? 8.165 19.436 -20.738 1.00 83.75 345 THR A O 1
ATOM 2760 N N . SER A 1 346 ? 6.563 19.390 -19.181 1.00 81.62 346 SER A N 1
ATOM 2761 C CA . SER A 1 346 ? 7.398 19.893 -18.089 1.00 81.62 346 SER A CA 1
ATOM 2762 C C . SER A 1 346 ? 7.753 18.772 -17.127 1.00 81.62 346 SER A C 1
ATOM 2764 O O . SER A 1 346 ? 6.866 18.091 -16.641 1.00 81.62 346 SER A O 1
ATOM 2766 N N . VAL A 1 347 ? 9.039 18.609 -16.808 1.00 80.88 347 VAL A N 1
ATOM 2767 C CA . VAL A 1 347 ? 9.463 17.661 -15.766 1.00 80.88 347 VAL A CA 1
ATOM 2768 C C . VAL A 1 347 ? 8.863 18.098 -14.416 1.00 80.88 347 VAL A C 1
ATOM 2770 O O . VAL A 1 347 ? 9.034 19.268 -14.055 1.00 80.88 347 VAL A O 1
ATOM 2773 N N . PRO A 1 348 ? 8.186 17.205 -13.669 1.00 79.06 348 PRO A N 1
ATOM 2774 C CA . PRO A 1 348 ? 8.026 15.771 -13.931 1.00 79.06 348 PRO A CA 1
ATOM 2775 C C . PRO A 1 348 ? 6.986 15.453 -15.019 1.00 79.06 348 PRO A C 1
ATOM 2777 O O . PRO A 1 348 ? 5.821 15.809 -14.883 1.00 79.06 348 PRO A O 1
ATOM 2780 N N . ILE A 1 349 ? 7.398 14.724 -16.062 1.00 76.50 349 ILE A N 1
ATOM 2781 C CA . ILE A 1 349 ? 6.491 14.210 -17.097 1.00 76.50 349 ILE A CA 1
ATOM 2782 C C . ILE A 1 349 ? 6.074 12.815 -16.665 1.00 76.50 349 ILE A C 1
ATOM 2784 O O . ILE A 1 349 ? 6.905 11.908 -16.623 1.00 76.50 349 ILE A O 1
ATOM 2788 N N . ASN A 1 350 ? 4.795 12.644 -16.353 1.00 68.50 350 ASN A N 1
ATOM 2789 C CA . ASN A 1 350 ? 4.275 11.390 -15.829 1.00 68.50 350 ASN A CA 1
ATOM 2790 C C . ASN A 1 350 ? 3.263 10.766 -16.784 1.00 68.50 350 ASN A C 1
ATOM 2792 O O . ASN A 1 350 ? 2.263 11.396 -17.117 1.00 68.50 350 ASN A O 1
ATOM 2796 N N . LEU A 1 351 ? 3.467 9.484 -17.104 1.00 57.88 351 LEU A N 1
ATOM 2797 C CA . LEU A 1 351 ? 2.452 8.612 -17.706 1.00 57.88 351 LEU A CA 1
ATOM 2798 C C . LEU A 1 351 ? 1.943 9.102 -19.077 1.00 57.88 351 LEU A C 1
ATOM 2800 O O . LEU A 1 351 ? 0.759 8.963 -19.394 1.00 57.88 351 LEU A O 1
ATOM 2804 N N . GLU A 1 352 ? 2.855 9.637 -19.891 1.00 67.06 352 GLU A N 1
ATOM 2805 C CA . GLU A 1 352 ? 2.641 9.922 -21.316 1.00 67.06 352 GLU A CA 1
ATOM 2806 C C . GLU A 1 352 ? 2.933 8.673 -22.158 1.00 67.06 352 GLU A C 1
ATOM 2808 O O . GLU A 1 352 ? 3.627 7.762 -21.704 1.00 67.06 352 GLU A O 1
ATOM 2813 N N . ALA A 1 353 ? 2.412 8.608 -23.385 1.00 72.12 353 ALA A N 1
ATOM 2814 C CA . ALA A 1 353 ? 2.563 7.444 -24.257 1.00 72.12 353 ALA A CA 1
ATOM 2815 C C . ALA A 1 353 ? 3.403 7.782 -25.493 1.00 72.12 353 ALA A C 1
ATOM 2817 O O . ALA A 1 353 ? 3.025 8.610 -26.317 1.00 72.12 353 ALA A O 1
ATOM 2818 N N . ALA A 1 354 ? 4.513 7.072 -25.681 1.00 68.88 354 ALA A N 1
ATOM 2819 C CA . ALA A 1 354 ? 5.375 7.198 -26.851 1.00 68.88 354 ALA A CA 1
ATOM 2820 C C . ALA A 1 354 ? 4.760 6.473 -28.074 1.00 68.88 354 ALA A C 1
ATOM 2822 O O . ALA A 1 354 ? 5.264 5.457 -28.562 1.00 68.88 354 ALA A O 1
ATOM 2823 N N . ASP A 1 355 ? 3.627 6.994 -28.546 1.00 67.12 355 ASP A N 1
ATOM 2824 C CA . ASP A 1 355 ? 2.683 6.363 -29.473 1.00 67.12 355 ASP A CA 1
ATOM 2825 C C . ASP A 1 355 ? 3.083 6.405 -30.962 1.00 67.12 355 ASP A C 1
ATOM 2827 O O . ASP A 1 355 ? 2.419 5.793 -31.808 1.00 67.12 355 ASP A O 1
ATOM 2831 N N . ALA A 1 356 ? 4.176 7.090 -31.312 1.00 66.88 356 ALA A N 1
ATOM 2832 C CA . ALA A 1 356 ? 4.521 7.374 -32.699 1.00 66.88 356 ALA A CA 1
ATOM 2833 C C . ALA A 1 356 ? 5.982 7.060 -33.050 1.00 66.88 356 ALA A C 1
ATOM 2835 O O . ALA A 1 356 ? 6.929 7.753 -32.666 1.00 66.88 356 ALA A O 1
ATOM 2836 N N . SER A 1 357 ? 6.170 6.074 -33.935 1.00 61.22 357 SER A N 1
ATOM 2837 C CA . SER A 1 357 ? 7.468 5.851 -34.578 1.00 61.22 357 SER A CA 1
ATOM 2838 C C . SER A 1 357 ? 7.829 7.054 -35.458 1.00 61.22 357 SER A C 1
ATOM 2840 O O . SER A 1 357 ? 7.109 7.395 -36.398 1.00 61.22 357 SER A O 1
ATOM 2842 N N . GLY A 1 358 ? 8.949 7.713 -35.152 1.00 62.75 358 GLY A N 1
ATOM 2843 C CA . GLY A 1 358 ? 9.440 8.877 -35.902 1.00 62.75 358 GLY A CA 1
ATOM 2844 C C . GLY A 1 358 ? 9.258 10.239 -35.220 1.00 62.75 358 GLY A C 1
ATOM 2845 O O . GLY A 1 358 ? 10.037 11.136 -35.537 1.00 62.75 358 GLY A O 1
ATOM 2846 N N . ALA A 1 359 ? 8.380 10.375 -34.224 1.00 83.81 359 ALA A N 1
ATOM 2847 C CA . ALA A 1 359 ? 8.196 11.603 -33.433 1.00 83.81 359 ALA A CA 1
ATOM 2848 C C . ALA A 1 359 ? 9.243 11.768 -32.317 1.00 83.81 359 ALA A C 1
ATOM 2850 O O . ALA A 1 359 ? 9.918 10.800 -31.970 1.00 83.81 359 ALA A O 1
ATOM 2851 N N . ASN A 1 360 ? 9.392 12.970 -31.758 1.00 92.12 360 ASN A N 1
ATOM 2852 C CA . ASN A 1 360 ? 10.308 13.242 -30.644 1.00 92.12 360 ASN A CA 1
ATOM 2853 C C . ASN A 1 360 ? 9.493 13.648 -29.418 1.00 92.12 360 ASN A C 1
ATOM 2855 O O . ASN A 1 360 ? 8.717 14.596 -29.520 1.00 92.12 360 ASN A O 1
ATOM 2859 N N . ILE A 1 361 ? 9.767 13.034 -28.269 1.00 93.25 361 ILE A N 1
ATOM 2860 C CA . ILE A 1 361 ? 9.307 13.544 -26.973 1.00 93.25 361 ILE A CA 1
ATOM 2861 C C . ILE A 1 361 ? 9.960 14.910 -26.750 1.00 93.25 361 ILE A C 1
ATOM 2863 O O . ILE A 1 361 ? 11.174 15.058 -26.939 1.00 93.25 361 ILE A O 1
ATOM 2867 N N . GLN A 1 362 ? 9.153 15.913 -26.411 1.00 92.81 362 GLN A N 1
ATOM 2868 C CA . GLN A 1 362 ? 9.580 17.289 -26.185 1.00 92.81 362 GLN A CA 1
ATOM 2869 C C . GLN A 1 362 ? 9.688 17.567 -24.686 1.00 92.81 362 GLN A C 1
ATOM 2871 O O . GLN A 1 362 ? 8.735 17.362 -23.937 1.00 92.81 362 GLN A O 1
ATOM 2876 N N . VAL A 1 363 ? 10.834 18.105 -24.268 1.00 92.69 363 VAL A N 1
ATOM 2877 C CA . VAL A 1 363 ? 11.059 18.595 -22.904 1.00 92.69 363 VAL A CA 1
ATOM 2878 C C . VAL A 1 363 ? 11.577 20.040 -22.989 1.00 92.69 363 VAL A C 1
ATOM 2880 O O . VAL A 1 363 ? 12.789 20.282 -22.945 1.00 92.69 363 VAL A O 1
ATOM 2883 N N . PRO A 1 364 ? 10.686 21.019 -23.252 1.00 88.88 364 PRO A N 1
ATOM 2884 C CA . PRO A 1 364 ? 11.029 22.434 -23.299 1.00 88.88 364 PRO A CA 1
ATOM 2885 C C . PRO A 1 364 ? 11.563 22.943 -21.955 1.00 88.88 364 PRO A C 1
ATOM 2887 O O . PRO A 1 364 ? 11.141 22.511 -20.887 1.00 88.88 364 PRO A O 1
ATOM 2890 N N . GLY A 1 365 ? 12.456 23.931 -22.020 1.00 89.44 365 GLY A N 1
ATOM 2891 C CA . GLY A 1 365 ? 13.126 24.490 -20.842 1.00 89.44 365 GLY A CA 1
ATOM 2892 C C . GLY A 1 365 ? 14.543 23.958 -20.639 1.00 89.44 365 GLY A C 1
ATOM 2893 O O . GLY A 1 365 ? 15.049 23.179 -21.447 1.00 89.44 365 GLY A O 1
ATOM 2894 N N . ASN A 1 366 ? 15.194 24.449 -19.584 1.00 92.44 366 ASN A N 1
ATOM 2895 C CA . ASN A 1 366 ? 16.579 24.122 -19.270 1.00 92.44 36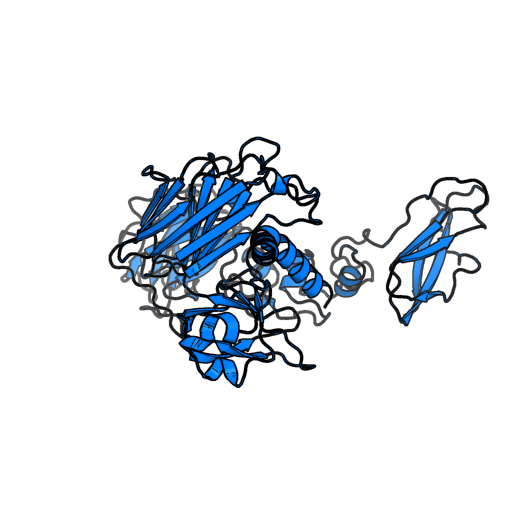6 ASN A CA 1
ATOM 2896 C C . ASN A 1 366 ? 16.641 22.908 -18.342 1.00 92.44 366 ASN A C 1
ATOM 2898 O O . ASN A 1 366 ? 16.152 22.977 -17.215 1.00 92.44 366 ASN A O 1
ATOM 2902 N N . LEU A 1 367 ? 17.252 21.820 -18.808 1.00 91.38 367 LEU A N 1
ATOM 2903 C CA . LEU A 1 367 ? 17.556 20.650 -17.993 1.00 91.38 367 LEU A CA 1
ATOM 2904 C C . LEU A 1 367 ? 18.986 20.750 -17.463 1.00 91.38 367 LEU A C 1
ATOM 2906 O O . LEU A 1 367 ? 19.930 20.908 -18.241 1.00 91.38 367 LEU A O 1
ATOM 2910 N N . ASN A 1 368 ? 19.146 20.658 -16.147 1.00 90.00 368 ASN A N 1
ATOM 2911 C CA . ASN A 1 368 ? 20.447 20.716 -15.490 1.00 90.00 368 ASN A CA 1
ATOM 2912 C C . ASN A 1 368 ? 20.432 19.890 -14.198 1.00 90.00 368 ASN A C 1
ATOM 2914 O O . ASN A 1 368 ? 19.847 20.319 -13.205 1.00 90.00 368 ASN A O 1
ATOM 2918 N N . GLY A 1 369 ? 21.085 18.729 -14.212 1.00 82.81 369 GLY A N 1
ATOM 2919 C CA . GLY A 1 369 ? 21.119 17.790 -13.089 1.00 82.81 369 GLY A CA 1
ATOM 2920 C C . GLY A 1 369 ? 20.938 16.334 -13.516 1.00 82.81 369 GLY A C 1
ATOM 2921 O O . GLY A 1 369 ? 21.061 15.998 -14.695 1.00 82.81 369 GLY A O 1
ATOM 2922 N N . LEU A 1 370 ? 20.660 15.471 -12.539 1.00 81.25 370 LEU A N 1
ATOM 2923 C CA . LEU A 1 370 ? 20.322 14.065 -12.760 1.00 81.25 370 LEU A CA 1
ATOM 2924 C C . LEU A 1 370 ? 18.817 13.922 -12.998 1.00 81.25 370 LEU A C 1
ATOM 2926 O O . LEU A 1 370 ? 18.008 14.466 -12.245 1.00 81.25 370 LEU A O 1
ATOM 2930 N N . TYR A 1 371 ? 18.457 13.167 -14.029 1.00 85.00 371 TYR A N 1
ATOM 2931 C CA . TYR A 1 371 ? 17.071 12.869 -14.378 1.00 85.00 371 TYR A CA 1
ATOM 2932 C C . TYR A 1 371 ? 16.884 11.364 -14.512 1.00 85.00 371 TYR A C 1
ATOM 2934 O O . TYR A 1 371 ? 17.731 10.697 -15.117 1.00 85.00 371 TYR A O 1
ATOM 2942 N N . SER A 1 372 ? 15.779 10.853 -13.979 1.00 82.56 372 SER A N 1
ATOM 2943 C CA . SER A 1 372 ? 15.360 9.470 -14.175 1.00 82.56 372 SER A CA 1
ATOM 2944 C C . SER A 1 372 ? 14.422 9.377 -15.376 1.00 82.56 372 SER A C 1
ATOM 2946 O O . SER A 1 372 ? 13.594 10.259 -15.629 1.00 82.56 372 SER A O 1
ATOM 2948 N N . PHE A 1 373 ? 14.600 8.318 -16.157 1.00 88.44 373 PHE A N 1
ATOM 2949 C CA . PHE A 1 373 ? 13.803 7.998 -17.331 1.00 88.44 373 PHE A CA 1
ATOM 2950 C C . PHE A 1 373 ? 13.272 6.588 -17.173 1.00 88.44 373 PHE A C 1
ATOM 2952 O O . PHE A 1 373 ? 14.062 5.656 -17.065 1.00 88.44 373 PHE A O 1
ATOM 2959 N N . GLU A 1 374 ? 11.958 6.428 -17.241 1.00 84.75 374 GLU A N 1
ATOM 2960 C CA . GLU A 1 374 ? 11.291 5.128 -17.228 1.00 84.75 374 GLU A CA 1
ATOM 2961 C C . GLU A 1 374 ? 10.527 4.956 -18.540 1.00 84.75 374 GLU A C 1
ATOM 2963 O O . GLU A 1 374 ? 9.921 5.908 -19.037 1.00 84.75 374 GLU A O 1
ATOM 2968 N N . PHE A 1 375 ? 10.561 3.760 -19.119 1.00 86.62 375 PHE A N 1
ATOM 2969 C CA . PHE A 1 375 ? 9.828 3.419 -20.330 1.00 86.62 375 PHE A CA 1
ATOM 2970 C C . PHE A 1 375 ? 9.339 1.979 -20.285 1.00 86.62 375 PHE A C 1
ATOM 2972 O O . PHE A 1 375 ? 10.135 1.044 -20.212 1.00 86.62 375 PHE A O 1
ATOM 2979 N N . ASN A 1 376 ? 8.030 1.800 -20.407 1.00 79.62 376 ASN A N 1
ATOM 2980 C CA . ASN A 1 376 ? 7.417 0.495 -20.554 1.00 79.62 376 ASN A CA 1
ATOM 2981 C C . ASN A 1 376 ? 7.260 0.156 -22.045 1.00 79.62 376 ASN A C 1
ATOM 2983 O O . ASN A 1 376 ? 6.439 0.741 -22.749 1.00 79.62 376 ASN A O 1
ATOM 2987 N N . GLU A 1 377 ? 8.019 -0.815 -22.549 1.00 80.44 377 GLU A N 1
ATOM 2988 C CA . GLU A 1 377 ? 8.007 -1.194 -23.970 1.00 80.44 377 GLU A CA 1
ATOM 2989 C C . GLU A 1 377 ? 6.699 -1.866 -24.426 1.00 80.44 377 GLU A C 1
ATOM 2991 O O . GLU A 1 377 ? 6.433 -1.933 -25.629 1.00 80.44 377 GLU A O 1
ATOM 2996 N N . ALA A 1 378 ? 5.896 -2.388 -23.492 1.00 73.38 378 ALA A N 1
ATOM 2997 C CA . ALA A 1 378 ? 4.635 -3.059 -23.789 1.00 73.38 378 ALA A CA 1
ATOM 2998 C C . ALA A 1 378 ? 3.463 -2.070 -23.827 1.00 73.38 378 ALA A C 1
ATOM 3000 O O . ALA A 1 378 ? 2.611 -2.170 -24.713 1.00 73.38 378 ALA A O 1
ATOM 3001 N N . THR A 1 379 ? 3.419 -1.112 -22.896 1.00 67.94 379 THR A N 1
ATOM 3002 C CA . THR A 1 379 ? 2.361 -0.086 -22.830 1.00 67.94 379 THR A CA 1
ATOM 3003 C C . THR A 1 379 ? 2.713 1.194 -23.583 1.00 67.94 379 THR A C 1
ATOM 3005 O O . THR A 1 379 ? 1.821 1.989 -23.872 1.00 67.94 379 THR A O 1
ATOM 3008 N N . LEU A 1 380 ? 3.988 1.366 -23.943 1.00 77.12 380 LEU A N 1
ATOM 3009 C CA . LEU A 1 380 ? 4.589 2.583 -24.494 1.00 77.12 380 LEU A CA 1
ATOM 3010 C C . LEU A 1 380 ? 4.577 3.774 -23.530 1.00 77.12 380 LEU A C 1
ATOM 3012 O O . LEU A 1 380 ? 4.877 4.891 -23.950 1.00 77.12 380 LEU A O 1
ATOM 3016 N N . GLU A 1 381 ? 4.237 3.557 -22.261 1.00 76.75 381 GLU A N 1
ATOM 3017 C CA . GLU A 1 381 ? 4.235 4.620 -21.262 1.00 76.75 381 GLU A CA 1
ATOM 3018 C C . GLU A 1 381 ? 5.660 5.019 -20.890 1.00 76.75 381 GLU A C 1
ATOM 3020 O O . GLU A 1 381 ? 6.543 4.167 -20.786 1.00 76.75 381 GLU A O 1
ATOM 3025 N N . TYR A 1 382 ? 5.879 6.311 -20.663 1.00 82.44 382 TYR A N 1
ATOM 3026 C CA . TYR A 1 382 ? 7.152 6.814 -20.175 1.00 82.44 382 TYR A CA 1
ATOM 3027 C C . TYR A 1 382 ? 6.997 7.834 -19.050 1.00 82.44 382 TYR A C 1
ATOM 3029 O O . TYR A 1 382 ? 5.958 8.487 -18.895 1.00 82.44 382 TYR A O 1
ATOM 3037 N N . ARG A 1 383 ? 8.066 7.970 -18.264 1.00 82.44 383 ARG A N 1
ATOM 3038 C CA . ARG A 1 383 ? 8.202 8.970 -17.205 1.00 82.44 383 ARG A CA 1
ATOM 3039 C C . ARG A 1 383 ? 9.558 9.648 -17.289 1.00 82.44 383 ARG A C 1
ATOM 3041 O O . ARG A 1 383 ? 10.547 9.024 -17.676 1.00 82.44 383 ARG A O 1
ATOM 3048 N N . ILE A 1 384 ? 9.586 10.927 -16.938 1.00 87.62 384 ILE A N 1
ATOM 3049 C CA . ILE A 1 384 ? 10.811 11.714 -16.807 1.00 87.62 384 ILE A CA 1
ATOM 3050 C C . ILE A 1 384 ? 10.700 12.523 -15.526 1.00 87.62 384 ILE A C 1
ATOM 3052 O O . ILE A 1 384 ? 9.863 13.423 -15.451 1.00 87.62 384 ILE A O 1
ATOM 3056 N N . ASN A 1 385 ? 11.561 12.245 -14.554 1.00 81.94 385 ASN A N 1
ATOM 3057 C CA . ASN A 1 385 ? 11.571 12.930 -13.266 1.00 81.94 385 ASN A CA 1
ATOM 3058 C C . ASN A 1 385 ? 12.952 13.515 -12.968 1.00 81.94 385 ASN A C 1
ATOM 3060 O O . ASN A 1 385 ? 13.959 13.139 -13.574 1.00 81.94 385 ASN A O 1
ATOM 3064 N N . LEU A 1 386 ? 13.001 14.463 -12.032 1.00 76.75 386 LEU A N 1
ATOM 3065 C CA . LEU A 1 386 ? 14.254 14.766 -11.348 1.00 76.75 386 LEU A CA 1
ATOM 3066 C C . LEU A 1 386 ? 14.645 13.518 -10.558 1.00 76.75 386 LEU A C 1
ATOM 3068 O O . LEU A 1 386 ? 13.820 12.981 -9.826 1.00 76.75 386 LEU A O 1
ATOM 3072 N N . ALA A 1 387 ? 15.888 13.059 -10.698 1.00 73.81 387 ALA A N 1
ATOM 3073 C CA . ALA A 1 387 ? 16.332 11.849 -10.003 1.00 73.81 387 ALA A CA 1
ATOM 3074 C C . ALA A 1 387 ? 16.318 12.021 -8.473 1.00 73.81 387 ALA A C 1
ATOM 3076 O O . ALA A 1 387 ? 16.254 11.048 -7.745 1.00 73.81 387 ALA A O 1
ATOM 3077 N N . SER A 1 388 ? 16.357 13.259 -7.968 1.00 70.62 388 SER A N 1
ATOM 3078 C CA . SER A 1 388 ? 16.199 13.547 -6.536 1.00 70.62 388 SER A CA 1
ATOM 3079 C C . SER A 1 388 ? 14.789 13.315 -5.994 1.00 70.62 388 SER A C 1
ATOM 3081 O O . SER A 1 388 ? 14.598 13.430 -4.792 1.00 70.62 388 SER A O 1
ATOM 3083 N N . ASP A 1 389 ? 13.814 13.083 -6.874 1.00 65.31 389 ASP A N 1
ATOM 3084 C CA . ASP A 1 389 ? 12.392 13.020 -6.538 1.00 65.31 389 ASP A CA 1
ATOM 3085 C C . ASP A 1 389 ? 11.781 11.664 -6.963 1.00 65.31 389 ASP A C 1
ATOM 3087 O O . ASP A 1 389 ? 10.555 11.533 -7.017 1.00 65.31 389 ASP A O 1
ATOM 3091 N N . TYR A 1 390 ? 12.612 10.686 -7.354 1.00 68.81 390 TYR A N 1
ATOM 3092 C CA . TYR A 1 390 ? 12.181 9.403 -7.915 1.00 68.81 390 TYR A CA 1
ATOM 3093 C C . TYR A 1 390 ? 13.070 8.256 -7.440 1.00 68.81 390 TYR A C 1
ATOM 3095 O O . TYR A 1 390 ? 14.278 8.429 -7.375 1.00 68.81 390 TYR A O 1
ATOM 3103 N N . ASP A 1 391 ? 12.454 7.105 -7.187 1.00 69.94 391 ASP A N 1
ATOM 3104 C CA . ASP A 1 391 ? 13.058 5.864 -6.691 1.00 69.94 391 ASP A CA 1
ATOM 3105 C C . ASP A 1 391 ? 12.668 4.741 -7.675 1.00 69.94 391 ASP A C 1
ATOM 3107 O O . ASP A 1 391 ? 11.497 4.340 -7.761 1.00 69.94 391 ASP A O 1
ATOM 3111 N N . SER A 1 392 ? 13.613 4.347 -8.531 1.00 67.81 392 SER A N 1
ATOM 3112 C CA . SER A 1 392 ? 13.395 3.496 -9.703 1.00 67.81 392 SER A CA 1
ATOM 3113 C C . SER A 1 392 ? 13.304 2.009 -9.356 1.00 67.81 392 SER A C 1
ATOM 3115 O O . SER A 1 392 ? 12.577 1.290 -10.049 1.00 67.81 392 SER A O 1
ATOM 3117 N N . ASP A 1 393 ? 13.985 1.534 -8.311 1.00 64.81 393 ASP A N 1
ATOM 3118 C CA . ASP A 1 393 ? 13.910 0.142 -7.839 1.00 64.81 393 ASP A CA 1
ATOM 3119 C C . ASP A 1 393 ? 13.043 -0.061 -6.588 1.00 64.81 393 ASP A C 1
ATOM 3121 O O . ASP A 1 393 ? 12.686 -1.199 -6.259 1.00 64.81 393 ASP A O 1
ATOM 3125 N N . ARG A 1 394 ? 12.574 1.041 -6.000 1.00 64.62 394 ARG A N 1
ATOM 3126 C CA . ARG A 1 394 ? 11.553 1.125 -4.954 1.00 64.62 394 ARG A CA 1
ATOM 3127 C C . ARG A 1 394 ? 12.008 0.573 -3.619 1.00 64.62 394 ARG A C 1
ATOM 3129 O O . ARG A 1 394 ? 11.197 0.004 -2.874 1.00 64.62 394 ARG A O 1
ATOM 3136 N N . ASP A 1 395 ? 13.283 0.727 -3.311 1.00 71.69 395 ASP A N 1
ATOM 3137 C CA . ASP A 1 395 ? 13.843 0.304 -2.036 1.00 71.69 395 ASP A CA 1
ATOM 3138 C C . ASP A 1 395 ? 13.764 1.367 -0.930 1.00 71.69 395 ASP A C 1
ATOM 3140 O O . ASP A 1 395 ? 14.020 1.077 0.247 1.00 71.69 395 ASP A O 1
ATOM 3144 N N . GLY A 1 396 ? 13.267 2.557 -1.275 1.00 73.00 396 GLY A N 1
ATOM 3145 C CA . GLY A 1 396 ? 13.046 3.669 -0.367 1.00 73.00 396 GLY A CA 1
ATOM 3146 C C . GLY A 1 396 ? 14.178 4.693 -0.348 1.00 73.00 396 GLY A C 1
ATOM 3147 O O . GLY A 1 396 ? 14.149 5.552 0.540 1.00 73.00 396 GLY A O 1
ATOM 3148 N N . MET A 1 397 ? 15.141 4.610 -1.269 1.00 78.94 397 MET A N 1
ATOM 3149 C CA . MET A 1 397 ? 16.156 5.629 -1.544 1.00 78.94 397 MET A CA 1
ATOM 3150 C C . MET A 1 397 ? 15.872 6.288 -2.904 1.00 78.94 397 MET A C 1
ATOM 3152 O O . MET A 1 397 ? 15.491 5.621 -3.850 1.00 78.94 397 MET A O 1
ATOM 3156 N N . ASP A 1 398 ? 16.032 7.611 -3.027 1.00 80.50 398 ASP A N 1
ATOM 3157 C CA . ASP A 1 398 ? 15.842 8.259 -4.337 1.00 80.50 398 ASP A CA 1
ATOM 3158 C C . ASP A 1 398 ? 17.059 8.012 -5.250 1.00 80.50 398 ASP A C 1
ATOM 3160 O O . ASP A 1 398 ? 18.205 8.180 -4.812 1.00 80.50 398 ASP A O 1
ATOM 3164 N N . ASP A 1 399 ? 16.826 7.801 -6.548 1.00 72.31 399 ASP A N 1
ATOM 3165 C CA . ASP A 1 399 ? 17.825 7.530 -7.592 1.00 72.31 399 ASP A CA 1
ATOM 3166 C C . ASP A 1 399 ? 19.023 8.488 -7.537 1.00 72.31 399 ASP A C 1
ATOM 3168 O O . ASP A 1 399 ? 20.191 8.140 -7.739 1.00 72.31 399 ASP A O 1
ATOM 3172 N N . GLY A 1 400 ? 18.725 9.772 -7.328 1.00 70.81 400 GLY A N 1
ATOM 3173 C CA . GLY A 1 400 ? 19.714 10.837 -7.274 1.00 70.81 400 GLY A CA 1
ATOM 3174 C C . GLY A 1 400 ? 20.634 10.712 -6.063 1.00 70.81 400 GLY A C 1
ATOM 3175 O O . GLY A 1 400 ? 21.819 11.041 -6.166 1.00 70.81 400 GLY A O 1
ATOM 3176 N N . TRP A 1 401 ? 20.108 10.240 -4.932 1.00 79.44 401 TRP A N 1
ATOM 3177 C CA . TRP A 1 401 ? 20.894 9.975 -3.734 1.00 79.44 401 TRP A CA 1
ATOM 3178 C C . TRP A 1 401 ? 21.747 8.724 -3.909 1.00 79.44 401 TRP A C 1
ATOM 3180 O O . TRP A 1 401 ? 22.936 8.756 -3.589 1.00 79.44 401 TRP A O 1
ATOM 3190 N N . GLU A 1 402 ? 21.191 7.663 -4.479 1.00 80.62 402 GLU A N 1
ATOM 3191 C CA . GLU A 1 402 ? 21.903 6.409 -4.717 1.00 80.62 402 GLU A CA 1
ATOM 3192 C C . GLU A 1 402 ? 23.103 6.614 -5.640 1.00 80.62 402 GLU A C 1
ATOM 3194 O O . GLU A 1 402 ? 24.244 6.302 -5.285 1.00 80.62 402 GLU A O 1
ATOM 3199 N N . VAL A 1 403 ? 22.890 7.286 -6.775 1.00 73.12 403 VAL A N 1
ATOM 3200 C CA . VAL A 1 403 ? 23.966 7.632 -7.712 1.00 73.12 403 VAL A CA 1
ATOM 3201 C C . VAL A 1 403 ? 25.024 8.518 -7.051 1.00 73.12 403 VAL A C 1
ATOM 3203 O O . VAL A 1 403 ? 26.220 8.341 -7.303 1.00 73.12 403 VAL A O 1
ATOM 3206 N N . ALA A 1 404 ? 24.624 9.462 -6.191 1.00 74.19 404 ALA A N 1
ATOM 3207 C CA . ALA A 1 404 ? 25.564 10.329 -5.478 1.00 74.19 404 ALA A CA 1
ATOM 3208 C C . ALA A 1 404 ? 26.459 9.559 -4.490 1.00 74.19 404 ALA A C 1
ATOM 3210 O O . ALA A 1 404 ? 27.595 9.980 -4.250 1.00 74.19 404 ALA A O 1
ATOM 3211 N N . HIS A 1 405 ? 25.982 8.428 -3.964 1.00 78.62 405 HIS A N 1
ATOM 3212 C CA . HIS A 1 405 ? 26.700 7.580 -3.010 1.00 78.62 405 HIS A CA 1
ATOM 3213 C C . HIS A 1 405 ? 27.272 6.296 -3.631 1.00 78.62 405 HIS A C 1
ATOM 3215 O O . HIS A 1 405 ? 27.877 5.485 -2.932 1.00 78.62 405 HIS A O 1
ATOM 3221 N N . GLY A 1 406 ? 27.184 6.154 -4.958 1.00 78.19 406 GLY A N 1
ATOM 3222 C CA . GLY A 1 406 ? 27.762 5.032 -5.700 1.00 78.19 406 GLY A CA 1
ATOM 3223 C C . GLY A 1 406 ? 26.965 3.731 -5.596 1.00 78.19 406 GLY A C 1
ATOM 3224 O O . GLY A 1 406 ? 27.531 2.670 -5.863 1.00 78.19 406 GLY A O 1
ATOM 3225 N N . LEU A 1 407 ? 25.696 3.832 -5.210 1.00 81.12 407 LEU A N 1
ATOM 3226 C CA . LEU A 1 407 ? 24.702 2.766 -5.241 1.00 81.12 407 LEU A CA 1
ATOM 3227 C C . LEU A 1 407 ? 24.069 2.671 -6.628 1.00 81.12 407 LEU A C 1
ATOM 3229 O O . LEU A 1 407 ? 24.279 3.534 -7.495 1.00 81.12 407 LEU A O 1
ATOM 3233 N N . ASN A 1 408 ? 23.376 1.569 -6.864 1.00 75.50 408 ASN A N 1
ATOM 3234 C CA . ASN A 1 408 ? 22.750 1.272 -8.130 1.00 75.50 408 ASN A CA 1
ATOM 3235 C C . ASN A 1 408 ? 21.238 1.501 -7.997 1.00 75.50 408 ASN A C 1
ATOM 3237 O O . ASN A 1 408 ? 20.583 0.606 -7.487 1.00 75.50 408 ASN A O 1
ATOM 3241 N N . PRO A 1 409 ? 20.683 2.589 -8.574 1.00 68.81 409 PRO A N 1
ATOM 3242 C CA . PRO A 1 409 ? 19.267 2.972 -8.434 1.00 68.81 409 PRO A CA 1
ATOM 3243 C C . PRO A 1 409 ? 18.264 2.017 -9.096 1.00 68.81 409 PRO A C 1
ATOM 3245 O O . PRO A 1 409 ? 17.117 2.347 -9.373 1.00 68.81 409 PRO A O 1
ATOM 3248 N N . LEU A 1 410 ? 18.752 0.857 -9.519 1.00 71.31 410 LEU A N 1
ATOM 3249 C CA . LEU A 1 410 ? 18.028 -0.186 -10.224 1.00 71.31 410 LEU A CA 1
ATOM 3250 C C . LEU A 1 410 ? 18.213 -1.549 -9.521 1.00 71.31 410 LEU A C 1
ATOM 3252 O O . LEU A 1 410 ? 17.902 -2.589 -10.109 1.00 71.31 410 LEU A O 1
ATOM 3256 N N . GLU A 1 411 ? 18.791 -1.577 -8.318 1.00 76.19 411 GLU A N 1
ATOM 3257 C CA . GLU A 1 411 ? 19.106 -2.754 -7.512 1.00 76.19 411 GLU A CA 1
ATOM 3258 C C . GLU A 1 411 ? 18.647 -2.597 -6.054 1.00 76.19 411 GLU A C 1
ATOM 3260 O O . GLU A 1 411 ? 19.457 -2.512 -5.138 1.00 76.19 411 GLU A O 1
ATOM 3265 N N . ALA A 1 412 ? 17.348 -2.804 -5.830 1.00 75.06 412 ALA A N 1
ATOM 3266 C CA . ALA A 1 412 ? 16.693 -2.669 -4.523 1.00 75.06 412 ALA A CA 1
ATOM 3267 C C . ALA A 1 412 ? 17.286 -3.483 -3.351 1.00 75.06 412 ALA A C 1
ATOM 3269 O O . ALA A 1 412 ? 16.879 -3.370 -2.194 1.00 75.06 412 ALA A O 1
ATOM 3270 N N . GLN A 1 413 ? 18.178 -4.433 -3.642 1.00 77.06 413 GLN A N 1
ATOM 3271 C CA . GLN A 1 413 ? 18.872 -5.210 -2.615 1.00 77.06 413 GLN A CA 1
ATOM 3272 C C . GLN A 1 413 ? 19.994 -4.406 -1.960 1.00 77.06 413 GLN A C 1
ATOM 3274 O O . GLN A 1 413 ? 20.422 -4.768 -0.858 1.00 77.06 413 GLN A O 1
ATOM 3279 N N . ASP A 1 414 ? 20.480 -3.356 -2.619 1.00 79.38 414 ASP A N 1
ATOM 3280 C CA . ASP A 1 414 ? 21.580 -2.558 -2.124 1.00 79.38 414 ASP A CA 1
ATOM 3281 C C . ASP A 1 414 ? 21.156 -1.619 -0.980 1.00 79.38 414 ASP A C 1
ATOM 3283 O O . ASP A 1 414 ? 21.960 -1.453 -0.061 1.00 79.38 414 ASP A O 1
ATOM 3287 N N . ALA A 1 415 ? 19.883 -1.199 -0.879 1.00 78.69 415 ALA A N 1
ATOM 3288 C CA . ALA A 1 415 ? 19.309 -0.572 0.323 1.00 78.69 415 ALA A CA 1
ATOM 3289 C C . ALA A 1 415 ? 19.649 -1.307 1.616 1.00 78.69 415 ALA A C 1
ATOM 3291 O O . ALA A 1 415 ? 19.915 -0.679 2.642 1.00 78.69 415 ALA A O 1
ATOM 3292 N N . ALA A 1 416 ? 19.607 -2.642 1.584 1.00 82.50 416 ALA A N 1
ATOM 3293 C CA . ALA A 1 416 ? 19.822 -3.487 2.753 1.00 82.50 416 ALA A CA 1
ATOM 3294 C C . ALA A 1 416 ? 21.307 -3.764 3.042 1.00 82.50 416 ALA A C 1
ATOM 3296 O O . ALA A 1 416 ? 21.622 -4.361 4.078 1.00 82.50 416 ALA A O 1
ATOM 3297 N N . LEU A 1 417 ? 22.216 -3.381 2.142 1.00 83.50 417 LEU A N 1
ATOM 3298 C CA . LEU A 1 417 ? 23.653 -3.524 2.348 1.00 83.50 417 LEU A CA 1
ATOM 3299 C C . LEU A 1 417 ? 24.172 -2.456 3.311 1.00 83.50 417 LEU A C 1
ATOM 3301 O O . LEU A 1 417 ? 23.590 -1.391 3.469 1.00 83.50 417 LEU A O 1
ATOM 3305 N N . ASP A 1 418 ? 25.297 -2.766 3.943 1.00 83.31 418 ASP A N 1
ATOM 3306 C CA . ASP A 1 418 ? 26.031 -1.879 4.841 1.00 83.31 418 ASP A CA 1
ATOM 3307 C C . ASP A 1 418 ? 27.396 -1.598 4.191 1.00 83.31 418 ASP A C 1
ATOM 3309 O O . ASP A 1 418 ? 28.310 -2.433 4.222 1.00 83.31 418 ASP A O 1
ATOM 3313 N N . LEU A 1 419 ? 27.496 -0.465 3.485 1.00 83.38 419 LEU A N 1
ATOM 3314 C CA . LEU A 1 419 ? 28.665 -0.129 2.665 1.00 83.38 419 LEU A CA 1
ATOM 3315 C C . LEU A 1 419 ? 29.913 0.164 3.506 1.00 83.38 419 LEU A C 1
ATOM 3317 O O . LEU A 1 419 ? 31.022 -0.243 3.136 1.00 83.38 419 LEU A O 1
ATOM 3321 N N . ASN A 1 420 ? 29.754 0.868 4.625 1.00 80.12 420 ASN A N 1
ATOM 3322 C CA . ASN A 1 420 ? 30.854 1.290 5.493 1.00 80.12 420 ASN A CA 1
ATOM 3323 C C . ASN A 1 420 ? 31.145 0.278 6.630 1.00 80.12 420 ASN A C 1
ATOM 3325 O O . ASN A 1 420 ? 32.197 0.373 7.269 1.00 80.12 420 ASN A O 1
ATOM 3329 N N . ASN A 1 421 ? 30.300 -0.747 6.797 1.00 80.38 421 ASN A N 1
ATOM 3330 C CA . ASN A 1 421 ? 30.332 -1.770 7.849 1.00 80.38 421 ASN A CA 1
ATOM 3331 C C . ASN A 1 421 ? 30.216 -1.199 9.272 1.00 80.38 421 ASN A C 1
ATOM 3333 O O . ASN A 1 421 ? 30.840 -1.731 10.201 1.00 80.38 421 ASN A O 1
ATOM 3337 N N . ASP A 1 422 ? 29.467 -0.111 9.454 1.00 75.00 422 ASP A N 1
ATOM 3338 C CA . ASP A 1 422 ? 29.216 0.484 10.768 1.00 75.00 422 ASP A CA 1
ATOM 3339 C C . ASP A 1 422 ? 27.989 -0.099 11.481 1.00 75.00 422 ASP A C 1
ATOM 3341 O O . ASP A 1 422 ? 27.834 0.115 12.684 1.00 75.00 422 ASP A O 1
ATOM 3345 N N . GLY A 1 423 ? 27.187 -0.911 10.788 1.00 73.81 423 GLY A N 1
ATOM 3346 C CA . GLY A 1 423 ? 25.972 -1.538 11.292 1.00 73.81 423 GLY A CA 1
ATOM 3347 C C . GLY A 1 423 ? 24.670 -0.833 10.902 1.00 73.81 423 GLY A C 1
ATOM 3348 O O . GLY A 1 423 ? 23.615 -1.307 11.337 1.00 73.81 423 GLY A O 1
ATOM 3349 N N . LEU A 1 424 ? 24.721 0.249 10.120 1.00 70.94 424 LEU A N 1
ATOM 3350 C CA . LEU A 1 424 ? 23.579 0.864 9.447 1.00 70.94 424 LEU A CA 1
ATOM 3351 C C . LEU A 1 424 ? 23.532 0.427 7.980 1.00 70.94 424 LEU A C 1
ATOM 3353 O O . LEU A 1 424 ? 24.518 0.476 7.251 1.00 70.94 424 LEU A O 1
ATOM 3357 N N . SER A 1 425 ? 22.350 0.030 7.523 1.00 83.00 425 SER A N 1
ATOM 3358 C CA . SER A 1 425 ? 22.103 -0.186 6.098 1.00 83.00 425 SER A CA 1
ATOM 3359 C C . SER A 1 425 ? 22.144 1.129 5.306 1.00 83.00 425 SER A C 1
ATOM 3361 O O . SER A 1 425 ? 22.025 2.223 5.869 1.00 83.00 425 SER A O 1
ATOM 3363 N N . ASN A 1 426 ? 22.285 1.047 3.984 1.00 80.81 426 ASN A N 1
ATOM 3364 C CA . ASN A 1 426 ? 22.260 2.212 3.099 1.00 80.81 426 ASN A CA 1
ATOM 3365 C C . ASN A 1 426 ? 20.940 2.980 3.221 1.00 80.81 426 ASN A C 1
ATOM 3367 O O . ASN A 1 426 ? 20.956 4.203 3.356 1.00 80.81 426 ASN A O 1
ATOM 3371 N N . LEU A 1 427 ? 19.818 2.260 3.308 1.00 85.12 427 LEU A N 1
ATOM 3372 C CA . LEU A 1 427 ? 18.502 2.852 3.537 1.00 85.12 427 LEU A CA 1
ATOM 3373 C C . LEU A 1 427 ? 18.411 3.562 4.897 1.00 85.12 427 LEU A C 1
ATOM 3375 O O . LEU A 1 427 ? 17.821 4.636 5.004 1.00 85.12 427 LEU A O 1
ATOM 3379 N N . GLU A 1 428 ? 18.995 2.993 5.956 1.00 79.31 428 GLU A N 1
ATOM 3380 C CA . GLU A 1 428 ? 19.037 3.652 7.269 1.00 79.31 428 GLU A CA 1
ATOM 3381 C C . GLU A 1 428 ? 19.884 4.931 7.226 1.00 79.31 428 GLU A C 1
ATOM 3383 O O . GLU A 1 428 ? 19.472 5.946 7.788 1.00 79.31 428 GLU A O 1
ATOM 3388 N N . ASN A 1 429 ? 21.012 4.919 6.512 1.00 81.75 429 ASN A N 1
ATOM 3389 C CA . ASN A 1 429 ? 21.823 6.114 6.277 1.00 81.75 429 ASN A CA 1
ATOM 3390 C C . ASN A 1 429 ? 21.046 7.186 5.500 1.00 81.75 429 ASN A C 1
ATOM 3392 O O . ASN A 1 429 ? 20.988 8.333 5.945 1.00 81.75 429 ASN A O 1
ATOM 3396 N N . TYR A 1 430 ? 20.368 6.807 4.412 1.00 85.06 430 TYR A N 1
ATOM 3397 C CA . TYR A 1 430 ? 19.487 7.693 3.646 1.00 85.06 430 TYR A CA 1
ATOM 3398 C C . TYR A 1 430 ? 18.426 8.350 4.541 1.00 85.06 430 TYR A C 1
ATOM 3400 O O . TYR A 1 430 ? 18.292 9.575 4.566 1.00 85.06 430 TYR A O 1
ATOM 3408 N N . GLN A 1 431 ? 17.733 7.560 5.366 1.00 82.06 431 GLN A N 1
ATOM 3409 C CA . GLN A 1 431 ? 16.706 8.053 6.293 1.00 82.06 431 GLN A CA 1
ATOM 3410 C C . GLN A 1 431 ? 17.254 8.992 7.378 1.00 82.06 431 GLN A C 1
ATOM 3412 O O . GLN A 1 431 ? 16.526 9.860 7.868 1.00 82.06 431 GLN A O 1
ATOM 3417 N N . LEU A 1 432 ? 18.515 8.813 7.777 1.00 72.56 432 LEU A N 1
ATOM 3418 C CA . LEU A 1 432 ? 19.216 9.671 8.735 1.00 72.56 432 LEU A CA 1
ATOM 3419 C C . LEU A 1 432 ? 19.838 10.913 8.077 1.00 72.56 432 LEU A C 1
ATOM 3421 O O . LEU A 1 432 ? 20.283 11.813 8.788 1.00 72.56 432 LEU A O 1
ATOM 3425 N N . GLY A 1 433 ? 19.863 10.979 6.742 1.00 79.69 433 GLY A N 1
ATOM 3426 C CA . GLY A 1 433 ? 20.612 11.975 5.973 1.00 79.69 433 GLY A CA 1
ATOM 3427 C C . GLY A 1 433 ? 22.130 11.755 5.989 1.00 79.69 433 GLY A C 1
ATOM 3428 O O . GLY A 1 433 ? 22.861 12.575 5.435 1.00 79.69 433 GLY A O 1
ATOM 3429 N N . ALA A 1 434 ? 22.591 10.673 6.620 1.00 81.06 434 ALA A N 1
ATOM 3430 C CA . ALA A 1 434 ? 23.988 10.297 6.764 1.00 81.06 434 ALA A CA 1
ATOM 3431 C C . ALA A 1 434 ? 24.579 9.786 5.441 1.00 81.06 434 ALA A C 1
ATOM 3433 O O . ALA A 1 434 ? 23.865 9.434 4.499 1.00 81.06 434 ALA A O 1
ATOM 3434 N N . ASN A 1 435 ? 25.906 9.763 5.361 1.00 83.38 435 ASN A N 1
ATOM 3435 C CA . ASN A 1 435 ? 26.636 9.263 4.211 1.00 83.38 435 ASN A CA 1
ATOM 3436 C C . ASN A 1 435 ? 26.934 7.762 4.395 1.00 83.38 435 ASN A C 1
ATOM 3438 O O . ASN A 1 435 ? 27.781 7.418 5.217 1.00 83.38 435 ASN A O 1
ATOM 3442 N N . PRO A 1 436 ? 26.361 6.863 3.573 1.00 87.31 436 PRO A N 1
ATOM 3443 C CA . PRO A 1 436 ? 26.529 5.413 3.710 1.00 87.31 436 PRO A CA 1
ATOM 3444 C C . PRO A 1 436 ? 27.973 4.936 3.492 1.00 87.31 436 PRO A C 1
ATOM 3446 O O . PRO A 1 436 ? 28.308 3.793 3.784 1.00 87.31 436 PRO A O 1
ATOM 3449 N N . LEU A 1 437 ? 28.854 5.790 2.960 1.00 86.06 437 LEU A N 1
ATOM 3450 C CA . LEU A 1 437 ? 30.271 5.485 2.772 1.00 86.06 437 LEU A CA 1
ATOM 3451 C C . LEU A 1 437 ? 31.124 5.865 3.986 1.00 86.06 437 LEU A C 1
ATOM 3453 O O . LEU A 1 437 ? 32.296 5.477 4.046 1.00 86.06 437 LEU A O 1
ATOM 3457 N N . TRP A 1 438 ? 30.600 6.662 4.919 1.00 84.62 438 TRP A N 1
ATOM 3458 C CA . TRP A 1 438 ? 31.357 7.218 6.036 1.00 84.62 438 TRP A CA 1
ATOM 3459 C C . TRP A 1 438 ? 30.810 6.693 7.349 1.00 84.62 438 TRP A C 1
ATOM 3461 O O . TRP A 1 438 ? 29.629 6.784 7.609 1.00 84.62 438 TRP A O 1
ATOM 3471 N N . VAL A 1 439 ? 31.693 6.158 8.190 1.00 82.12 439 VAL A N 1
ATOM 3472 C CA . VAL A 1 439 ? 31.328 5.668 9.533 1.00 82.12 439 VAL A CA 1
ATOM 3473 C C . VAL A 1 439 ? 30.954 6.823 10.484 1.00 82.12 439 VAL A C 1
ATOM 3475 O O . VAL A 1 439 ? 30.366 6.607 11.538 1.00 82.12 439 VAL A O 1
ATOM 3478 N N . ASN A 1 440 ? 31.367 8.048 10.150 1.00 77.94 440 ASN A N 1
ATOM 3479 C CA . ASN A 1 440 ? 31.048 9.281 10.862 1.00 77.94 440 ASN A CA 1
ATOM 3480 C C . ASN A 1 440 ? 30.869 10.386 9.810 1.00 77.94 440 ASN A C 1
ATOM 3482 O O . ASN A 1 440 ? 31.842 10.776 9.147 1.00 77.94 440 ASN A O 1
ATOM 3486 N N . SER A 1 441 ? 29.636 10.851 9.648 1.00 82.19 441 SER A N 1
ATOM 3487 C CA . SER A 1 441 ? 29.222 11.749 8.577 1.00 82.19 441 SER A CA 1
ATOM 3488 C C . SER A 1 441 ? 29.549 13.224 8.823 1.00 82.19 441 SER A C 1
ATOM 3490 O O . SER A 1 441 ? 29.770 13.962 7.857 1.00 82.19 441 SER A O 1
ATOM 3492 N N . ASP A 1 442 ? 29.640 13.671 10.076 1.00 76.38 442 ASP A N 1
ATOM 3493 C CA . ASP A 1 442 ? 29.902 15.073 10.443 1.00 76.38 442 ASP A CA 1
ATOM 3494 C C . ASP A 1 442 ? 31.265 15.328 11.117 1.00 76.38 442 ASP A C 1
ATOM 3496 O O . ASP A 1 442 ? 31.642 16.475 11.385 1.00 76.38 442 ASP A O 1
ATOM 3500 N N . ALA A 1 443 ? 32.035 14.260 11.298 1.00 81.12 443 ALA A N 1
ATOM 3501 C CA . ALA A 1 443 ? 33.349 14.192 11.915 1.00 81.12 443 ALA A CA 1
ATOM 3502 C C . ALA A 1 443 ? 33.414 14.715 13.364 1.00 81.12 443 ALA A C 1
ATOM 3504 O O . ALA A 1 443 ? 34.460 15.228 13.775 1.00 81.12 443 ALA A O 1
ATOM 3505 N N . ASP A 1 444 ? 32.344 14.566 14.150 1.00 69.06 444 ASP A N 1
ATOM 3506 C CA . ASP A 1 444 ? 32.270 15.031 15.545 1.00 69.06 444 ASP A CA 1
ATOM 3507 C C . ASP A 1 444 ? 32.805 14.043 16.606 1.00 69.06 444 ASP A C 1
ATOM 3509 O O . ASP A 1 444 ? 32.695 14.292 17.807 1.00 69.06 444 ASP A O 1
ATOM 3513 N N . GLU A 1 445 ? 33.468 12.976 16.143 1.00 72.94 445 GLU A N 1
ATOM 3514 C CA . GLU A 1 445 ? 33.999 11.831 16.901 1.00 72.94 445 GLU A CA 1
ATOM 3515 C C . GLU A 1 445 ? 32.989 10.718 17.252 1.00 72.94 445 GLU A C 1
ATOM 3517 O O . GLU A 1 445 ? 33.445 9.635 17.637 1.00 72.94 445 GLU A O 1
ATOM 3522 N N . PHE A 1 446 ? 31.678 10.896 17.048 1.00 68.56 446 PHE A N 1
ATOM 3523 C CA . PHE A 1 446 ? 30.677 9.826 17.185 1.00 68.56 446 PHE A CA 1
ATOM 3524 C C . PHE A 1 446 ? 30.368 9.164 15.841 1.00 68.56 446 PHE A C 1
ATOM 3526 O O . PHE A 1 446 ? 30.424 9.791 14.794 1.00 68.56 446 PHE A O 1
ATOM 3533 N N . THR A 1 447 ? 30.138 7.851 15.835 1.00 74.88 447 THR A N 1
ATOM 3534 C CA . THR A 1 447 ? 29.723 7.162 14.599 1.00 74.88 447 THR A CA 1
ATOM 3535 C C . THR A 1 447 ? 28.243 7.377 14.319 1.00 74.88 447 THR A C 1
ATOM 3537 O O . THR A 1 447 ? 27.454 7.496 15.258 1.00 74.88 447 THR A O 1
ATOM 3540 N N . ASP A 1 448 ? 27.847 7.309 13.052 1.00 71.81 448 ASP A N 1
ATOM 3541 C CA . ASP A 1 448 ? 26.452 7.510 12.647 1.00 71.81 448 ASP A CA 1
ATOM 3542 C C . ASP A 1 448 ? 25.523 6.502 13.346 1.00 71.81 448 ASP A C 1
ATOM 3544 O O . ASP A 1 448 ? 24.431 6.853 13.798 1.00 71.81 448 ASP A O 1
ATOM 3548 N N . LEU A 1 449 ? 25.995 5.265 13.561 1.00 73.31 449 LEU A N 1
ATOM 3549 C CA . LEU A 1 449 ? 25.303 4.265 14.378 1.00 73.31 449 LEU A CA 1
ATOM 3550 C C . LEU A 1 449 ? 25.200 4.673 15.859 1.00 73.31 449 LEU A C 1
ATOM 3552 O O . LEU A 1 449 ? 24.143 4.500 16.472 1.00 73.31 449 LEU A O 1
ATOM 3556 N N . GLU A 1 450 ? 26.283 5.151 16.480 1.00 65.06 450 GLU A N 1
ATOM 3557 C CA . GLU A 1 450 ? 26.266 5.586 17.886 1.00 65.06 450 GLU A CA 1
ATOM 3558 C C . GLU A 1 450 ? 25.274 6.734 18.089 1.00 65.06 450 GLU A C 1
ATOM 3560 O O . GLU A 1 450 ? 24.530 6.737 19.076 1.00 65.06 450 GLU A O 1
ATOM 3565 N N . GLU A 1 451 ? 25.205 7.645 17.128 1.00 69.25 451 GLU A N 1
ATOM 3566 C CA . GLU A 1 451 ? 24.278 8.764 17.127 1.00 69.25 451 GLU A CA 1
ATOM 3567 C C . GLU A 1 451 ? 22.838 8.345 16.854 1.00 69.25 451 GLU A C 1
ATOM 3569 O O . GLU A 1 451 ? 21.927 8.729 17.592 1.00 69.25 451 GLU A O 1
ATOM 3574 N N . ALA A 1 452 ? 22.621 7.451 15.890 1.00 65.12 452 ALA A N 1
ATOM 3575 C CA . ALA A 1 452 ? 21.318 6.852 15.629 1.00 65.12 452 ALA A CA 1
ATOM 3576 C C . ALA A 1 452 ? 20.780 6.095 16.859 1.00 65.12 452 ALA A C 1
ATOM 3578 O O . ALA A 1 452 ? 19.594 6.193 17.191 1.00 65.12 452 ALA A O 1
ATOM 3579 N N . ILE A 1 453 ? 21.646 5.373 17.584 1.00 53.38 453 ILE A N 1
ATOM 3580 C CA . ILE A 1 453 ? 21.301 4.683 18.838 1.00 53.38 453 ILE A CA 1
ATOM 3581 C C . ILE A 1 453 ? 21.010 5.687 19.964 1.00 53.38 453 ILE A C 1
ATOM 3583 O O . ILE A 1 453 ? 20.111 5.448 20.778 1.00 53.38 453 ILE A O 1
ATOM 3587 N N . ALA A 1 454 ? 21.754 6.793 20.033 1.00 56.06 454 ALA A N 1
ATOM 3588 C CA . ALA A 1 454 ? 21.572 7.846 21.031 1.00 56.06 454 ALA A CA 1
ATOM 3589 C C . ALA A 1 454 ? 20.395 8.794 20.719 1.00 56.06 454 ALA A C 1
ATOM 3591 O O . ALA A 1 454 ? 19.923 9.493 21.621 1.00 56.06 454 ALA A O 1
ATOM 3592 N N . GLY A 1 455 ? 19.898 8.793 19.477 1.00 56.84 455 GLY A N 1
ATOM 3593 C CA . GLY A 1 455 ? 18.888 9.725 18.972 1.00 56.84 455 GLY A CA 1
ATOM 3594 C C . GLY A 1 455 ? 19.433 11.130 18.687 1.00 56.84 455 GLY A C 1
ATOM 3595 O O . GLY A 1 455 ? 18.661 12.091 18.738 1.00 56.84 455 GLY A O 1
ATOM 3596 N N . THR A 1 456 ? 20.742 11.255 18.457 1.00 65.50 456 THR A N 1
ATOM 3597 C CA . THR A 1 456 ? 21.416 12.475 17.984 1.00 65.50 456 THR A CA 1
ATOM 3598 C C . THR A 1 456 ? 21.439 12.520 16.448 1.00 65.50 456 THR A C 1
ATOM 3600 O O . THR A 1 456 ? 20.926 11.599 15.815 1.00 65.50 456 THR A O 1
ATOM 3603 N N . ASN A 1 457 ? 21.877 13.631 15.838 1.00 70.56 457 ASN A N 1
ATOM 3604 C CA . ASN A 1 457 ? 21.812 13.827 14.383 1.00 70.56 457 ASN A CA 1
ATOM 3605 C C . ASN A 1 457 ? 23.194 13.567 13.757 1.00 70.56 457 ASN A C 1
ATOM 3607 O O . ASN A 1 457 ? 24.032 14.457 13.895 1.00 70.56 457 ASN A O 1
ATOM 3611 N N . PRO A 1 458 ? 23.359 12.469 12.987 1.00 77.12 458 PRO A N 1
ATOM 3612 C CA . PRO A 1 458 ? 24.634 12.053 12.388 1.00 77.12 458 PRO A CA 1
ATOM 3613 C C . PRO A 1 458 ? 25.297 13.047 11.429 1.00 77.12 458 PRO A C 1
ATOM 3615 O O . PRO A 1 458 ? 26.437 12.877 11.010 1.00 77.12 458 PRO A O 1
ATOM 3618 N N . THR A 1 459 ? 24.564 14.067 10.981 1.00 80.44 459 THR A N 1
ATOM 3619 C CA . THR A 1 459 ? 25.063 15.039 9.998 1.00 80.44 459 THR A CA 1
ATOM 3620 C C . THR A 1 459 ? 25.297 16.420 10.590 1.00 80.44 459 THR A C 1
ATOM 3622 O O . THR A 1 459 ? 25.400 17.407 9.851 1.00 80.44 459 THR A O 1
ATOM 3625 N N . ASN A 1 460 ? 25.265 16.557 11.909 1.00 73.88 460 ASN A N 1
ATOM 3626 C CA . ASN A 1 460 ? 25.369 17.844 12.565 1.00 73.88 460 ASN A CA 1
ATOM 3627 C C . ASN A 1 460 ? 26.251 17.730 13.797 1.00 73.88 460 ASN A C 1
ATOM 3629 O O . ASN A 1 460 ? 25.754 17.436 14.877 1.00 73.88 460 ASN A O 1
ATOM 3633 N N . SER A 1 461 ? 27.499 18.178 13.661 1.00 70.50 461 SER A N 1
ATOM 3634 C CA . SER A 1 461 ? 28.521 18.075 14.708 1.00 70.50 461 SER A CA 1
ATOM 3635 C C . SER A 1 461 ? 28.214 18.875 15.985 1.00 70.50 461 SER A C 1
ATOM 3637 O O . SER A 1 461 ? 29.001 18.920 16.930 1.00 70.50 461 SER A O 1
ATOM 3639 N N . ALA A 1 462 ? 27.119 19.643 15.993 1.00 60.38 462 ALA A N 1
ATOM 3640 C CA . ALA A 1 462 ? 26.589 20.335 17.165 1.00 60.38 462 ALA A CA 1
ATOM 3641 C C . ALA A 1 462 ? 25.423 19.581 17.829 1.00 60.38 462 ALA A C 1
ATOM 3643 O O . ALA A 1 462 ? 24.899 20.039 18.845 1.00 60.38 462 ALA A O 1
ATOM 3644 N N . SER A 1 463 ? 24.994 18.460 17.255 1.00 55.56 463 SER A N 1
ATOM 3645 C CA . SER A 1 463 ? 23.844 17.665 17.658 1.00 55.56 463 SER A CA 1
ATOM 3646 C C . SER A 1 463 ? 24.197 16.582 18.669 1.00 55.56 463 SER A C 1
ATOM 3648 O O . SER A 1 463 ? 23.551 15.548 18.701 1.00 55.56 463 SER A O 1
ATOM 3650 N N . PHE A 1 464 ? 25.125 16.833 19.578 1.00 54.38 464 PHE A N 1
ATOM 3651 C CA . PHE A 1 464 ? 25.340 15.974 20.737 1.00 54.38 464 PHE A CA 1
ATOM 3652 C C . PHE A 1 464 ? 24.271 16.221 21.824 1.00 54.38 464 PHE A C 1
ATOM 3654 O O . PHE A 1 464 ? 23.591 17.249 21.879 1.00 54.38 464 PHE A O 1
ATOM 3661 N N . PHE A 1 465 ? 24.133 15.281 22.756 1.00 46.00 465 PHE A N 1
ATOM 3662 C CA . PHE A 1 465 ? 23.230 15.387 23.902 1.00 46.00 465 PHE A CA 1
ATOM 3663 C C . PHE A 1 465 ? 23.565 16.593 24.825 1.00 46.00 465 PHE A C 1
ATOM 3665 O O . PHE A 1 465 ? 24.618 16.602 25.469 1.00 46.00 465 PHE A O 1
ATOM 3672 N N . GLN A 1 466 ? 22.659 17.587 24.965 1.00 47.53 466 GLN A N 1
ATOM 3673 C CA . GLN A 1 466 ? 22.802 18.686 25.945 1.00 47.53 466 GLN A CA 1
ATOM 3674 C C . GLN A 1 466 ? 21.504 19.181 26.643 1.00 47.53 466 GLN A C 1
ATOM 3676 O O . GLN A 1 466 ? 20.524 19.577 26.022 1.00 47.53 466 GLN A O 1
ATOM 3681 N N . TRP A 1 467 ? 21.584 19.177 27.983 1.00 38.66 467 TRP A N 1
ATOM 3682 C CA . TRP A 1 467 ? 20.947 19.967 29.066 1.00 38.66 467 TRP A CA 1
ATOM 3683 C C . TRP A 1 467 ? 19.762 20.942 28.802 1.00 38.66 467 TRP A C 1
ATOM 3685 O O . TRP A 1 467 ? 19.902 21.945 28.109 1.00 38.66 467 TRP A O 1
ATOM 3695 N N . THR A 1 468 ? 18.661 20.781 29.565 1.00 35.81 468 THR A N 1
ATOM 3696 C CA . THR A 1 468 ? 17.654 21.832 29.870 1.00 35.81 468 THR A CA 1
ATOM 3697 C C . THR A 1 468 ? 17.698 22.250 31.345 1.00 35.81 468 THR A C 1
ATOM 3699 O O . THR A 1 468 ? 17.669 21.399 32.236 1.00 35.81 468 THR A O 1
ATOM 3702 N N . GLN A 1 469 ? 17.679 23.561 31.612 1.00 41.06 469 GLN A N 1
ATOM 3703 C CA . GLN A 1 469 ? 17.498 24.154 32.942 1.00 41.06 469 GLN A CA 1
ATOM 3704 C C . GLN A 1 469 ? 16.186 23.665 33.588 1.00 41.06 469 GLN A C 1
ATOM 3706 O O . GLN A 1 469 ? 15.100 24.063 33.181 1.00 41.06 469 GLN A O 1
ATOM 3711 N N . GLY A 1 470 ? 16.280 22.809 34.608 1.00 38.19 470 GLY A N 1
ATOM 3712 C CA . GLY A 1 470 ? 15.163 22.515 35.505 1.00 38.19 470 GLY A CA 1
ATOM 3713 C C . GLY A 1 470 ? 14.967 23.658 36.498 1.00 38.19 470 GLY A C 1
ATOM 3714 O O . GLY A 1 470 ? 15.923 24.080 37.151 1.00 38.19 470 GLY A O 1
ATOM 3715 N N . ASP A 1 471 ? 13.735 24.152 36.577 1.00 37.84 471 ASP A N 1
ATOM 3716 C CA . ASP A 1 471 ? 13.306 25.258 37.423 1.00 37.84 471 ASP A CA 1
ATOM 3717 C C . ASP A 1 471 ? 13.809 25.177 38.868 1.00 37.84 471 ASP A C 1
ATOM 3719 O O . ASP A 1 471 ? 13.855 24.129 39.518 1.00 37.84 471 ASP A O 1
ATOM 3723 N N . SER A 1 472 ? 14.106 26.360 39.390 1.00 45.59 472 SER A N 1
ATOM 3724 C CA . SER A 1 472 ? 14.363 26.662 40.788 1.00 45.59 472 SER A CA 1
ATOM 3725 C C . SER A 1 472 ? 13.153 26.343 41.678 1.00 45.59 472 SER A C 1
ATOM 3727 O O . SER A 1 472 ? 12.452 27.240 42.141 1.00 45.59 472 SER A O 1
ATOM 3729 N N . ALA A 1 473 ? 12.944 25.067 42.001 1.00 41.69 473 ALA A N 1
ATOM 3730 C CA . ALA A 1 473 ? 12.333 24.678 43.267 1.00 41.69 473 ALA A CA 1
ATOM 3731 C C . ALA A 1 473 ? 13.451 24.634 44.320 1.00 41.69 473 ALA A C 1
ATOM 3733 O O . ALA A 1 473 ? 14.248 23.701 44.396 1.00 41.69 473 ALA A O 1
ATOM 3734 N N . ALA A 1 474 ? 13.552 25.732 45.065 1.00 49.78 474 ALA A N 1
ATOM 3735 C CA . ALA A 1 474 ? 14.531 26.033 46.103 1.00 49.78 474 ALA A CA 1
ATOM 3736 C C . ALA A 1 474 ? 14.954 24.824 46.970 1.00 49.78 474 ALA A C 1
ATOM 3738 O O . ALA A 1 474 ? 14.247 24.487 47.914 1.00 49.78 474 ALA A O 1
ATOM 3739 N N . ALA A 1 475 ? 16.112 24.215 46.661 1.00 51.75 475 ALA A N 1
ATOM 3740 C CA . ALA A 1 475 ? 17.081 23.662 47.631 1.00 51.75 475 ALA A CA 1
ATOM 3741 C C . ALA A 1 475 ? 18.232 22.838 47.005 1.00 51.75 475 ALA A C 1
ATOM 3743 O O . ALA A 1 475 ? 19.217 22.625 47.706 1.00 51.75 475 ALA A O 1
ATOM 3744 N N . LEU A 1 476 ? 18.141 22.349 45.752 1.00 57.22 476 LEU A N 1
ATOM 3745 C CA . LEU A 1 476 ? 18.982 21.205 45.324 1.00 57.22 476 LEU A CA 1
ATOM 3746 C C . LEU A 1 476 ? 19.885 21.377 44.076 1.00 57.22 476 LEU A C 1
ATOM 3748 O O . LEU A 1 476 ? 20.704 20.499 43.850 1.00 57.22 476 LEU A O 1
ATOM 3752 N N . GLY A 1 477 ? 19.841 22.488 43.327 1.00 65.25 477 GLY A N 1
ATOM 3753 C CA . GLY A 1 477 ? 20.751 22.737 42.181 1.00 65.25 477 GLY A CA 1
ATOM 3754 C C . GLY A 1 477 ? 20.275 22.172 40.822 1.00 65.25 477 GLY A C 1
ATOM 3755 O O . GLY A 1 477 ? 19.222 21.536 40.770 1.00 65.25 477 GLY A O 1
ATOM 3756 N N . PRO A 1 478 ? 20.972 22.459 39.696 1.00 70.31 478 PRO A N 1
ATOM 3757 C CA . PRO A 1 478 ? 20.554 22.060 38.348 1.00 70.31 478 PRO A CA 1
ATOM 3758 C C . PRO A 1 478 ? 20.684 20.552 38.108 1.00 70.31 478 PRO A C 1
ATOM 3760 O O . PRO A 1 478 ? 21.613 19.904 38.582 1.00 70.31 478 PRO A O 1
ATOM 3763 N N . LYS A 1 479 ? 19.753 19.998 37.328 1.00 71.81 479 LYS A N 1
ATOM 3764 C CA . LYS A 1 479 ? 19.677 18.568 37.016 1.00 71.81 479 LYS A CA 1
ATOM 3765 C C . LYS A 1 479 ? 20.162 18.287 35.590 1.00 71.81 479 LYS A C 1
ATOM 3767 O O . LYS A 1 479 ? 19.737 18.959 34.658 1.00 71.81 479 LYS A O 1
ATOM 3772 N N . VAL A 1 480 ? 21.021 17.285 35.433 1.00 69.56 480 VAL A N 1
ATOM 3773 C CA . VAL A 1 480 ? 21.529 16.758 34.160 1.00 69.56 480 VAL A CA 1
ATOM 3774 C C . VAL A 1 480 ? 20.866 15.403 33.938 1.00 69.56 480 VAL A C 1
ATOM 3776 O O . VAL A 1 480 ? 21.066 14.501 34.743 1.00 69.56 480 VAL A O 1
ATOM 3779 N N . GLY A 1 481 ? 20.015 15.270 32.922 1.00 61.22 481 GLY A N 1
ATOM 3780 C CA . GLY A 1 481 ? 19.459 13.974 32.498 1.00 61.22 481 GLY A CA 1
ATOM 3781 C C . GLY A 1 481 ? 20.281 13.371 31.362 1.00 61.22 481 GLY A C 1
ATOM 3782 O O . GLY A 1 481 ? 21.081 14.109 30.817 1.00 61.22 481 GLY A O 1
ATOM 3783 N N . TRP A 1 482 ? 20.113 12.089 31.033 1.00 65.06 482 TRP A N 1
ATOM 3784 C CA . TRP A 1 482 ? 20.527 11.419 29.781 1.00 65.06 482 TRP A CA 1
ATOM 3785 C C . TRP A 1 482 ? 19.797 10.082 29.646 1.00 65.06 482 TRP A C 1
ATOM 3787 O O . TRP A 1 482 ? 19.124 9.651 30.582 1.00 65.06 482 TRP A O 1
ATOM 3797 N N . MET A 1 483 ? 19.906 9.415 28.499 1.00 59.81 483 MET A N 1
ATOM 3798 C CA . MET A 1 483 ? 19.388 8.056 28.337 1.00 59.81 483 MET A CA 1
ATOM 3799 C C . MET A 1 483 ? 20.478 7.042 28.679 1.00 59.81 483 MET A C 1
ATOM 3801 O O . MET A 1 483 ? 21.493 6.926 27.997 1.00 59.81 483 MET A O 1
ATOM 3805 N N . GLY A 1 484 ? 20.261 6.327 29.774 1.00 60.84 484 GLY A N 1
ATOM 3806 C CA . GLY A 1 484 ? 21.070 5.202 30.191 1.00 60.84 484 GLY A CA 1
ATOM 3807 C C . GLY A 1 484 ? 20.800 3.972 29.333 1.00 60.84 484 GLY A C 1
ATOM 3808 O O . GLY A 1 484 ? 19.674 3.714 28.903 1.00 60.84 484 GLY A O 1
ATOM 3809 N N . VAL A 1 485 ? 21.847 3.186 29.123 1.00 61.12 485 VAL A N 1
ATOM 3810 C CA . VAL A 1 485 ? 21.815 1.870 28.493 1.00 61.12 485 VAL A CA 1
ATOM 3811 C C . VAL A 1 485 ? 22.321 0.866 29.516 1.00 61.12 485 VAL A C 1
ATOM 3813 O O . VAL A 1 485 ? 23.371 1.072 30.126 1.00 61.12 485 VAL A O 1
ATOM 3816 N N . THR A 1 486 ? 21.569 -0.216 29.736 1.00 68.31 486 THR A N 1
ATOM 3817 C CA . THR A 1 486 ? 21.957 -1.258 30.697 1.00 68.31 486 THR A CA 1
ATOM 3818 C C . THR A 1 486 ? 23.338 -1.801 30.337 1.00 68.31 486 THR A C 1
ATOM 3820 O O . THR A 1 486 ? 23.514 -2.345 29.251 1.00 68.31 486 THR A O 1
ATOM 3823 N N . GLY A 1 487 ? 24.294 -1.680 31.261 1.00 57.31 487 GLY A N 1
ATOM 3824 C CA . GLY A 1 487 ? 25.659 -2.193 31.099 1.00 57.31 487 GLY A CA 1
ATOM 3825 C C . GLY A 1 487 ? 26.721 -1.166 30.694 1.00 57.31 487 GLY A C 1
ATOM 3826 O O . GLY A 1 487 ? 27.888 -1.536 30.683 1.00 57.31 487 GLY A O 1
ATOM 3827 N N . ARG A 1 488 ? 26.355 0.094 30.417 1.00 63.12 488 ARG A N 1
ATOM 3828 C CA . ARG A 1 488 ? 27.316 1.203 30.229 1.00 63.12 488 ARG A CA 1
ATOM 3829 C C . ARG A 1 488 ? 27.566 1.950 31.540 1.00 63.12 488 ARG A C 1
ATOM 3831 O O . ARG A 1 488 ? 26.709 1.900 32.421 1.00 63.12 488 ARG A O 1
ATOM 3838 N N . LEU A 1 489 ? 28.700 2.628 31.698 1.00 76.44 489 LEU A N 1
ATOM 3839 C CA . LEU A 1 489 ? 28.956 3.528 32.830 1.00 76.44 489 LEU A CA 1
ATOM 3840 C C . LEU A 1 489 ? 28.904 4.983 32.356 1.00 76.44 489 LEU A C 1
ATOM 3842 O O . LEU A 1 489 ? 29.109 5.267 31.182 1.00 76.44 489 LEU A O 1
ATOM 3846 N N . TYR A 1 490 ? 28.570 5.902 33.255 1.00 75.12 490 TYR A N 1
ATOM 3847 C CA . TYR A 1 490 ? 28.408 7.311 32.913 1.00 75.12 490 TYR A CA 1
ATOM 3848 C C . TYR A 1 490 ? 29.102 8.212 33.933 1.00 75.12 490 TYR A C 1
ATOM 3850 O O . TYR A 1 490 ? 28.878 8.068 35.139 1.00 75.12 490 TYR A O 1
ATOM 3858 N N . ASP A 1 491 ? 29.860 9.179 33.432 1.00 82.25 491 ASP A N 1
ATOM 3859 C CA . ASP A 1 491 ? 30.421 10.291 34.189 1.00 82.25 491 ASP A CA 1
ATOM 3860 C C . ASP A 1 491 ? 29.717 11.582 33.772 1.00 82.25 491 ASP A C 1
ATOM 3862 O O . ASP A 1 491 ? 29.417 11.806 32.606 1.00 82.25 491 ASP A O 1
ATOM 3866 N N . VAL A 1 492 ? 29.422 12.467 34.715 1.00 81.38 492 VAL A N 1
ATOM 3867 C CA . VAL A 1 492 ? 28.883 13.793 34.401 1.00 81.38 492 VAL A CA 1
ATOM 3868 C C . VAL A 1 492 ? 29.956 14.821 34.691 1.00 81.38 492 VAL A C 1
ATOM 3870 O O . VAL A 1 492 ? 30.525 14.851 35.779 1.00 81.38 492 VAL A O 1
ATOM 3873 N N . GLU A 1 493 ? 30.198 15.711 33.742 1.00 82.75 493 GLU A N 1
ATOM 3874 C CA . GLU A 1 493 ? 31.178 16.779 33.872 1.00 82.75 493 GLU A CA 1
ATOM 3875 C C . GLU A 1 493 ? 30.536 18.144 33.649 1.00 82.75 493 GLU A C 1
ATOM 3877 O O . GLU A 1 493 ? 29.467 18.275 33.045 1.00 82.75 493 GLU A O 1
ATOM 3882 N N . TYR A 1 494 ? 31.205 19.188 34.129 1.00 80.00 494 TYR A N 1
ATOM 3883 C CA . TYR A 1 494 ? 30.777 20.565 33.966 1.00 80.00 494 TYR A CA 1
ATOM 3884 C C . TYR A 1 494 ? 31.935 21.510 33.651 1.00 80.00 494 TYR A C 1
ATOM 3886 O O . TYR A 1 494 ? 33.090 21.266 33.989 1.00 80.00 494 TYR A O 1
ATOM 3894 N N . LYS A 1 495 ? 31.616 22.664 33.070 1.00 79.88 495 LYS A N 1
ATOM 3895 C CA . LYS A 1 495 ? 32.517 23.823 33.021 1.00 79.88 495 LYS A CA 1
ATOM 3896 C C . LYS A 1 495 ? 31.743 25.133 33.176 1.00 79.88 495 LYS A C 1
ATOM 3898 O O . LYS A 1 495 ? 30.541 25.159 32.909 1.00 79.88 495 LYS A O 1
ATOM 3903 N N . PRO A 1 496 ? 32.371 26.240 33.611 1.00 78.00 496 PRO A N 1
ATOM 3904 C CA . PRO A 1 496 ? 31.696 27.535 33.671 1.00 78.00 496 PRO A CA 1
ATOM 3905 C C . PRO A 1 496 ? 31.209 27.994 32.288 1.00 78.00 496 PRO A C 1
ATOM 3907 O O . PRO A 1 496 ? 31.913 27.845 31.289 1.00 78.00 496 PRO A O 1
ATOM 3910 N N . SER A 1 497 ? 30.014 28.582 32.228 1.00 64.06 497 SER A N 1
ATOM 3911 C CA . SER A 1 497 ? 29.453 29.111 30.981 1.00 64.06 497 SER A CA 1
ATOM 3912 C C . SER A 1 497 ? 30.321 30.231 30.405 1.00 64.06 497 SER A C 1
ATOM 3914 O O . SER A 1 497 ? 30.706 31.151 31.125 1.00 64.06 497 SER A O 1
ATOM 3916 N N . GLY A 1 498 ? 30.612 30.161 29.102 1.00 58.81 498 GLY A N 1
ATOM 3917 C CA . GLY A 1 498 ? 31.494 31.107 28.406 1.00 58.81 498 GLY A CA 1
ATOM 3918 C C . GLY A 1 498 ? 32.991 30.897 28.666 1.00 58.81 498 GLY A C 1
ATOM 3919 O O . GLY A 1 498 ? 33.785 31.786 28.372 1.00 58.81 498 GLY A O 1
ATOM 3920 N N . SER A 1 499 ? 33.382 29.756 29.244 1.00 67.00 499 SER A N 1
ATOM 3921 C CA . SER A 1 499 ? 34.783 29.378 29.431 1.00 67.00 499 SER A CA 1
ATOM 3922 C C . SER A 1 499 ? 35.262 28.401 28.351 1.00 67.00 499 SER A C 1
ATOM 3924 O O . SER A 1 499 ? 34.658 27.343 28.139 1.00 67.00 499 SER A O 1
ATOM 3926 N N . ASP A 1 500 ? 36.416 28.716 27.761 1.00 66.94 500 ASP A N 1
ATOM 3927 C CA . ASP A 1 500 ? 37.218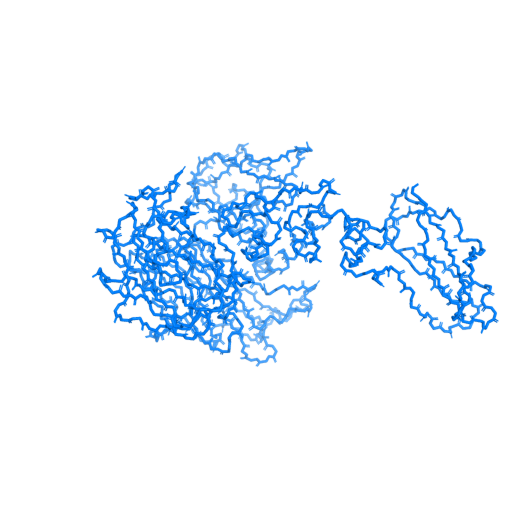 27.797 26.934 1.00 66.94 500 ASP A CA 1
ATOM 3928 C C . ASP A 1 500 ? 38.172 26.934 27.787 1.00 66.94 500 ASP A C 1
ATOM 3930 O O . ASP A 1 500 ? 39.093 26.299 27.279 1.00 66.94 500 ASP A O 1
ATOM 3934 N N . GLY A 1 501 ? 37.990 26.948 29.111 1.00 69.06 501 GLY A N 1
ATOM 3935 C CA . GLY A 1 501 ? 38.762 26.146 30.054 1.00 69.06 501 GLY A CA 1
ATOM 3936 C C . GLY A 1 501 ? 38.374 24.660 30.057 1.00 69.06 501 GLY A C 1
ATOM 3937 O O . GLY A 1 501 ? 37.400 24.267 29.409 1.00 69.06 501 GLY A O 1
ATOM 3938 N N . PRO A 1 502 ? 39.130 23.831 30.805 1.00 75.62 502 PRO A N 1
ATOM 3939 C CA . PRO A 1 502 ? 38.904 22.389 30.878 1.00 75.62 502 PRO A CA 1
ATOM 3940 C C . PRO A 1 502 ? 37.565 22.039 31.545 1.00 75.62 502 PRO A C 1
ATOM 3942 O O . PRO A 1 502 ? 37.021 22.824 32.326 1.00 75.62 502 PRO A O 1
ATOM 3945 N N . TRP A 1 503 ? 37.060 20.841 31.240 1.00 77.69 503 TRP A N 1
ATOM 3946 C CA . TRP A 1 503 ? 35.930 20.229 31.938 1.00 77.69 503 TRP A CA 1
ATOM 3947 C C . TRP A 1 503 ? 36.361 19.714 33.315 1.00 77.69 503 TRP A C 1
ATOM 3949 O O . TRP A 1 503 ? 37.509 19.318 33.516 1.00 77.69 503 TRP A O 1
ATOM 3959 N N . PHE A 1 504 ? 35.441 19.772 34.271 1.00 84.19 504 PHE A N 1
ATOM 3960 C CA . PHE A 1 504 ? 35.625 19.311 35.640 1.00 84.19 504 PHE A CA 1
ATOM 3961 C C . PHE A 1 504 ? 34.576 18.248 35.958 1.00 84.19 504 PHE A C 1
ATOM 3963 O O . PHE A 1 504 ? 33.394 18.455 35.685 1.00 84.19 504 PHE A O 1
ATOM 3970 N N . GLU A 1 505 ? 34.981 17.153 36.596 1.00 87.19 505 GLU A N 1
ATOM 3971 C CA . GLU A 1 505 ? 34.047 16.129 37.070 1.00 87.19 505 GLU A CA 1
ATOM 3972 C C . GLU A 1 505 ? 33.016 16.716 38.037 1.00 87.19 505 GLU A C 1
ATOM 3974 O O . GLU A 1 505 ? 33.340 17.477 38.962 1.00 87.19 505 GLU A O 1
ATOM 3979 N N . LEU A 1 506 ? 31.754 16.341 37.837 1.00 84.81 506 LEU A N 1
ATOM 3980 C CA . LEU A 1 506 ? 30.683 16.690 38.748 1.00 84.81 506 LEU A CA 1
ATOM 3981 C C . LEU A 1 506 ? 30.771 15.784 39.992 1.00 84.81 506 LEU A C 1
ATOM 3983 O O . LEU A 1 506 ? 30.672 14.560 39.874 1.00 84.81 506 LEU A O 1
ATOM 3987 N N . PRO A 1 507 ? 30.942 16.340 41.208 1.00 83.44 507 PRO A N 1
ATOM 3988 C CA . PRO A 1 507 ? 31.175 15.520 42.393 1.00 83.44 507 PRO A CA 1
ATOM 3989 C C . PRO A 1 507 ? 30.041 14.523 42.666 1.00 83.44 507 PRO A C 1
ATOM 3991 O O . PRO A 1 507 ? 28.884 14.913 42.814 1.00 83.44 507 PRO A O 1
ATOM 3994 N N . GLY A 1 508 ? 30.390 13.238 42.791 1.00 81.50 508 GLY A N 1
ATOM 3995 C CA . GLY A 1 508 ? 29.436 12.154 43.061 1.00 81.50 508 GLY A CA 1
ATOM 3996 C C . GLY A 1 508 ? 28.665 11.663 41.834 1.00 81.50 508 GLY A C 1
ATOM 3997 O O . GLY A 1 508 ? 27.709 10.905 41.988 1.00 81.50 508 GLY A O 1
ATOM 3998 N N . ALA A 1 509 ? 29.072 12.090 40.641 1.00 85.69 509 ALA A N 1
ATOM 3999 C CA . ALA A 1 509 ? 28.450 11.744 39.374 1.00 85.69 509 ALA A CA 1
ATOM 4000 C C . ALA A 1 509 ? 29.404 10.982 38.451 1.00 85.69 509 ALA A C 1
ATOM 4002 O O . ALA A 1 509 ? 29.364 11.188 37.244 1.00 85.69 509 ALA A O 1
ATOM 4003 N N . THR A 1 510 ? 30.268 10.149 39.034 1.00 83.88 510 THR A N 1
ATOM 4004 C CA . THR A 1 510 ? 31.232 9.324 38.306 1.00 83.88 510 THR A CA 1
ATOM 4005 C C . THR A 1 510 ? 30.933 7.832 38.476 1.00 83.88 510 THR A C 1
ATOM 4007 O O . THR A 1 510 ? 30.411 7.415 39.516 1.00 83.88 510 THR A O 1
ATOM 4010 N N . ASN A 1 511 ? 31.244 7.026 37.459 1.00 84.62 511 ASN A N 1
ATOM 4011 C CA . ASN A 1 511 ? 31.011 5.586 37.352 1.00 84.62 511 ASN A CA 1
ATOM 4012 C C . ASN A 1 511 ? 29.539 5.190 37.581 1.00 84.62 511 ASN A C 1
ATOM 4014 O O . ASN A 1 511 ? 29.223 4.190 38.236 1.00 84.62 511 ASN A O 1
ATOM 4018 N N . LEU A 1 512 ? 28.598 5.984 37.067 1.00 82.25 512 LEU A N 1
ATOM 4019 C CA . LEU A 1 512 ? 27.170 5.740 37.255 1.00 82.25 512 LEU A CA 1
ATOM 4020 C C . LEU A 1 512 ? 26.716 4.576 36.382 1.00 82.25 512 LEU A C 1
ATOM 4022 O O . LEU A 1 512 ? 26.755 4.655 35.158 1.00 82.25 512 LEU A O 1
ATOM 4026 N N . SER A 1 513 ? 26.250 3.496 37.008 1.00 84.06 513 SER A N 1
ATOM 4027 C CA . SER A 1 513 ? 25.797 2.321 36.268 1.00 84.06 513 SER A CA 1
ATOM 4028 C C . SER A 1 513 ? 24.543 2.598 35.449 1.00 84.06 513 SER A C 1
ATOM 4030 O O . SER A 1 513 ? 23.477 2.916 35.979 1.00 84.06 513 SER A O 1
ATOM 4032 N N . GLY A 1 514 ? 24.700 2.414 34.147 1.00 73.62 514 GLY A N 1
ATOM 4033 C CA . GLY A 1 514 ? 23.682 2.478 33.127 1.00 73.62 514 GLY A CA 1
ATOM 4034 C C . GLY A 1 514 ? 22.565 1.489 33.361 1.00 73.62 514 GLY A C 1
ATOM 4035 O O . GLY A 1 514 ? 22.791 0.294 33.568 1.00 73.62 514 GLY A O 1
ATOM 4036 N N . VAL A 1 515 ? 21.344 1.992 33.272 1.00 68.19 515 VAL A N 1
ATOM 4037 C CA . VAL A 1 515 ? 20.122 1.199 33.198 1.00 68.19 515 VAL A CA 1
ATOM 4038 C C . VAL A 1 515 ? 19.374 1.687 31.971 1.00 68.19 515 VAL A C 1
ATOM 4040 O O . VAL A 1 515 ? 19.273 2.895 31.787 1.00 68.19 515 VAL A O 1
ATOM 4043 N N . MET A 1 516 ? 18.865 0.770 31.144 1.00 53.38 516 MET A N 1
ATOM 4044 C CA . MET A 1 516 ? 18.043 1.103 29.977 1.00 53.38 516 MET A CA 1
ATOM 4045 C C . MET A 1 516 ? 16.903 2.034 30.396 1.00 53.38 516 MET A C 1
ATOM 4047 O O . MET A 1 516 ? 15.988 1.613 31.108 1.00 53.38 516 MET A O 1
ATOM 4051 N N . GLY A 1 517 ? 16.966 3.288 29.954 1.00 50.12 517 GLY A N 1
ATOM 4052 C CA . GLY A 1 517 ? 16.004 4.321 30.317 1.00 50.12 517 GLY A CA 1
ATOM 4053 C C . GLY A 1 517 ? 16.650 5.602 30.850 1.00 50.12 517 GLY A C 1
ATOM 4054 O O . GLY A 1 517 ? 17.867 5.724 30.918 1.00 50.12 517 GLY A O 1
ATOM 4055 N N . PRO A 1 518 ? 15.838 6.600 31.214 1.00 55.09 518 PRO A N 1
ATOM 4056 C CA . PRO A 1 518 ? 16.331 7.913 31.599 1.00 55.09 518 PRO A CA 1
ATOM 4057 C C . PRO A 1 518 ? 17.102 7.861 32.920 1.00 55.09 518 PRO A C 1
ATOM 4059 O O . PRO A 1 518 ? 16.593 7.448 33.962 1.00 55.09 518 PRO A O 1
ATOM 4062 N N . MET A 1 519 ? 18.325 8.360 32.873 1.00 76.25 519 MET A N 1
ATOM 4063 C CA . MET A 1 519 ? 19.194 8.608 34.008 1.00 76.25 519 MET A CA 1
ATOM 4064 C C . MET A 1 519 ? 19.297 10.103 34.274 1.00 76.25 519 MET A C 1
ATOM 4066 O O . MET A 1 519 ? 19.000 10.934 33.415 1.00 76.25 519 MET A O 1
ATOM 4070 N N . SER A 1 520 ? 19.677 10.466 35.499 1.00 78.00 520 SER A N 1
ATOM 4071 C CA . SER A 1 520 ? 19.947 11.863 35.818 1.00 78.00 520 SER A CA 1
ATOM 4072 C C . SER A 1 520 ? 20.747 12.046 37.098 1.00 78.00 520 SER A C 1
ATOM 4074 O O . SER A 1 520 ? 20.639 11.245 38.024 1.00 78.00 520 SER A O 1
ATOM 4076 N N . VAL A 1 521 ? 21.449 13.169 37.180 1.00 79.62 521 VAL A N 1
ATOM 4077 C CA . VAL A 1 521 ? 22.208 13.636 38.343 1.00 79.62 521 VAL A CA 1
ATOM 4078 C C . VAL A 1 521 ? 21.834 15.081 38.643 1.00 79.62 521 VAL A C 1
ATOM 4080 O O . VAL A 1 521 ? 21.473 15.835 37.747 1.00 79.62 521 VAL A O 1
ATOM 4083 N N . THR A 1 522 ? 21.909 15.483 39.911 1.00 82.69 522 THR A N 1
ATOM 4084 C CA . THR A 1 522 ? 21.713 16.883 40.315 1.00 82.69 522 THR A CA 1
ATOM 4085 C C . THR A 1 522 ? 23.033 17.484 40.802 1.00 82.69 522 THR A C 1
ATOM 4087 O O . THR A 1 522 ? 23.630 16.963 41.742 1.00 82.69 522 THR A O 1
ATOM 4090 N N . ASP A 1 523 ? 23.477 18.587 40.192 1.00 80.38 523 ASP A N 1
ATOM 4091 C CA . ASP A 1 523 ? 24.641 19.355 40.642 1.00 80.38 523 ASP A CA 1
ATOM 4092 C C . ASP A 1 523 ? 24.263 20.225 41.846 1.00 80.38 523 ASP A C 1
ATOM 4094 O O . ASP A 1 523 ? 23.867 21.383 41.729 1.00 80.38 523 ASP A O 1
ATOM 4098 N N . THR A 1 524 ? 24.435 19.674 43.042 1.00 78.00 524 THR A N 1
ATOM 4099 C CA . THR A 1 524 ? 24.214 20.410 44.297 1.00 78.00 524 THR A CA 1
ATOM 4100 C C . THR A 1 524 ? 25.311 21.446 44.596 1.00 78.00 524 THR A C 1
ATOM 4102 O O . THR A 1 524 ? 25.163 22.254 45.514 1.00 78.00 524 THR A O 1
ATOM 4105 N N . SER A 1 525 ? 26.410 21.455 43.830 1.00 75.12 525 SER A N 1
ATOM 4106 C CA . SER A 1 525 ? 27.579 22.326 44.019 1.00 75.12 525 SER A CA 1
ATOM 4107 C C . SER A 1 525 ? 27.519 23.633 43.217 1.00 75.12 525 SER A C 1
ATOM 4109 O O . SER A 1 525 ? 28.358 24.518 43.417 1.00 75.12 525 SER A O 1
ATOM 4111 N N . ALA A 1 526 ? 26.534 23.789 42.327 1.00 67.38 526 ALA A N 1
ATOM 4112 C CA . ALA A 1 526 ? 26.346 24.987 41.513 1.00 67.38 526 ALA A CA 1
ATOM 4113 C C . ALA A 1 526 ? 25.827 26.171 42.358 1.00 67.38 526 ALA A C 1
ATOM 4115 O O . ALA A 1 526 ? 24.648 26.526 42.347 1.00 67.38 526 ALA A O 1
ATOM 4116 N N . ALA A 1 527 ? 26.722 26.810 43.113 1.00 59.16 527 ALA A N 1
ATOM 4117 C CA . ALA A 1 527 ? 26.415 27.941 43.987 1.00 59.16 527 ALA A CA 1
ATOM 4118 C C . ALA A 1 527 ? 26.181 29.247 43.197 1.00 59.16 527 ALA A C 1
ATOM 4120 O O . ALA A 1 527 ? 27.019 30.146 43.214 1.00 59.16 527 ALA A O 1
ATOM 4121 N N . SER A 1 528 ? 25.038 29.370 42.509 1.00 58.94 528 SER A N 1
ATOM 4122 C CA . SER A 1 528 ? 24.622 30.509 41.653 1.00 58.94 528 SER A CA 1
ATOM 4123 C C . SER A 1 528 ? 25.442 30.740 40.371 1.00 58.94 528 SER A C 1
ATOM 4125 O O . SER A 1 528 ? 25.207 31.709 39.653 1.00 58.94 528 SER A O 1
ATOM 4127 N N . GLN A 1 529 ? 26.378 29.843 40.047 1.00 63.62 529 GLN A N 1
ATOM 4128 C CA . GLN A 1 529 ? 27.157 29.896 38.807 1.00 63.62 529 GLN A CA 1
ATOM 4129 C C . GLN A 1 529 ? 26.418 29.222 37.647 1.00 63.62 529 GLN A C 1
ATOM 4131 O O . GLN A 1 529 ? 25.912 28.111 37.796 1.00 63.62 529 GLN A O 1
ATOM 4136 N N . VAL A 1 530 ? 26.422 29.862 36.474 1.00 65.19 530 VAL A N 1
ATOM 4137 C CA . VAL A 1 530 ? 25.958 29.239 35.227 1.00 65.19 530 VAL A CA 1
ATOM 4138 C C . VAL A 1 530 ? 27.058 28.311 34.714 1.00 65.19 530 VAL A C 1
ATOM 4140 O O . VAL A 1 530 ? 28.195 28.741 34.502 1.00 65.19 530 VAL A O 1
ATOM 4143 N N . ARG A 1 531 ? 26.724 27.035 34.537 1.00 71.00 531 ARG A N 1
ATOM 4144 C CA . ARG A 1 531 ? 27.626 25.973 34.084 1.00 71.00 531 ARG A CA 1
ATOM 4145 C C . ARG A 1 531 ? 27.026 25.274 32.872 1.00 71.00 531 ARG A C 1
ATOM 4147 O O . ARG A 1 531 ? 25.809 25.234 32.719 1.00 71.00 531 ARG A O 1
ATOM 4154 N N . VAL A 1 532 ? 27.902 24.732 32.047 1.00 65.38 532 VAL A N 1
ATOM 4155 C CA . VAL A 1 532 ? 27.591 23.835 30.939 1.00 65.38 532 VAL A CA 1
ATOM 4156 C C . VAL A 1 532 ? 27.918 22.425 31.407 1.00 65.38 532 VAL A C 1
ATOM 4158 O O . VAL A 1 532 ? 28.927 22.260 32.090 1.00 65.38 532 VAL A O 1
ATOM 4161 N N . TYR A 1 533 ? 27.093 21.442 31.053 1.00 69.94 533 TYR A N 1
ATOM 4162 C CA . TYR A 1 533 ? 27.276 20.043 31.444 1.00 69.94 533 TYR A CA 1
ATOM 4163 C C . TYR A 1 533 ? 27.425 19.148 30.218 1.00 69.94 533 TYR A C 1
ATOM 4165 O O . TYR A 1 533 ? 26.865 19.456 29.161 1.00 69.94 533 TYR A O 1
ATOM 4173 N N . ARG A 1 534 ? 28.138 18.038 30.390 1.00 68.62 534 ARG A N 1
ATOM 4174 C CA . ARG A 1 534 ? 28.153 16.904 29.463 1.00 68.62 534 ARG A CA 1
ATOM 4175 C C . ARG A 1 534 ? 28.084 15.601 30.248 1.00 68.62 534 ARG A C 1
ATOM 4177 O O . ARG A 1 534 ? 28.480 15.567 31.413 1.00 68.62 534 ARG A O 1
ATOM 4184 N N . VAL A 1 535 ? 27.553 14.566 29.615 1.00 67.75 535 VAL A N 1
ATOM 4185 C CA . VAL A 1 535 ? 27.568 13.206 30.150 1.00 67.75 535 VAL A CA 1
ATOM 4186 C C . VAL A 1 535 ? 28.544 12.424 29.297 1.00 67.75 535 VAL A C 1
ATOM 4188 O O . VAL A 1 535 ? 28.307 12.241 28.107 1.00 67.75 535 VAL A O 1
ATOM 4191 N N . ASP A 1 536 ? 29.649 12.034 29.906 1.00 65.00 536 ASP A N 1
ATOM 4192 C CA . ASP A 1 536 ? 30.600 11.106 29.330 1.00 65.00 536 ASP A CA 1
ATOM 4193 C C . ASP A 1 536 ? 30.105 9.677 29.582 1.00 65.00 536 ASP A C 1
ATOM 4195 O O . ASP A 1 536 ? 29.541 9.370 30.637 1.00 65.00 536 ASP A O 1
ATOM 4199 N N . VAL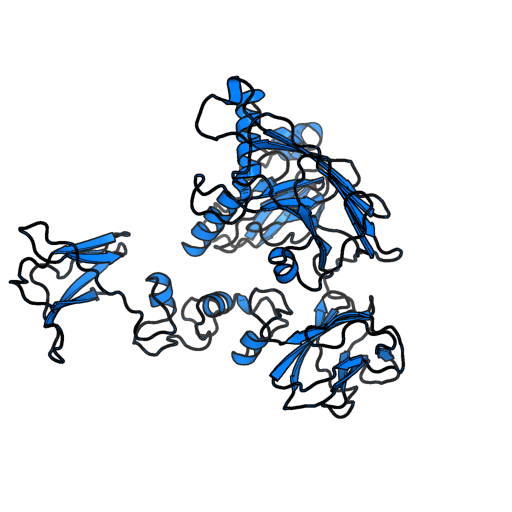 A 1 537 ? 30.250 8.812 28.589 1.00 63.53 537 VAL A N 1
ATOM 4200 C CA . VAL A 1 537 ? 29.838 7.411 28.678 1.00 63.53 537 VAL A CA 1
ATOM 4201 C C . VAL A 1 537 ? 31.113 6.585 28.739 1.00 63.53 537 VAL A C 1
ATOM 4203 O O . VAL A 1 537 ? 31.739 6.332 27.711 1.00 63.53 537 VAL A O 1
ATOM 4206 N N . GLU A 1 538 ? 31.501 6.147 29.936 1.00 58.06 538 GLU A N 1
ATOM 4207 C CA . GLU A 1 538 ? 32.568 5.160 30.076 1.00 58.06 538 GLU A CA 1
ATOM 4208 C C . GLU A 1 538 ? 32.092 3.842 29.421 1.00 58.06 538 GLU A C 1
ATOM 4210 O O . GLU A 1 538 ? 31.090 3.243 29.837 1.00 58.06 538 GLU A O 1
ATOM 4215 N N . ARG A 1 539 ? 32.776 3.458 28.329 1.00 48.09 539 ARG A N 1
ATOM 4216 C CA . ARG A 1 539 ? 32.448 2.310 27.459 1.00 48.09 539 ARG A CA 1
ATOM 4217 C C . ARG A 1 539 ? 32.330 0.982 28.200 1.00 48.09 539 ARG A C 1
ATOM 4219 O O . ARG A 1 539 ? 33.232 0.667 29.011 1.00 48.09 539 ARG A O 1
#

Nearest PDB structures (foldseek):
  6jr7-assembly4_D  TM=9.048E-01  e=5.260E-23  Flavobacterium johnsoniae UW101
  6jr8-assembly4_D  TM=9.009E-01  e=8.186E-23  Flavobacterium johnsoniae UW101
  5x7r-assembly1_A  TM=4.465E-01  e=1.527E-24  Paenibacillus sp. 598K
  5nn5-assembly1_A  TM=8.518E-01  e=1.223E-13  Homo sapiens
  3m6d-assembly1_A  TM=8.518E-01  e=5.494E-07  Blautia obeum ATCC 29174

Mean predicted aligned error: 17.62 Å